Protein AF-A0A6C0F8U8-F1 (afdb_monomer_lite)

Structure (mmCIF, N/CA/C/O backbone):
data_AF-A0A6C0F8U8-F1
#
_entry.id   AF-A0A6C0F8U8-F1
#
loop_
_atom_site.group_PDB
_atom_site.id
_atom_site.type_symbol
_atom_site.label_atom_id
_atom_site.label_alt_id
_atom_site.label_comp_id
_atom_site.label_asym_id
_atom_site.label_entity_id
_atom_site.label_seq_id
_atom_site.pdbx_PDB_ins_code
_atom_site.Cartn_x
_atom_site.Cartn_y
_atom_site.Cartn_z
_atom_site.occupancy
_atom_site.B_iso_or_equiv
_atom_site.auth_seq_id
_atom_site.auth_comp_id
_atom_site.auth_asym_id
_atom_site.auth_atom_id
_atom_site.pdbx_PDB_model_num
ATOM 1 N N . MET A 1 1 ? -28.414 7.969 58.850 1.00 40.31 1 MET A N 1
ATOM 2 C CA . MET A 1 1 ? -28.836 7.823 57.437 1.00 40.31 1 MET A CA 1
ATOM 3 C C . MET A 1 1 ? -27.567 7.644 56.621 1.00 40.31 1 MET A C 1
ATOM 5 O O . MET A 1 1 ? -26.677 8.456 56.840 1.00 40.31 1 MET A O 1
ATOM 9 N N . PRO A 1 2 ? -27.405 6.619 55.766 1.00 48.78 2 PRO A N 1
ATOM 10 C CA . PRO A 1 2 ? -26.245 6.584 54.886 1.00 48.78 2 PRO A CA 1
ATOM 11 C C . PRO A 1 2 ? -26.373 7.759 53.917 1.00 48.78 2 PRO A C 1
ATOM 13 O O . PRO A 1 2 ? -27.335 7.843 53.157 1.00 48.78 2 PRO A O 1
ATOM 16 N N . THR A 1 3 ? -25.467 8.717 54.038 1.00 69.25 3 THR A N 1
ATOM 17 C CA . THR A 1 3 ? -25.483 9.959 53.274 1.00 69.25 3 THR A CA 1
ATOM 18 C C . THR A 1 3 ? -24.864 9.692 51.908 1.00 69.25 3 THR A C 1
ATOM 20 O O . THR A 1 3 ? -23.774 9.126 51.832 1.00 69.25 3 THR A O 1
ATOM 23 N N . ARG A 1 4 ? -25.540 10.090 50.824 1.00 80.50 4 ARG A N 1
ATOM 24 C CA . ARG A 1 4 ? -24.915 10.177 49.495 1.00 80.50 4 ARG A CA 1
ATOM 25 C C . ARG A 1 4 ? -23.654 11.026 49.620 1.00 80.50 4 ARG A C 1
ATOM 27 O O . ARG A 1 4 ? -23.737 12.145 50.121 1.00 80.50 4 ARG A O 1
ATOM 34 N N . VAL A 1 5 ? -22.516 10.498 49.181 1.00 84.75 5 VAL A N 1
ATOM 35 C CA . VAL A 1 5 ? -21.224 11.200 49.285 1.00 84.75 5 VAL A CA 1
ATOM 36 C C . VAL A 1 5 ? -20.814 11.876 47.983 1.00 84.75 5 VAL A C 1
ATOM 38 O O . VAL A 1 5 ? -19.927 12.720 47.984 1.00 84.75 5 VAL A O 1
ATOM 41 N N . PHE A 1 6 ? -21.475 11.539 46.872 1.00 83.25 6 PHE A N 1
ATOM 42 C CA . PHE A 1 6 ? -21.273 12.198 45.588 1.00 83.25 6 PHE A CA 1
ATOM 43 C C . PHE A 1 6 ? -22.529 12.096 44.698 1.00 83.25 6 PHE A C 1
ATOM 45 O O . PHE A 1 6 ? -23.129 11.017 44.627 1.00 83.25 6 PHE A O 1
ATOM 52 N N . PRO A 1 7 ? -22.914 13.165 43.973 1.00 76.19 7 PRO A N 1
ATOM 53 C CA . PRO A 1 7 ? -22.374 14.522 44.077 1.00 76.19 7 PRO A CA 1
ATOM 54 C C . PRO A 1 7 ? -22.803 15.179 45.399 1.00 76.19 7 PRO A C 1
ATOM 56 O O . PRO A 1 7 ? -23.824 14.816 45.983 1.00 76.19 7 PRO A O 1
ATOM 59 N N . GLU A 1 8 ? -22.042 16.160 45.872 1.00 75.06 8 GLU A N 1
ATOM 60 C CA . GLU A 1 8 ? -22.456 16.964 47.025 1.00 75.06 8 GLU A CA 1
ATOM 61 C C . GLU A 1 8 ? -23.738 17.751 46.705 1.00 75.06 8 GLU A C 1
ATOM 63 O O . GLU A 1 8 ? -23.942 18.204 45.576 1.00 75.06 8 GLU A O 1
ATOM 68 N N . ASN A 1 9 ? -24.609 17.925 47.704 1.00 76.06 9 ASN A N 1
ATOM 69 C CA . ASN A 1 9 ? -25.867 18.679 47.587 1.00 76.06 9 ASN A CA 1
ATOM 70 C C . ASN A 1 9 ? -26.833 18.156 46.501 1.00 76.06 9 ASN A C 1
ATOM 72 O O . ASN A 1 9 ? -27.635 18.913 45.950 1.00 76.06 9 ASN A O 1
ATOM 76 N N . ALA A 1 10 ? -26.760 16.861 46.181 1.00 79.19 10 ALA A N 1
ATOM 77 C CA . ALA A 1 10 ? -27.618 16.238 45.182 1.00 79.19 10 ALA A CA 1
ATOM 78 C C . ALA A 1 10 ? -29.104 16.312 45.564 1.00 79.19 10 ALA A C 1
ATOM 80 O O . ALA A 1 10 ? -29.479 16.016 46.700 1.00 79.19 10 ALA A O 1
ATOM 81 N N . GLN A 1 11 ? -29.962 16.618 44.590 1.00 82.75 11 GLN A N 1
ATOM 82 C CA . GLN A 1 11 ? -31.415 16.598 44.774 1.00 82.75 11 GLN A CA 1
ATOM 83 C C . GLN A 1 11 ? -32.021 15.386 44.067 1.00 82.75 11 GLN A C 1
ATOM 85 O O . GLN A 1 11 ? -31.738 15.141 42.893 1.00 82.75 11 GLN A O 1
ATOM 90 N N . LEU A 1 12 ? -32.862 14.628 44.771 1.00 85.88 12 LEU A N 1
ATOM 91 C CA . LEU A 1 12 ? -33.631 13.535 44.179 1.00 85.88 12 LEU A CA 1
ATOM 92 C C . LEU A 1 12 ? -34.925 14.098 43.581 1.00 85.88 12 LEU A C 1
ATOM 94 O O . LEU A 1 12 ? -35.689 14.761 44.277 1.00 85.88 12 LEU A O 1
ATOM 98 N N . VAL A 1 13 ? -35.183 13.806 42.309 1.00 87.50 13 VAL A N 1
ATOM 99 C CA . VAL A 1 13 ? -36.384 14.238 41.584 1.00 87.50 13 VAL A CA 1
ATOM 100 C C . VAL A 1 13 ? -37.064 13.038 40.942 1.00 87.50 13 VAL A C 1
ATOM 102 O O . VAL A 1 13 ? -36.404 12.128 40.435 1.00 87.50 13 VAL A O 1
ATOM 105 N N . GLN A 1 14 ? -38.395 13.033 40.951 1.00 86.31 14 GLN A N 1
ATOM 106 C CA . GLN A 1 14 ? -39.209 11.968 40.379 1.00 86.31 14 GLN A CA 1
ATOM 107 C C . GLN A 1 14 ? -40.021 12.494 39.193 1.00 86.31 14 GLN A C 1
ATOM 109 O O . GLN A 1 14 ? -40.780 13.446 39.325 1.00 86.31 14 GLN A O 1
ATOM 114 N N . GLU A 1 15 ? -39.877 11.854 38.035 1.00 82.50 15 GLU A N 1
ATOM 115 C CA . GLU A 1 15 ? -40.575 12.211 36.794 1.00 82.50 15 GLU A CA 1
ATOM 116 C C . GLU A 1 15 ? -41.025 10.946 36.070 1.00 82.50 15 GLU A C 1
ATOM 118 O O . GLU A 1 15 ? -40.235 10.015 35.911 1.00 82.50 15 GLU A O 1
ATOM 123 N N . ASN A 1 16 ? -42.279 10.896 35.610 1.00 76.75 16 ASN A N 1
ATOM 124 C CA . ASN A 1 16 ? -42.823 9.775 34.826 1.00 76.75 16 ASN A CA 1
ATOM 125 C C . ASN A 1 16 ? -42.518 8.390 35.443 1.00 76.75 16 ASN A C 1
ATOM 127 O O . ASN A 1 16 ? -42.064 7.464 34.762 1.00 76.75 16 ASN A O 1
ATOM 131 N N . SER A 1 17 ? -42.702 8.266 36.764 1.00 78.25 17 SER A N 1
ATOM 132 C CA . SER A 1 17 ? -42.409 7.048 37.541 1.00 78.25 17 SER A CA 1
ATOM 133 C C . SER A 1 17 ? -40.949 6.570 37.440 1.00 78.25 17 SER A C 1
ATOM 135 O O . SER A 1 17 ? -40.676 5.366 37.493 1.00 78.25 17 SER A O 1
ATOM 137 N N . LYS A 1 18 ? -40.005 7.493 37.239 1.00 83.69 18 LYS A N 1
ATOM 138 C CA . LYS A 1 18 ? -38.554 7.273 37.268 1.00 83.69 18 LYS A CA 1
ATOM 139 C C . LYS A 1 18 ? -37.925 8.243 38.265 1.00 83.69 18 LYS A C 1
ATOM 141 O O . LYS A 1 18 ? -38.371 9.381 38.393 1.00 83.69 18 LYS A O 1
ATOM 146 N N . GLN A 1 19 ? -36.895 7.780 38.962 1.00 88.88 19 GLN A N 1
ATOM 147 C CA . GLN A 1 19 ? -36.115 8.593 39.889 1.00 88.88 19 GLN A CA 1
ATOM 148 C C . GLN A 1 19 ? -34.836 9.084 39.219 1.00 88.88 19 GLN A C 1
ATOM 150 O O . GLN A 1 19 ? -34.210 8.375 38.425 1.00 88.88 19 GLN A O 1
ATOM 155 N N . TYR A 1 20 ? -34.449 10.302 39.559 1.00 88.25 20 TYR A N 1
ATOM 156 C CA . TYR A 1 20 ? -33.286 10.972 39.015 1.00 88.25 20 TYR A CA 1
ATOM 157 C C . TYR A 1 20 ? -32.565 11.752 40.101 1.00 88.25 20 TYR A C 1
ATOM 159 O O . TYR A 1 20 ? -33.196 12.300 40.998 1.00 88.25 20 TYR A O 1
ATOM 167 N N . ILE A 1 21 ? -31.250 11.853 39.971 1.00 87.38 21 ILE A N 1
ATOM 168 C CA . ILE A 1 21 ? -30.419 12.711 40.805 1.00 87.38 21 ILE A CA 1
ATOM 169 C C . ILE A 1 21 ? -29.987 13.916 39.975 1.00 87.38 21 ILE A C 1
ATOM 171 O O . ILE A 1 21 ? -29.411 13.756 38.894 1.00 87.38 21 ILE A O 1
ATOM 175 N N . ILE A 1 22 ? -30.280 15.114 40.479 1.00 83.75 22 ILE A N 1
ATOM 176 C CA . ILE A 1 22 ? -29.788 16.381 39.943 1.00 83.75 22 ILE A CA 1
ATOM 177 C C . ILE A 1 22 ? -28.409 16.658 40.534 1.00 83.75 22 ILE A C 1
ATOM 179 O O . ILE A 1 22 ? -28.213 16.632 41.748 1.00 83.75 22 ILE A O 1
ATOM 183 N N . PHE A 1 23 ? -27.471 16.952 39.643 1.00 81.50 23 PHE A N 1
ATOM 184 C CA . PHE A 1 23 ? -26.103 17.342 39.934 1.00 81.50 23 PHE A CA 1
ATOM 185 C C . PHE A 1 23 ? -26.060 18.881 39.898 1.00 81.50 23 PHE A C 1
ATOM 187 O O . PHE A 1 23 ? -26.119 19.449 38.799 1.00 81.50 23 PHE A O 1
ATOM 194 N N . PRO A 1 24 ? -26.031 19.572 41.056 1.00 67.81 24 PRO A N 1
ATOM 195 C CA . PRO A 1 24 ? -26.129 21.031 41.116 1.00 67.81 24 PRO A CA 1
ATOM 196 C C . PRO A 1 24 ? -24.990 21.743 40.362 1.00 67.81 24 PRO A C 1
ATOM 198 O O . PRO A 1 24 ? -23.911 21.187 40.132 1.00 67.81 24 PRO A O 1
ATOM 201 N N . LYS A 1 25 ? -25.244 22.997 39.948 1.00 53.50 25 LYS A N 1
ATOM 202 C CA . LYS A 1 25 ? -24.280 23.857 39.234 1.00 53.50 25 LYS A CA 1
ATOM 203 C C . LYS A 1 25 ? -22.995 24.001 40.066 1.00 53.50 25 LYS A C 1
ATOM 205 O O . LYS A 1 25 ? -23.001 24.674 41.086 1.00 53.50 25 LYS A O 1
ATOM 210 N N . GLY A 1 26 ? -21.910 23.368 39.612 1.00 52.78 26 GLY A N 1
ATOM 211 C CA . GLY A 1 26 ? -20.606 23.381 40.292 1.00 52.78 26 GLY A CA 1
ATOM 212 C C . GLY A 1 26 ? -19.710 22.157 40.047 1.00 52.78 26 GLY A C 1
ATOM 213 O O . GLY A 1 26 ? -18.503 22.262 40.219 1.00 52.78 26 GLY A O 1
ATOM 214 N N . GLY A 1 27 ? -20.252 21.026 39.572 1.00 54.25 27 GLY A N 1
ATOM 215 C CA . GLY A 1 27 ? -19.481 19.792 39.308 1.00 54.25 27 GLY A CA 1
ATOM 216 C C . GLY A 1 27 ? -20.111 18.907 38.226 1.00 54.25 27 GLY A C 1
ATOM 217 O O . GLY A 1 27 ? -20.348 17.718 38.414 1.00 54.25 27 GLY A O 1
ATOM 218 N N . THR A 1 28 ? -20.504 19.529 37.119 1.00 51.84 28 THR A N 1
ATOM 219 C CA . THR A 1 28 ? -21.652 19.142 36.287 1.00 51.84 28 THR A CA 1
ATOM 220 C C . THR A 1 28 ? -21.350 18.122 35.187 1.00 51.84 28 THR A C 1
ATOM 222 O O . THR A 1 28 ? -21.802 18.246 34.052 1.00 51.84 28 THR A O 1
ATOM 225 N N . GLY A 1 29 ? -20.633 17.052 35.488 1.00 60.22 29 GLY A N 1
ATOM 226 C CA . GLY A 1 29 ? -20.487 15.965 34.533 1.00 60.22 29 GLY A CA 1
ATOM 227 C C . GLY A 1 29 ? -19.591 14.873 35.055 1.00 60.22 29 GLY A C 1
ATOM 228 O O . GLY A 1 29 ? -18.611 15.114 35.741 1.00 60.22 29 GLY A O 1
ATOM 229 N N . VAL A 1 30 ? -19.902 13.636 34.713 1.00 60.75 30 VAL A N 1
ATOM 230 C CA . VAL A 1 30 ? -18.919 12.572 34.907 1.00 60.75 30 VAL A CA 1
ATOM 231 C C . VAL A 1 30 ? -17.690 12.894 34.065 1.00 60.75 30 VAL A C 1
ATOM 233 O O . VAL A 1 30 ? -17.840 13.449 32.973 1.00 60.75 30 VAL A O 1
ATOM 236 N N . MET A 1 31 ? -16.503 12.542 34.553 1.00 71.94 31 MET A N 1
ATOM 237 C CA . MET A 1 31 ? -15.222 12.771 33.885 1.00 71.94 31 MET A CA 1
ATOM 238 C C . MET A 1 31 ? -15.306 12.466 32.382 1.00 71.94 31 MET A C 1
ATOM 240 O O . MET A 1 31 ? -15.513 11.317 31.981 1.00 71.94 31 MET A O 1
ATOM 244 N N . LEU A 1 32 ? -15.164 13.482 31.530 1.00 71.31 32 LEU A N 1
ATOM 245 C CA . LEU A 1 32 ? -15.201 13.286 30.079 1.00 71.31 32 LEU A CA 1
ATOM 246 C C . LEU A 1 32 ? -13.781 13.213 29.541 1.00 71.31 32 LEU A C 1
ATOM 248 O O . LEU A 1 32 ? -12.960 14.076 29.833 1.00 71.31 32 LEU A O 1
ATOM 252 N N . ALA A 1 33 ? -13.514 12.205 28.720 1.00 79.75 33 ALA A N 1
ATOM 253 C CA . ALA A 1 33 ? -12.228 12.087 28.057 1.00 79.75 33 ALA A CA 1
ATOM 254 C C . ALA A 1 33 ? -12.166 12.947 26.793 1.00 79.75 33 ALA A C 1
ATOM 256 O O . ALA A 1 33 ? -13.118 12.958 25.996 1.00 79.75 33 ALA A O 1
ATOM 257 N N . ASP A 1 34 ? -11.023 13.593 26.586 1.00 83.62 34 ASP A N 1
ATOM 258 C CA . ASP A 1 34 ? -10.626 14.124 25.283 1.00 83.62 34 ASP A CA 1
ATOM 259 C C . ASP A 1 34 ? -10.067 13.018 24.381 1.00 83.62 34 ASP A C 1
ATOM 261 O O . ASP A 1 34 ? -9.901 11.887 24.818 1.00 83.62 34 ASP A O 1
ATOM 265 N N . LYS A 1 35 ? -9.854 13.284 23.089 1.00 84.69 35 LYS A N 1
ATOM 266 C CA . LYS A 1 35 ? -9.226 12.308 22.178 1.00 84.69 35 LYS A CA 1
ATOM 267 C C . LYS A 1 35 ? -7.707 12.429 22.260 1.00 84.69 35 LYS A C 1
ATOM 269 O O . LYS A 1 35 ? -7.217 13.544 22.356 1.00 84.69 35 LYS A O 1
ATOM 274 N N . LEU A 1 36 ? -6.974 11.316 22.173 1.00 83.56 36 LEU A N 1
ATOM 275 C CA . LEU A 1 36 ? -5.507 11.358 22.086 1.00 83.56 36 LEU A CA 1
ATOM 276 C C . LEU A 1 36 ? -5.033 12.050 20.800 1.00 83.56 36 LEU A C 1
ATOM 278 O O . LEU A 1 36 ? -4.030 12.753 20.825 1.00 83.56 36 LEU A O 1
ATOM 282 N N . TYR A 1 37 ? -5.776 11.885 19.705 1.00 79.19 37 TYR A N 1
ATOM 283 C CA . TYR A 1 37 ? -5.494 12.498 18.411 1.00 79.19 37 TYR A CA 1
ATOM 284 C C . TYR A 1 37 ? -6.586 13.495 18.034 1.00 79.19 37 TYR A C 1
ATOM 286 O O . TYR A 1 37 ? -7.779 13.261 18.264 1.00 79.19 37 TYR A O 1
ATOM 294 N N . HIS A 1 38 ? -6.187 14.608 17.427 1.00 71.75 38 HIS A N 1
ATOM 295 C CA . HIS A 1 38 ? -7.127 15.528 16.801 1.00 71.75 38 HIS A CA 1
ATOM 296 C C . HIS A 1 38 ? -7.821 14.828 15.628 1.00 71.75 38 HIS A C 1
ATOM 298 O O . HIS A 1 38 ? -7.176 14.171 14.816 1.00 71.75 38 HIS A O 1
ATOM 304 N N . THR A 1 39 ? -9.146 14.961 15.528 1.00 52.38 39 THR A N 1
ATOM 305 C CA . THR A 1 39 ? -9.925 14.225 14.516 1.00 52.38 39 THR A CA 1
ATOM 306 C C . THR A 1 39 ? -10.453 15.074 13.373 1.00 52.38 39 THR A C 1
ATOM 308 O O . THR A 1 39 ? -11.075 14.522 12.478 1.00 52.38 39 THR A O 1
ATOM 311 N N . THR A 1 40 ? -10.252 16.390 13.386 1.00 46.50 40 THR A N 1
ATOM 312 C CA . THR A 1 40 ? -10.764 17.333 12.375 1.00 46.50 40 THR A CA 1
ATOM 313 C C . THR A 1 40 ? -9.859 18.567 12.297 1.00 46.50 40 THR A C 1
ATOM 315 O O . THR A 1 40 ? -9.278 18.941 13.319 1.00 46.50 40 THR A O 1
ATOM 318 N N . GLY A 1 41 ? -9.806 19.222 11.132 1.00 52.19 41 GLY A N 1
ATOM 319 C CA . GLY A 1 41 ? -8.994 20.424 10.874 1.00 52.19 41 GLY A CA 1
ATOM 320 C C . GLY A 1 41 ? -7.515 20.128 10.595 1.00 52.19 41 GLY A C 1
ATOM 321 O O . GLY A 1 41 ? -7.116 18.967 10.575 1.00 52.19 41 GLY A O 1
ATOM 322 N N . ASP A 1 42 ? -6.698 21.174 10.450 1.00 50.53 42 ASP A N 1
ATOM 323 C CA . ASP A 1 42 ? -5.280 21.116 10.017 1.00 50.53 42 ASP A CA 1
ATOM 324 C C . ASP A 1 42 ? -4.355 20.289 10.923 1.00 50.53 42 ASP A C 1
ATOM 326 O O . ASP A 1 42 ? -3.229 19.957 10.567 1.00 50.53 42 ASP A O 1
ATOM 330 N N . LYS A 1 43 ? -4.822 19.968 12.132 1.00 50.91 43 LYS A N 1
ATOM 331 C CA . LYS A 1 43 ? -4.090 19.156 13.110 1.00 50.91 43 LYS A CA 1
ATOM 332 C C . LYS A 1 43 ? -4.556 17.704 13.142 1.00 50.91 43 LYS A C 1
ATOM 334 O O . LYS A 1 43 ? -4.119 16.974 14.025 1.00 50.91 43 LYS A O 1
ATOM 339 N N . ALA A 1 44 ? -5.459 17.282 12.253 1.00 52.53 44 ALA A N 1
ATOM 340 C CA . ALA A 1 44 ? -5.959 15.909 12.212 1.00 52.53 44 ALA A CA 1
ATOM 341 C C . ALA A 1 44 ? -4.800 14.894 12.173 1.00 52.53 44 ALA A C 1
ATOM 343 O O . ALA A 1 44 ? -3.809 15.100 11.482 1.00 52.53 44 ALA A O 1
ATOM 344 N N . GLY A 1 45 ? -4.894 13.833 12.977 1.00 51.44 45 GLY A N 1
ATOM 345 C CA . GLY A 1 45 ? -3.830 12.829 13.115 1.00 51.44 45 GLY A CA 1
ATOM 346 C C . GLY A 1 45 ? -2.671 13.235 14.037 1.00 51.44 45 GLY A C 1
ATOM 347 O O . GLY A 1 45 ? -1.918 12.371 14.478 1.00 51.44 45 GLY A O 1
ATOM 348 N N . GLN A 1 46 ? -2.551 14.508 14.429 1.00 66.12 46 GLN A N 1
ATOM 349 C CA . GLN A 1 46 ? -1.562 14.934 15.424 1.00 66.12 46 GLN A CA 1
ATOM 350 C C . GLN A 1 46 ? -2.046 14.612 16.846 1.00 66.12 46 GLN A C 1
ATOM 352 O O . GLN A 1 46 ? -3.237 14.738 17.162 1.00 66.12 46 GLN A O 1
ATOM 357 N N . ARG A 1 47 ? -1.117 14.217 17.729 1.00 78.19 47 ARG A N 1
ATOM 358 C CA . ARG A 1 47 ? -1.412 13.997 19.154 1.00 78.19 47 ARG A CA 1
ATOM 359 C C . ARG A 1 47 ? -1.796 15.305 19.841 1.00 78.19 47 ARG A C 1
ATOM 361 O O . ARG A 1 47 ? -1.243 16.366 19.550 1.00 78.19 47 ARG A O 1
ATOM 368 N N . VAL A 1 48 ? -2.705 15.217 20.807 1.00 84.44 48 VAL A N 1
ATOM 369 C CA . VAL A 1 48 ? -3.046 16.335 21.686 1.00 84.44 48 VAL A CA 1
ATOM 370 C C . VAL A 1 48 ? -1.816 16.719 22.496 1.00 84.44 48 VAL A C 1
ATOM 372 O O . VAL A 1 48 ? -1.355 15.970 23.354 1.00 84.44 48 VAL A O 1
ATOM 375 N N . LYS A 1 49 ? -1.300 17.919 22.225 1.00 88.44 49 LYS A N 1
ATOM 376 C CA . LYS A 1 49 ? -0.182 18.501 22.965 1.00 88.44 49 LYS A CA 1
ATOM 377 C C . LYS A 1 49 ? -0.707 19.272 24.173 1.00 88.44 49 LYS A C 1
ATOM 379 O O . LYS A 1 49 ? -1.506 20.203 24.038 1.00 88.44 49 LYS A O 1
ATOM 384 N N . LEU A 1 50 ? -0.252 18.892 25.362 1.00 86.94 50 LEU A N 1
ATOM 385 C CA . LEU A 1 50 ? -0.498 19.647 26.585 1.00 86.94 50 LEU A CA 1
ATOM 386 C C . LEU A 1 50 ? 0.407 20.878 26.632 1.00 86.94 50 LEU A C 1
ATOM 388 O O . LEU A 1 50 ? 1.533 20.865 26.133 1.00 86.94 50 LEU A O 1
ATOM 392 N N . THR A 1 51 ? -0.098 21.953 27.230 1.00 89.12 51 THR A N 1
ATOM 393 C CA . THR A 1 51 ? 0.682 23.175 27.446 1.00 89.12 51 THR A CA 1
ATOM 394 C C . THR A 1 51 ? 1.715 22.951 28.547 1.00 89.12 51 THR A C 1
ATOM 396 O O . THR A 1 51 ? 1.459 22.194 29.482 1.00 89.12 51 THR A O 1
ATOM 399 N N . GLU A 1 52 ? 2.848 23.654 28.497 1.00 87.69 52 GLU A N 1
ATOM 400 C CA . GLU A 1 52 ? 3.881 23.580 29.547 1.00 87.69 52 GLU A CA 1
ATOM 401 C C . GLU A 1 52 ? 3.316 23.879 30.940 1.00 87.69 52 GLU A C 1
ATOM 403 O O . GLU A 1 52 ? 3.647 23.200 31.905 1.00 87.69 52 GLU A O 1
ATOM 408 N N . LYS A 1 53 ? 2.364 24.818 31.036 1.00 87.75 53 LYS A N 1
ATOM 409 C CA . LYS A 1 53 ? 1.636 25.098 32.280 1.00 87.75 53 LYS A CA 1
ATOM 410 C C . LYS A 1 53 ? 0.965 23.847 32.861 1.00 87.75 53 LYS A C 1
ATOM 412 O O . LYS A 1 53 ? 1.051 23.631 34.063 1.00 87.75 53 LYS A O 1
ATOM 417 N N . LEU A 1 54 ? 0.297 23.041 32.031 1.00 83.69 54 LEU A N 1
ATOM 418 C CA . LEU A 1 54 ? -0.369 21.811 32.478 1.00 83.69 54 LEU A CA 1
ATOM 419 C C . LEU A 1 54 ? 0.645 20.718 32.827 1.00 83.69 54 LEU A C 1
ATOM 421 O O . LEU A 1 54 ? 0.485 20.050 33.844 1.00 83.69 54 LEU A O 1
ATOM 425 N N . LEU A 1 55 ? 1.696 20.567 32.017 1.00 85.75 55 LEU A N 1
ATOM 426 C CA . LEU A 1 55 ? 2.768 19.605 32.279 1.00 85.75 55 LEU A CA 1
ATOM 427 C C . LEU A 1 55 ? 3.438 19.868 33.633 1.00 85.75 55 LEU A C 1
ATOM 429 O O . LEU A 1 55 ? 3.574 18.946 34.435 1.00 85.75 55 LEU A O 1
ATOM 433 N N . ASN A 1 56 ? 3.756 21.135 33.918 1.00 84.94 56 ASN A N 1
ATOM 434 C CA . ASN A 1 56 ? 4.356 21.565 35.180 1.00 84.94 56 ASN A CA 1
ATOM 435 C C . ASN A 1 56 ? 3.376 21.451 36.354 1.00 84.94 56 ASN A C 1
ATOM 437 O O . ASN A 1 56 ? 3.765 21.003 37.426 1.00 84.94 56 ASN A O 1
ATOM 441 N N . GLN A 1 57 ? 2.102 21.815 36.161 1.00 84.12 57 GLN A N 1
ATOM 442 C CA . GLN A 1 57 ? 1.084 21.736 37.215 1.00 84.12 57 GLN A CA 1
ATOM 443 C C . GLN A 1 57 ? 0.899 20.308 37.748 1.00 84.12 57 GLN A C 1
ATOM 445 O O . GLN A 1 57 ? 0.655 20.129 38.937 1.00 84.12 57 GLN A O 1
ATOM 450 N N . PHE A 1 58 ? 0.991 19.303 36.875 1.00 80.69 58 PHE A N 1
ATOM 451 C CA . PHE A 1 58 ? 0.771 17.900 37.236 1.00 80.69 58 PHE A CA 1
ATOM 452 C C . PHE A 1 58 ? 2.058 17.067 37.269 1.00 80.69 58 PHE A C 1
ATOM 454 O O . PHE A 1 58 ? 1.986 15.843 37.415 1.00 80.69 58 PHE A O 1
ATOM 461 N N . SER A 1 59 ? 3.222 17.711 37.133 1.00 81.69 59 SER A N 1
ATOM 462 C CA . SER A 1 59 ? 4.540 17.068 37.081 1.00 81.69 59 SER A CA 1
ATOM 463 C C . SER A 1 59 ? 4.549 15.850 36.151 1.00 81.69 59 SER A C 1
ATOM 465 O O . SER A 1 59 ? 4.855 14.732 36.566 1.00 81.69 59 SER A O 1
ATOM 467 N N . CYS A 1 60 ? 4.121 16.052 34.904 1.00 80.88 60 CYS A N 1
ATOM 468 C CA . CYS A 1 60 ? 3.950 14.983 33.924 1.00 80.88 60 CYS A CA 1
ATOM 469 C C . CYS A 1 60 ? 4.517 15.357 32.551 1.00 80.88 60 CYS A C 1
ATOM 471 O O . CYS A 1 60 ? 4.768 16.520 32.244 1.00 80.88 60 CYS A O 1
ATOM 473 N N . THR A 1 61 ? 4.721 14.338 31.727 1.00 86.00 61 THR A N 1
ATOM 474 C CA . THR A 1 61 ? 5.154 14.424 30.330 1.00 86.00 61 THR A CA 1
ATOM 475 C C . THR A 1 61 ? 3.959 14.590 29.391 1.00 86.00 61 THR A C 1
ATOM 477 O O . THR A 1 61 ? 2.795 14.460 29.789 1.00 86.00 61 THR A O 1
ATOM 480 N N . GLN A 1 62 ? 4.245 14.864 28.114 1.00 89.69 62 GLN A N 1
ATOM 481 C CA . GLN A 1 62 ? 3.227 14.787 27.065 1.00 89.69 62 GLN A CA 1
ATOM 482 C C . GLN A 1 62 ? 2.532 13.409 27.078 1.00 89.69 62 GLN A C 1
ATOM 484 O O . GLN A 1 62 ? 3.160 12.426 27.478 1.00 89.69 62 GLN A O 1
ATOM 489 N N . PRO A 1 63 ? 1.259 13.316 26.649 1.00 86.81 63 PRO A N 1
ATOM 490 C CA . PRO A 1 63 ? 0.514 12.060 26.659 1.00 86.81 63 PRO A CA 1
ATOM 491 C C . PRO A 1 63 ? 1.265 10.905 25.983 1.00 86.81 63 PRO A C 1
ATOM 493 O O . PRO A 1 63 ? 1.621 11.001 24.806 1.00 86.81 63 PRO A O 1
ATOM 496 N N . GLY A 1 64 ? 1.488 9.819 26.731 1.00 84.31 64 GLY A N 1
ATOM 497 C CA . GLY A 1 64 ? 2.307 8.681 26.305 1.00 84.31 64 GLY A CA 1
ATOM 498 C C . GLY A 1 64 ? 3.121 8.117 27.469 1.00 84.31 64 GLY A C 1
ATOM 499 O O . GLY A 1 64 ? 2.554 7.727 28.489 1.00 84.31 64 GLY A O 1
ATOM 500 N N . GLN A 1 65 ? 4.447 8.084 27.331 1.00 85.50 65 GLN A N 1
ATOM 501 C CA . GLN A 1 65 ? 5.370 7.612 28.368 1.00 85.50 65 GLN A CA 1
ATOM 502 C C . GLN A 1 65 ? 5.097 8.260 29.737 1.00 85.50 65 GLN A C 1
ATOM 504 O O . GLN A 1 65 ? 5.029 9.481 29.848 1.00 85.50 65 GLN A O 1
ATOM 509 N N . GLY A 1 66 ? 4.971 7.446 30.788 1.00 87.69 66 GLY A N 1
ATOM 510 C CA . GLY A 1 66 ? 4.707 7.876 32.167 1.00 87.69 66 GLY A CA 1
ATOM 511 C C . GLY A 1 66 ? 3.224 8.017 32.534 1.00 87.69 66 GLY A C 1
ATOM 512 O O . GLY A 1 66 ? 2.908 8.262 33.699 1.00 87.69 66 GLY A O 1
ATOM 513 N N . TRP A 1 67 ? 2.312 7.841 31.574 1.00 92.81 67 TRP A N 1
ATOM 514 C CA . TRP A 1 67 ? 0.865 7.822 31.809 1.00 92.81 67 TRP A CA 1
ATOM 515 C C . TRP A 1 67 ? 0.366 6.407 32.120 1.00 92.81 67 TRP A C 1
ATOM 517 O O . TRP A 1 67 ? 1.056 5.423 31.863 1.00 92.81 67 TRP A O 1
ATOM 527 N N . TYR A 1 68 ? -0.849 6.291 32.656 1.00 93.25 68 TYR A N 1
ATOM 528 C CA . TYR A 1 68 ? -1.521 5.005 32.847 1.00 93.25 68 TYR A CA 1
ATOM 529 C C . TYR A 1 68 ? -2.493 4.726 31.704 1.00 93.25 68 TYR A C 1
ATOM 531 O O . TYR A 1 68 ? -3.327 5.570 31.387 1.00 93.25 68 TYR A O 1
ATOM 539 N N . ALA A 1 69 ? -2.410 3.537 31.116 1.00 94.62 69 ALA A N 1
ATOM 540 C CA . ALA A 1 69 ? -3.333 3.034 30.111 1.00 94.62 69 ALA A CA 1
ATOM 541 C C . ALA A 1 69 ? -4.264 1.977 30.716 1.00 94.62 69 ALA A C 1
ATOM 543 O O . ALA A 1 69 ? -3.816 1.105 31.457 1.00 94.62 69 ALA A O 1
ATOM 544 N N . SER A 1 70 ? -5.545 2.018 30.377 1.00 94.50 70 SER A N 1
ATOM 545 C CA . SER A 1 70 ? -6.519 0.981 30.724 1.00 94.50 70 SER A CA 1
ATOM 546 C C . SER A 1 70 ? -7.462 0.694 29.560 1.00 94.50 70 SER A C 1
ATOM 548 O O . SER A 1 70 ? -7.564 1.495 28.629 1.00 94.50 70 SER A O 1
ATOM 550 N N . GLU A 1 71 ? -8.124 -0.463 29.584 1.00 93.38 71 GLU A N 1
ATOM 551 C CA . GLU A 1 71 ? -9.115 -0.824 28.567 1.00 93.38 71 GLU A CA 1
ATOM 552 C C . GLU A 1 71 ? -10.239 0.216 28.523 1.00 93.38 71 GLU A C 1
ATOM 554 O O . GLU A 1 71 ? -10.767 0.649 29.552 1.00 93.38 71 GLU A O 1
ATOM 559 N N . LYS A 1 72 ? -10.614 0.622 27.309 1.00 91.44 72 LYS A N 1
ATOM 560 C CA . LYS A 1 72 ? -11.860 1.335 27.090 1.00 91.44 72 LYS A CA 1
ATOM 561 C C . LYS A 1 72 ? -12.975 0.305 26.909 1.00 91.44 72 LYS A C 1
ATOM 563 O O . LYS A 1 72 ? -13.090 -0.304 25.849 1.00 91.44 72 LYS A O 1
ATOM 568 N N . PHE A 1 73 ? -13.802 0.173 27.936 1.00 89.12 73 PHE A N 1
ATOM 569 C CA . PHE A 1 73 ? -14.988 -0.673 27.919 1.00 89.12 73 PHE A CA 1
ATOM 570 C C . PHE A 1 73 ? -16.118 -0.049 27.078 1.00 89.12 73 PHE A C 1
ATOM 572 O O . PHE A 1 73 ? -16.168 1.171 26.861 1.00 89.12 73 PHE A O 1
ATOM 579 N N . ASP A 1 74 ? -16.998 -0.929 26.599 1.00 84.56 74 ASP A N 1
ATOM 580 C CA . ASP A 1 74 ? -18.193 -0.671 25.789 1.00 84.56 74 ASP A CA 1
ATOM 581 C C . ASP A 1 74 ? -19.484 -0.798 26.627 1.00 84.56 74 ASP A C 1
ATOM 583 O O . ASP A 1 74 ? -20.545 -1.178 26.128 1.00 84.56 74 ASP A O 1
ATOM 587 N N . GLY A 1 75 ? -19.394 -0.527 27.934 1.00 87.44 75 GLY A N 1
ATOM 588 C CA . GLY A 1 75 ? -20.483 -0.701 28.892 1.00 87.44 75 GLY A CA 1
ATOM 589 C C . GLY A 1 75 ? -21.405 0.513 29.036 1.00 87.44 75 GLY A C 1
ATOM 590 O O . GLY A 1 75 ? -21.305 1.529 28.341 1.00 87.44 75 GLY A O 1
ATOM 591 N N . LEU A 1 76 ? -22.330 0.427 29.995 1.00 88.38 76 LEU A N 1
ATOM 592 C CA . LEU A 1 76 ? -23.144 1.568 30.412 1.00 88.38 76 LEU A CA 1
ATOM 593 C C . LEU A 1 76 ? -22.484 2.247 31.608 1.00 88.38 76 LEU A C 1
ATOM 595 O O . LEU A 1 76 ? -22.474 1.715 32.717 1.00 88.38 76 LEU A O 1
ATOM 599 N N . ARG A 1 77 ? -21.973 3.459 31.401 1.00 88.44 77 ARG A N 1
ATOM 600 C CA . ARG A 1 77 ? -21.348 4.239 32.471 1.00 88.44 77 ARG A CA 1
ATOM 601 C C . ARG A 1 77 ? -22.308 4.526 33.628 1.00 88.44 77 ARG A C 1
ATOM 603 O O . ARG A 1 77 ? -23.408 5.052 33.414 1.00 88.44 77 ARG A O 1
ATOM 610 N N . GLY A 1 78 ? -21.852 4.244 34.845 1.00 89.75 78 GLY A N 1
ATOM 611 C CA . GLY A 1 78 ? -22.623 4.381 36.073 1.00 89.75 78 GLY A CA 1
ATOM 612 C C . GLY A 1 78 ? -21.783 4.897 37.238 1.00 89.75 78 GLY A C 1
ATOM 613 O O . GLY A 1 78 ? -20.595 4.610 37.342 1.00 89.75 78 GLY A O 1
ATOM 614 N N . ILE A 1 79 ? -22.423 5.662 38.117 1.00 90.62 79 ILE A N 1
ATOM 615 C CA . ILE A 1 79 ? -21.848 6.139 39.373 1.00 90.62 79 ILE A CA 1
ATOM 616 C C . ILE A 1 79 ? -22.575 5.449 40.516 1.00 90.62 79 ILE A C 1
ATOM 618 O O . ILE A 1 79 ? -23.803 5.497 40.594 1.00 90.62 79 ILE A O 1
ATOM 622 N N . TRP A 1 80 ? -21.814 4.863 41.427 1.00 93.69 80 TRP A N 1
ATOM 623 C CA . TRP A 1 80 ? -22.308 4.508 42.746 1.00 93.69 80 TRP A CA 1
ATOM 624 C C . TRP A 1 80 ? -22.170 5.720 43.670 1.00 93.69 80 TRP A C 1
ATOM 626 O O . TRP A 1 80 ? -21.064 6.216 43.878 1.00 93.69 80 TRP A O 1
ATOM 636 N N . THR A 1 81 ? -23.276 6.213 44.226 1.00 90.25 81 THR A N 1
ATOM 637 C CA . THR A 1 81 ? -23.305 7.433 45.064 1.00 90.25 81 THR A CA 1
ATOM 638 C C . THR A 1 81 ? -22.866 7.197 46.515 1.00 90.25 81 THR A C 1
ATOM 640 O O . THR A 1 81 ? -22.913 8.113 47.340 1.00 90.25 81 THR A O 1
ATOM 643 N N . GLY A 1 82 ? -22.485 5.960 46.851 1.00 89.75 82 GLY A N 1
ATOM 644 C CA . GLY A 1 82 ? -22.424 5.455 48.224 1.00 89.75 82 GLY A CA 1
ATOM 645 C C . GLY A 1 82 ? -23.751 4.858 48.709 1.00 89.75 82 GLY A C 1
ATOM 646 O O . GLY A 1 82 ? -23.801 4.344 49.827 1.00 89.75 82 GLY A O 1
ATOM 647 N N . GLN A 1 83 ? -24.814 4.931 47.893 1.00 87.94 83 GLN A N 1
ATOM 648 C CA . GLN A 1 83 ? -26.153 4.440 48.233 1.00 87.94 83 GLN A CA 1
ATOM 649 C C . GLN A 1 83 ? -26.912 3.824 47.049 1.00 87.94 83 GLN A C 1
ATOM 651 O O . GLN A 1 83 ? -27.541 2.777 47.209 1.00 87.94 83 GLN A O 1
ATOM 656 N N . GLU A 1 84 ? -26.916 4.475 45.886 1.00 90.69 84 GLU A N 1
ATOM 657 C CA . GLU A 1 84 ? -27.586 3.961 44.693 1.00 90.69 84 GLU A CA 1
ATOM 658 C C . GLU A 1 84 ? -26.708 4.057 43.447 1.00 90.69 84 GLU A C 1
ATOM 660 O O . GLU A 1 84 ? -25.767 4.850 43.370 1.00 90.69 84 GLU A O 1
ATOM 665 N N . LEU A 1 85 ? -27.032 3.221 42.461 1.00 91.62 85 LEU A N 1
ATOM 666 C CA . LEU A 1 85 ? -26.389 3.238 41.158 1.00 91.62 85 LEU A CA 1
ATOM 667 C C . LEU A 1 85 ? -27.152 4.177 40.220 1.00 91.62 85 LEU A C 1
ATOM 669 O O . LEU A 1 85 ? -28.365 4.052 40.024 1.00 91.62 85 LEU A O 1
ATOM 673 N N . VAL A 1 86 ? -26.426 5.109 39.617 1.00 90.50 86 VAL A N 1
ATOM 674 C CA . VAL A 1 86 ? -26.979 6.184 38.795 1.00 90.50 86 VAL A CA 1
ATOM 675 C C . VAL A 1 86 ? -26.311 6.158 37.431 1.00 90.50 86 VAL A C 1
ATOM 677 O O . VAL A 1 86 ? -25.088 6.135 37.326 1.00 90.50 86 VAL A O 1
ATOM 680 N N . ALA A 1 87 ? -27.106 6.171 36.365 1.00 88.69 87 ALA A N 1
ATOM 681 C CA . ALA A 1 87 ? -26.595 6.290 35.007 1.00 88.69 87 ALA A CA 1
ATOM 682 C C . ALA A 1 87 ? -25.933 7.655 34.806 1.00 88.69 87 ALA A C 1
ATOM 684 O O . ALA A 1 87 ? -26.332 8.647 35.422 1.00 88.69 87 ALA A O 1
ATOM 685 N N . ARG A 1 88 ? -24.961 7.712 33.891 1.00 84.88 88 ARG A N 1
ATOM 686 C CA . ARG A 1 88 ? -24.265 8.948 33.523 1.00 84.88 88 ARG A CA 1
ATOM 687 C C . ARG A 1 88 ? -25.237 10.138 33.374 1.00 84.88 88 ARG A C 1
ATOM 689 O O . ARG A 1 88 ? -26.108 10.101 32.503 1.00 84.88 88 ARG A O 1
ATOM 696 N N . PRO A 1 89 ? -25.054 11.216 34.156 1.00 82.19 89 PRO A N 1
ATOM 697 C CA . PRO A 1 89 ? -25.815 12.443 34.005 1.00 82.19 89 PRO A CA 1
ATOM 698 C C . PRO A 1 89 ? -25.740 13.039 32.600 1.00 82.19 89 PRO A C 1
ATOM 700 O O . PRO A 1 89 ? -24.676 13.073 31.974 1.00 82.19 89 PRO A O 1
ATOM 703 N N . SER A 1 90 ? -26.877 13.548 32.135 1.00 78.00 90 SER A N 1
ATOM 704 C CA . SER A 1 90 ? -27.026 14.286 30.877 1.00 78.00 90 SER A CA 1
ATOM 705 C C . SER A 1 90 ? -27.767 15.597 31.130 1.00 78.00 90 SER A C 1
ATOM 707 O O . SER A 1 90 ? -28.466 15.712 32.137 1.00 78.00 90 SER A O 1
ATOM 709 N N . LYS A 1 91 ? -27.582 16.594 30.256 1.00 80.56 91 LYS A N 1
ATOM 710 C CA . LYS A 1 91 ? -28.306 17.865 30.377 1.00 80.56 91 LYS A CA 1
ATOM 711 C C . LYS A 1 91 ? -29.786 17.633 30.088 1.00 80.56 91 LYS A C 1
ATOM 713 O O . LYS A 1 91 ? -30.114 17.081 29.039 1.00 80.56 91 LYS A O 1
ATOM 718 N N . ASP A 1 92 ? -30.649 18.058 30.998 1.00 76.12 92 ASP A N 1
ATOM 719 C CA . ASP A 1 92 ? -32.083 18.143 30.748 1.00 76.12 92 ASP A CA 1
ATOM 720 C C . ASP A 1 92 ? -32.446 19.416 29.962 1.00 76.12 92 ASP A C 1
ATOM 722 O O . ASP A 1 92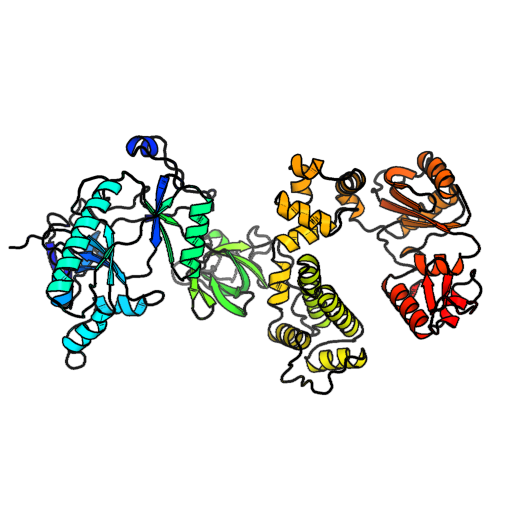 ? -31.576 20.195 29.556 1.00 76.12 92 ASP A O 1
ATOM 726 N N . LYS A 1 93 ? -33.748 19.599 29.704 1.00 75.56 93 LYS A N 1
ATOM 727 C CA . LYS A 1 93 ? -34.287 20.737 28.941 1.00 75.56 93 LYS A CA 1
ATOM 728 C C . LYS A 1 93 ? -33.977 22.088 29.593 1.00 75.56 93 LYS A C 1
ATOM 730 O O . LYS A 1 93 ? -33.842 23.074 28.878 1.00 75.56 93 LYS A O 1
ATOM 735 N N . ASP A 1 94 ? -33.801 22.103 30.911 1.00 73.75 94 ASP A N 1
ATOM 736 C CA . ASP A 1 94 ? -33.537 23.299 31.712 1.00 73.75 94 ASP A CA 1
ATOM 737 C C . ASP A 1 94 ? -32.027 23.524 31.931 1.00 73.75 94 ASP A C 1
ATOM 739 O O . ASP A 1 94 ? -31.600 24.456 32.615 1.00 73.75 94 ASP A O 1
ATOM 743 N N . GLY A 1 95 ? -31.189 22.677 31.319 1.00 72.12 95 GLY A N 1
ATOM 744 C CA . GLY A 1 95 ? -29.733 22.760 31.374 1.00 72.12 95 GLY A CA 1
ATOM 745 C C . GLY A 1 95 ? -29.114 22.198 32.656 1.00 72.12 95 GLY A C 1
ATOM 746 O O . GLY A 1 95 ? -27.901 22.347 32.844 1.00 72.12 95 GLY A O 1
ATOM 747 N N . ASN A 1 96 ? -29.897 21.538 33.513 1.00 75.69 96 ASN A N 1
ATOM 748 C CA . ASN A 1 96 ? -29.402 20.853 34.701 1.00 75.69 96 ASN A CA 1
ATOM 749 C C . ASN A 1 96 ? -28.833 19.484 34.327 1.00 75.69 96 ASN A C 1
ATOM 751 O O . ASN A 1 96 ? -29.300 18.815 33.407 1.00 75.69 96 ASN A O 1
ATOM 755 N N . MET A 1 97 ? -27.803 19.045 35.048 1.00 80.00 97 MET A N 1
ATOM 756 C CA . MET A 1 97 ? -27.229 17.721 34.832 1.00 80.00 97 MET A CA 1
ATOM 757 C C . MET A 1 97 ? -27.968 16.697 35.667 1.00 80.00 97 MET A C 1
ATOM 759 O O . MET A 1 97 ? -28.008 16.788 36.890 1.00 80.00 97 MET A O 1
ATOM 763 N N . LYS A 1 98 ? -28.543 15.711 34.992 1.00 84.06 98 LYS A N 1
ATOM 764 C CA . LYS A 1 98 ? -29.488 14.787 35.594 1.00 84.06 98 LYS A CA 1
ATOM 765 C C . LYS A 1 98 ? -29.131 13.350 35.253 1.00 84.06 98 LYS A C 1
ATOM 767 O O . LYS A 1 98 ? -29.076 12.978 34.079 1.00 84.06 98 LYS A O 1
ATOM 772 N N . GLY A 1 99 ? -28.854 12.553 36.282 1.00 86.31 99 GLY A N 1
ATOM 773 C CA . GLY A 1 99 ? -28.564 11.122 36.177 1.00 86.31 99 GLY A CA 1
ATOM 774 C C . GLY A 1 99 ? -29.777 10.297 36.579 1.00 86.31 99 GLY A C 1
ATOM 775 O O . GLY A 1 99 ? -30.401 10.569 37.601 1.00 86.31 99 GLY A O 1
ATOM 776 N N . LYS A 1 100 ? -30.140 9.296 35.779 1.00 88.50 100 LYS A N 1
ATOM 777 C CA . LYS A 1 100 ? -31.256 8.401 36.107 1.00 88.50 100 LYS A CA 1
ATOM 778 C C . LYS A 1 100 ? -30.802 7.367 37.136 1.00 88.50 100 LYS A C 1
ATOM 780 O O . LYS A 1 100 ? -29.807 6.688 36.903 1.00 88.50 100 LYS A O 1
ATOM 785 N N . VAL A 1 101 ? -31.550 7.200 38.221 1.00 90.12 101 VAL A N 1
ATOM 786 C CA . VAL A 1 101 ? -31.334 6.094 39.164 1.00 90.12 101 VAL A CA 1
ATOM 787 C C . VAL A 1 101 ? -31.762 4.787 38.490 1.00 90.12 101 VAL A C 1
ATOM 789 O O . VAL A 1 101 ? -32.831 4.719 37.867 1.00 90.12 101 VAL A O 1
ATOM 792 N N . PHE A 1 102 ? -30.921 3.754 38.567 1.00 89.81 102 PHE A N 1
ATOM 793 C CA . PHE A 1 102 ? -31.273 2.431 38.051 1.00 89.81 102 PHE A CA 1
ATOM 794 C C . PHE A 1 102 ? -32.507 1.922 38.792 1.00 89.81 102 PHE A C 1
ATOM 796 O O . PHE A 1 102 ? -32.553 1.953 40.017 1.00 89.81 102 PHE A O 1
ATOM 803 N N . THR A 1 103 ? -33.531 1.516 38.038 1.00 84.50 103 THR A N 1
ATOM 804 C CA . THR A 1 103 ? -34.855 1.292 38.628 1.00 84.50 103 THR A CA 1
ATOM 805 C C . THR A 1 103 ? -34.889 0.051 39.512 1.00 84.50 103 THR A C 1
ATOM 807 O O . THR A 1 103 ? -35.375 0.140 40.630 1.00 84.50 103 THR A O 1
ATOM 810 N N . GLU A 1 104 ? -34.314 -1.060 39.051 1.00 87.44 104 GLU A N 1
ATOM 811 C CA . GLU A 1 104 ? -34.263 -2.316 39.801 1.00 87.44 104 GLU A CA 1
ATOM 812 C C . GLU A 1 104 ? -32.832 -2.866 39.814 1.00 87.44 104 GLU A C 1
ATOM 814 O O . GLU A 1 104 ? -32.375 -3.484 38.849 1.00 87.44 104 GLU A O 1
ATOM 819 N N . VAL A 1 105 ? -32.119 -2.609 40.915 1.00 90.62 105 VAL A N 1
ATOM 820 C CA . VAL A 1 105 ? -30.804 -3.198 41.215 1.00 90.62 105 VAL A CA 1
ATOM 821 C C . VAL A 1 105 ? -30.985 -4.193 42.364 1.00 90.62 105 VAL A C 1
ATOM 823 O O . VAL A 1 105 ? -31.448 -3.769 43.434 1.00 90.62 105 VAL A O 1
ATOM 826 N N . PRO A 1 106 ? -30.624 -5.479 42.189 1.00 91.94 106 PRO A N 1
ATOM 827 C CA . PRO A 1 106 ? -30.755 -6.480 43.241 1.00 91.94 106 PRO A CA 1
ATOM 828 C C . PRO A 1 106 ? -30.055 -6.056 44.534 1.00 91.94 106 PRO A C 1
ATOM 830 O O . PRO A 1 106 ? -28.999 -5.422 44.500 1.00 91.94 106 PRO A O 1
ATOM 833 N N . SER A 1 107 ? -30.638 -6.406 45.684 1.00 90.25 107 SER A N 1
ATOM 834 C CA . SER A 1 107 ? -30.061 -6.096 47.001 1.00 90.25 107 SER A CA 1
ATOM 835 C C . SER A 1 107 ? -28.642 -6.634 47.133 1.00 90.25 107 SER A C 1
ATOM 837 O O . SER A 1 107 ? -27.746 -5.857 47.439 1.00 90.25 107 SER A O 1
ATOM 839 N N . TRP A 1 108 ? -28.425 -7.901 46.762 1.00 91.12 108 TRP A N 1
ATOM 840 C CA . TRP A 1 108 ? -27.111 -8.545 46.807 1.00 91.12 108 TRP A CA 1
ATOM 841 C C . TRP A 1 108 ? -26.044 -7.762 46.026 1.00 91.12 108 TRP A C 1
ATOM 843 O O . TRP A 1 108 ? -24.920 -7.618 46.489 1.00 91.12 108 TRP A O 1
ATOM 853 N N . PHE A 1 109 ? -26.396 -7.180 44.876 1.00 93.50 109 PHE A N 1
ATOM 854 C CA . PHE A 1 109 ? -25.456 -6.388 44.083 1.00 93.50 109 PHE A CA 1
ATOM 855 C C . PHE A 1 109 ? -25.107 -5.066 44.779 1.00 93.50 109 PHE A C 1
ATOM 857 O O . PHE A 1 109 ? -23.958 -4.635 44.766 1.00 93.50 109 PHE A O 1
ATOM 864 N N . LYS A 1 110 ? -26.091 -4.417 45.417 1.00 92.25 110 LYS A N 1
ATOM 865 C CA . LYS A 1 110 ? -25.861 -3.199 46.213 1.00 92.25 110 LYS A CA 1
ATOM 866 C C . LYS A 1 110 ? -25.035 -3.483 47.464 1.00 92.25 110 LYS A C 1
ATOM 868 O O . LYS A 1 110 ? -24.230 -2.643 47.846 1.00 92.25 110 LYS A O 1
ATOM 873 N N . ASP A 1 111 ? -25.217 -4.648 48.076 1.00 90.75 111 ASP A N 1
ATOM 874 C CA . ASP A 1 111 ? -24.471 -5.064 49.265 1.00 90.75 111 ASP A CA 1
ATOM 875 C C . ASP A 1 111 ? -23.002 -5.398 48.945 1.00 90.75 111 ASP A C 1
ATOM 877 O O . ASP A 1 111 ? -22.151 -5.313 49.827 1.00 90.75 111 ASP A O 1
ATOM 881 N N . ALA A 1 112 ? -22.677 -5.687 47.678 1.00 92.81 112 ALA A N 1
ATOM 882 C CA . ALA A 1 112 ? -21.297 -5.808 47.200 1.00 92.81 112 ALA A CA 1
ATOM 883 C C . ALA A 1 112 ? -20.558 -4.456 47.091 1.00 92.81 112 ALA A C 1
ATOM 885 O O . ALA A 1 112 ? -19.337 -4.436 46.924 1.00 92.81 112 ALA A O 1
ATOM 886 N N . LEU A 1 113 ? -21.278 -3.326 47.146 1.00 94.06 113 LEU A N 1
ATOM 887 C CA . LEU A 1 113 ? -20.732 -1.980 46.960 1.00 94.06 113 LEU A CA 1
ATOM 888 C C . LEU A 1 113 ? -20.557 -1.249 48.306 1.00 94.06 113 LEU A C 1
ATOM 890 O O . LEU A 1 113 ? -21.384 -1.385 49.211 1.00 94.06 113 LEU A O 1
ATOM 894 N N . PRO A 1 114 ? -19.508 -0.419 48.460 1.00 92.06 114 PRO A N 1
ATOM 895 C CA . PRO A 1 114 ? -19.208 0.239 49.726 1.00 92.06 114 PRO A CA 1
ATOM 896 C C . PRO A 1 114 ? -20.217 1.346 50.039 1.00 92.06 114 PRO A C 1
ATOM 898 O O . PRO A 1 114 ? -20.464 2.236 49.225 1.00 92.06 114 PRO A O 1
ATOM 901 N N . ARG A 1 115 ? -20.760 1.365 51.257 1.00 89.75 115 ARG A N 1
ATOM 902 C CA . ARG A 1 115 ? -21.580 2.494 51.718 1.00 89.75 115 ARG A CA 1
ATOM 903 C C . ARG A 1 115 ? -20.693 3.681 52.086 1.00 89.75 115 ARG A C 1
ATOM 905 O O . ARG A 1 115 ? -19.647 3.503 52.697 1.00 89.75 115 ARG A O 1
ATOM 912 N N . GLY A 1 116 ? -21.123 4.892 51.733 1.00 86.19 116 GLY A N 1
ATOM 913 C CA . GLY A 1 116 ? -20.388 6.122 52.064 1.00 86.19 116 GLY A CA 1
ATOM 914 C C . GLY A 1 116 ? -19.099 6.349 51.261 1.00 86.19 116 GLY A C 1
ATOM 915 O O . GLY A 1 116 ? -18.356 7.275 51.563 1.00 86.19 116 GLY A O 1
ATOM 916 N N . VAL A 1 117 ? -18.842 5.544 50.228 1.00 90.75 117 VAL A N 1
ATOM 917 C CA . VAL A 1 117 ? -17.775 5.776 49.246 1.00 90.75 117 VAL A CA 1
ATOM 918 C C . VAL A 1 117 ? -18.411 5.793 47.866 1.00 90.75 117 VAL A C 1
ATOM 920 O O . VAL A 1 117 ? -19.205 4.911 47.539 1.00 90.75 117 VAL A O 1
ATOM 923 N N . SER A 1 118 ? -18.087 6.798 47.058 1.00 91.38 118 SER A N 1
ATOM 924 C CA . SER A 1 118 ? -18.565 6.864 45.679 1.00 91.38 118 SER A CA 1
ATOM 925 C C . SER A 1 118 ? -17.588 6.208 44.720 1.00 91.38 118 SER A C 1
ATOM 927 O O . SER A 1 118 ? -16.376 6.291 44.901 1.00 91.38 118 SER A O 1
ATOM 929 N N . LEU A 1 119 ? -18.121 5.579 43.679 1.00 93.94 119 LEU A N 1
ATOM 930 C CA . LEU A 1 119 ? -17.334 4.875 42.672 1.00 93.94 119 LEU A CA 1
ATOM 931 C C . LEU A 1 119 ? -17.806 5.291 41.283 1.00 93.94 119 LEU A C 1
ATOM 933 O O . LEU A 1 119 ? -19.010 5.344 41.027 1.00 93.94 119 LEU A O 1
ATOM 937 N N . ASP A 1 120 ? -16.861 5.568 40.392 1.00 91.88 120 ASP A N 1
ATOM 938 C CA . ASP A 1 120 ? -17.123 5.857 38.983 1.00 91.88 120 ASP A CA 1
ATOM 939 C C . ASP A 1 120 ? -16.655 4.661 38.152 1.00 91.88 120 ASP A C 1
ATOM 941 O O . ASP A 1 120 ? -15.506 4.212 38.256 1.00 91.88 120 ASP A O 1
ATOM 945 N N . GLY A 1 121 ? -17.578 4.105 37.374 1.00 93.19 121 GLY A N 1
ATOM 946 C CA . GLY A 1 121 ? -17.382 2.827 36.711 1.00 93.19 121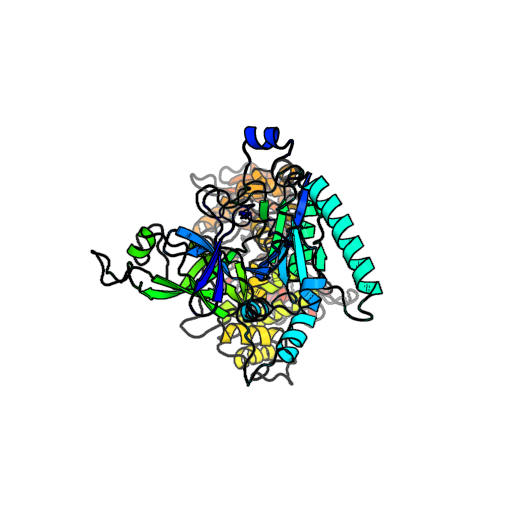 GLY A CA 1
ATOM 947 C C . GLY A 1 121 ? -18.290 2.628 35.506 1.00 93.19 121 GLY A C 1
ATOM 948 O O . GLY A 1 121 ? -19.052 3.508 35.092 1.00 93.19 121 GLY A O 1
ATOM 949 N N . GLU A 1 122 ? -18.217 1.436 34.933 1.00 93.06 122 GLU A N 1
ATOM 950 C CA . GLU A 1 122 ? -19.128 0.991 33.885 1.00 93.06 122 GLU A CA 1
ATOM 951 C C . GLU A 1 122 ? -19.799 -0.321 34.276 1.00 93.06 122 GLU A C 1
ATOM 953 O O . GLU A 1 122 ? -19.170 -1.241 34.791 1.00 93.06 122 GLU A O 1
ATOM 958 N N . ILE A 1 123 ? -21.102 -0.394 34.030 1.00 93.88 123 ILE A N 1
ATOM 959 C CA . ILE A 1 123 ? -21.870 -1.630 34.100 1.00 93.88 123 ILE A CA 1
ATOM 960 C C . ILE A 1 123 ? -21.585 -2.400 32.817 1.00 93.88 123 ILE A C 1
ATOM 962 O O . ILE A 1 123 ? -21.750 -1.856 31.723 1.00 93.88 123 ILE A O 1
ATOM 966 N N . TRP A 1 124 ? -21.133 -3.642 32.945 1.00 94.06 124 TRP A N 1
ATOM 967 C CA . TRP A 1 124 ? -20.562 -4.400 31.839 1.00 94.06 124 TRP A CA 1
ATOM 968 C C . TRP A 1 124 ? -20.953 -5.880 31.904 1.00 94.06 124 TRP A C 1
ATOM 970 O O . TRP A 1 124 ? -21.066 -6.446 32.987 1.00 94.06 124 TRP A O 1
ATOM 980 N N . MET A 1 125 ? -21.186 -6.503 30.745 1.00 90.88 125 MET A N 1
ATOM 981 C CA . MET A 1 125 ? -21.627 -7.907 30.614 1.00 90.88 125 MET A CA 1
ATOM 982 C C . MET A 1 125 ? -20.783 -8.695 29.600 1.00 90.88 125 MET A C 1
ATOM 984 O O . MET A 1 125 ? -21.224 -9.715 29.070 1.00 90.88 125 MET A O 1
ATOM 988 N N . GLY A 1 126 ? -19.590 -8.201 29.274 1.00 86.88 126 GLY A N 1
ATOM 989 C CA . GLY A 1 126 ? -18.786 -8.713 28.170 1.00 86.88 126 GLY A CA 1
ATOM 990 C C . GLY A 1 126 ? -18.791 -7.795 26.948 1.00 86.88 126 GLY A C 1
ATOM 991 O O . GLY A 1 126 ? -19.655 -6.930 26.788 1.00 86.88 126 GLY A O 1
ATOM 992 N N . ARG A 1 127 ? -17.812 -8.023 26.073 1.00 82.56 127 ARG A N 1
ATOM 993 C CA . ARG A 1 127 ? -17.610 -7.275 24.825 1.00 82.56 127 ARG A CA 1
ATOM 994 C C . ARG A 1 127 ? -18.768 -7.505 23.853 1.00 82.56 127 ARG A C 1
ATOM 996 O O . ARG A 1 127 ? -19.283 -8.620 23.748 1.00 82.56 127 ARG A O 1
ATOM 1003 N N . GLY A 1 128 ? -19.193 -6.453 23.157 1.00 74.25 128 GLY A N 1
ATOM 1004 C CA . GLY A 1 128 ? -20.283 -6.497 22.178 1.00 74.25 128 GLY A CA 1
ATOM 1005 C C . GLY A 1 128 ? -21.681 -6.614 22.800 1.00 74.25 128 GLY A C 1
ATOM 1006 O O . GLY A 1 128 ? -22.663 -6.826 22.090 1.00 74.25 128 GLY A O 1
ATOM 1007 N N . LYS A 1 129 ? -21.815 -6.479 24.129 1.00 82.81 129 LYS A N 1
ATOM 1008 C CA . LYS A 1 129 ? -23.094 -6.639 24.852 1.00 82.81 129 LYS A CA 1
ATOM 1009 C C . LYS A 1 129 ? -23.752 -5.315 25.246 1.00 82.81 129 LYS A C 1
ATOM 1011 O O . LYS A 1 129 ? -24.725 -5.328 26.001 1.00 82.81 129 LYS A O 1
ATOM 1016 N N . PHE A 1 130 ? -23.304 -4.182 24.696 1.00 81.06 130 PHE A N 1
ATOM 1017 C CA . PHE A 1 130 ? -23.827 -2.848 25.026 1.00 81.06 130 PHE A CA 1
ATOM 1018 C C . PHE A 1 130 ? -25.362 -2.751 24.989 1.00 81.06 130 PHE A C 1
ATOM 1020 O O . PHE A 1 130 ? -25.964 -2.220 25.921 1.00 81.06 130 PHE A O 1
ATOM 1027 N N . GLN A 1 131 ? -26.019 -3.291 23.952 1.00 74.94 131 GLN A N 1
ATOM 1028 C CA . GLN A 1 131 ? -27.486 -3.235 23.843 1.00 74.94 131 GLN A CA 1
ATOM 1029 C C . GLN A 1 131 ? -28.191 -3.939 25.013 1.00 74.94 131 GLN A C 1
ATOM 1031 O O . GLN A 1 131 ? -29.193 -3.434 25.521 1.00 74.94 131 GLN A O 1
ATOM 1036 N N . GLN A 1 132 ? -27.648 -5.073 25.474 1.00 81.75 132 GLN A N 1
ATOM 1037 C CA . GLN A 1 132 ? -28.195 -5.821 26.609 1.00 81.75 132 GLN A CA 1
ATOM 1038 C C . GLN A 1 132 ? -28.046 -5.014 27.903 1.00 81.75 132 GLN A C 1
ATOM 1040 O O . GLN A 1 132 ? -29.009 -4.852 28.654 1.00 81.75 132 GLN A O 1
ATOM 1045 N N . VAL A 1 133 ? -26.867 -4.420 28.111 1.00 84.31 133 VAL A N 1
ATOM 1046 C CA . VAL A 1 133 ? -26.575 -3.576 29.276 1.00 84.31 133 VAL A CA 1
ATOM 1047 C C . VAL A 1 133 ? -27.444 -2.312 29.293 1.00 84.31 133 VAL A C 1
ATOM 1049 O O . VAL A 1 133 ? -27.993 -1.948 30.333 1.00 84.31 133 VAL A O 1
ATOM 1052 N N . ALA A 1 134 ? -27.616 -1.638 28.152 1.00 81.31 134 ALA A N 1
ATOM 1053 C CA . ALA A 1 134 ? -28.416 -0.417 28.051 1.00 81.31 134 ALA A CA 1
ATOM 1054 C C . ALA A 1 134 ? -29.877 -0.643 28.491 1.00 81.31 134 ALA A C 1
ATOM 1056 O O . ALA A 1 134 ? -30.477 0.219 29.149 1.00 81.31 134 ALA A O 1
ATOM 1057 N N . GLY A 1 135 ? -30.423 -1.827 28.188 1.00 82.19 135 GLY A N 1
ATOM 1058 C CA . GLY A 1 135 ? -31.755 -2.259 28.608 1.00 82.19 135 GLY A CA 1
ATOM 1059 C C . GLY A 1 135 ? -31.923 -2.370 30.128 1.00 82.19 135 GLY A C 1
ATOM 1060 O O . GLY A 1 135 ? -32.978 -1.983 30.639 1.00 82.19 135 GLY A O 1
ATOM 1061 N N . LEU A 1 136 ? -30.884 -2.797 30.862 1.00 83.69 136 LEU A N 1
ATOM 1062 C CA . LEU A 1 136 ? -30.935 -3.022 32.319 1.00 83.69 136 LEU A CA 1
ATOM 1063 C C . LEU A 1 136 ? -31.383 -1.784 33.096 1.00 83.69 136 LEU A C 1
ATOM 1065 O O . LEU A 1 136 ? -32.178 -1.881 34.028 1.00 83.69 136 LEU A O 1
ATOM 1069 N N . SER A 1 137 ? -30.929 -0.601 32.677 1.00 78.50 137 SER A N 1
ATOM 1070 C CA . SER A 1 137 ? -31.264 0.662 33.347 1.00 78.50 137 SER A CA 1
ATOM 1071 C C . SER A 1 137 ? -32.765 0.983 33.348 1.00 78.50 137 SER A C 1
ATOM 1073 O O . SER A 1 137 ? -33.213 1.827 34.130 1.00 78.50 137 SER A O 1
ATOM 1075 N N . ASN A 1 138 ? -33.550 0.356 32.462 1.00 78.44 138 ASN A N 1
ATOM 1076 C CA . ASN A 1 138 ? -34.982 0.594 32.280 1.00 78.44 138 ASN A CA 1
ATOM 1077 C C . ASN A 1 138 ? -35.877 -0.556 32.752 1.00 78.44 138 ASN A C 1
ATOM 1079 O O . ASN A 1 138 ? -37.096 -0.377 32.727 1.00 78.44 138 ASN A O 1
ATOM 1083 N N . LEU A 1 139 ? -35.310 -1.685 33.186 1.00 82.06 139 LEU A N 1
ATOM 1084 C CA . LEU A 1 139 ? -36.091 -2.821 33.667 1.00 82.06 139 LEU A CA 1
ATOM 1085 C C . LEU A 1 139 ? -36.885 -2.453 34.924 1.00 82.06 139 LEU A C 1
ATOM 1087 O O . LEU A 1 139 ? -36.402 -1.729 35.795 1.00 82.06 139 LEU A O 1
ATOM 1091 N N . LYS A 1 140 ? -38.123 -2.946 34.987 1.00 80.50 140 LYS A N 1
ATOM 1092 C CA . LYS A 1 140 ? -39.052 -2.769 36.106 1.00 80.50 140 LYS A CA 1
ATOM 1093 C C . LYS A 1 140 ? -39.750 -4.090 36.386 1.00 80.50 140 LYS A C 1
ATOM 1095 O O . LYS A 1 140 ? -40.057 -4.826 35.447 1.00 80.50 140 LYS A O 1
ATOM 1100 N N . VAL A 1 141 ? -40.060 -4.349 37.651 1.00 81.62 141 VAL A N 1
ATOM 1101 C CA . VAL A 1 141 ? -40.875 -5.506 38.027 1.00 81.62 141 VAL A CA 1
ATOM 1102 C C . VAL A 1 141 ? -42.274 -5.368 37.415 1.00 81.62 141 VAL A C 1
ATOM 1104 O O . VAL A 1 141 ? -42.920 -4.324 37.519 1.00 81.62 141 VAL A O 1
ATOM 1107 N N . SER A 1 142 ? -42.742 -6.416 36.742 1.00 82.69 142 SER A N 1
ATOM 1108 C CA . SER A 1 142 ? -44.058 -6.484 36.104 1.00 82.69 142 SER A CA 1
ATOM 1109 C C . SER A 1 142 ? -44.600 -7.916 36.112 1.00 82.69 142 SER A C 1
ATOM 1111 O O . SER A 1 142 ? -43.876 -8.862 36.407 1.00 82.69 142 SER A O 1
ATOM 1113 N N . LYS A 1 143 ? -45.863 -8.110 35.703 1.00 74.88 143 LYS A N 1
ATOM 1114 C CA . LYS A 1 143 ? -46.459 -9.456 35.571 1.00 74.88 143 LYS A CA 1
ATOM 1115 C C . LYS A 1 143 ? -45.693 -10.386 34.614 1.00 74.88 143 LYS A C 1
ATOM 1117 O O . LYS A 1 143 ? -45.819 -11.595 34.743 1.00 74.88 143 LYS A O 1
ATOM 1122 N N . LYS A 1 144 ? -44.941 -9.838 33.649 1.00 77.75 144 LYS A N 1
ATOM 1123 C CA . LYS A 1 144 ? -44.142 -10.606 32.673 1.00 77.75 144 LYS A CA 1
ATOM 1124 C C . LYS A 1 144 ? -42.667 -10.745 33.064 1.00 77.75 144 LYS A C 1
ATOM 1126 O O . LYS A 1 144 ? -41.948 -11.484 32.404 1.00 77.75 144 LYS A O 1
ATOM 1131 N N . GLN A 1 145 ? -42.209 -10.001 34.068 1.00 79.75 145 GLN A N 1
ATOM 1132 C CA . GLN A 1 145 ? -40.803 -9.946 34.454 1.00 79.75 145 GLN A CA 1
ATOM 1133 C C . GLN A 1 145 ? -40.698 -9.685 35.954 1.00 79.75 145 GLN A C 1
ATOM 1135 O O . GLN A 1 145 ? -40.912 -8.562 36.414 1.00 79.75 145 GLN A O 1
ATOM 1140 N N . THR A 1 146 ? -40.426 -10.742 36.713 1.00 87.56 146 THR A N 1
ATOM 1141 C CA . THR A 1 146 ? -40.379 -10.703 38.178 1.00 87.56 146 THR A CA 1
ATOM 1142 C C . THR A 1 146 ? -39.050 -10.136 38.692 1.00 87.56 146 THR A C 1
ATOM 1144 O O . THR A 1 146 ? -38.086 -9.988 37.936 1.00 87.56 146 THR A O 1
ATOM 1147 N N . ALA A 1 147 ? -38.975 -9.825 39.991 1.00 84.31 147 ALA A N 1
ATOM 1148 C CA . ALA A 1 147 ? -37.722 -9.410 40.630 1.00 84.31 147 ALA A CA 1
ATOM 1149 C C . ALA A 1 147 ? -36.627 -10.489 40.511 1.00 84.31 147 ALA A C 1
ATOM 1151 O O . ALA A 1 147 ? -35.462 -10.159 40.290 1.00 84.31 147 ALA A O 1
ATOM 1152 N N . ASP A 1 148 ? -37.006 -11.769 40.563 1.00 85.62 148 ASP A N 1
ATOM 1153 C CA . ASP A 1 148 ? -36.081 -12.893 40.394 1.00 85.62 148 ASP A CA 1
ATOM 1154 C C . ASP A 1 148 ? -35.553 -12.996 38.961 1.00 85.62 148 ASP A C 1
ATOM 1156 O O . ASP A 1 148 ? -34.372 -13.280 38.757 1.00 85.62 148 ASP A O 1
ATOM 1160 N N . ASP A 1 149 ? -36.390 -12.716 37.959 1.00 86.50 149 ASP A N 1
ATOM 1161 C CA . ASP A 1 149 ? -35.959 -12.693 36.557 1.00 86.50 149 ASP A CA 1
ATOM 1162 C C . ASP A 1 149 ? -34.947 -11.574 36.306 1.00 86.50 149 ASP A C 1
ATOM 1164 O O . ASP A 1 149 ? -33.933 -11.788 35.641 1.00 86.50 149 ASP A O 1
ATOM 1168 N N . ILE A 1 150 ? -35.182 -10.392 36.888 1.00 86.38 150 ILE A N 1
ATOM 1169 C CA . ILE A 1 150 ? -34.220 -9.285 36.847 1.00 86.38 150 ILE A CA 1
ATOM 1170 C C . ILE A 1 150 ? -32.933 -9.701 37.569 1.00 86.38 150 ILE A C 1
ATOM 1172 O O . ILE A 1 150 ? -31.853 -9.581 36.998 1.00 86.38 150 ILE A O 1
ATOM 1176 N N . SER A 1 151 ? -33.027 -10.264 38.777 1.00 88.31 151 SER A N 1
ATOM 1177 C CA . SER A 1 151 ? -31.870 -10.724 39.558 1.00 88.31 151 SER A CA 1
ATOM 1178 C C . SER A 1 151 ? -30.993 -11.730 38.797 1.00 88.31 151 SER A C 1
ATOM 1180 O O . SER A 1 151 ? -29.767 -11.633 38.840 1.00 88.31 151 SER A O 1
ATOM 1182 N N . LYS A 1 152 ? -31.591 -12.645 38.018 1.00 88.25 152 LYS A N 1
ATOM 1183 C CA . LYS A 1 152 ? -30.855 -13.587 37.153 1.00 88.25 152 LYS A CA 1
ATOM 1184 C C . LYS A 1 152 ? -30.046 -12.886 36.060 1.00 88.25 152 LYS A C 1
ATOM 1186 O O . LYS A 1 152 ? -28.925 -13.310 35.799 1.00 88.25 152 LYS A O 1
ATOM 1191 N N . LEU A 1 153 ? -30.571 -11.820 35.447 1.00 88.62 153 LEU A N 1
ATOM 1192 C CA . LEU A 1 153 ? -29.834 -11.040 34.440 1.00 88.62 153 LEU A CA 1
ATOM 1193 C C . LEU A 1 153 ? -28.600 -10.360 35.047 1.00 88.62 153 LEU A C 1
ATOM 1195 O O . LEU A 1 153 ? -27.541 -10.330 34.424 1.00 88.62 153 LEU A O 1
ATOM 1199 N N . TRP A 1 154 ? -28.728 -9.872 36.284 1.00 91.06 154 TRP A N 1
ATOM 1200 C CA . TRP A 1 154 ? -27.645 -9.214 37.016 1.00 91.06 154 TRP A CA 1
ATOM 1201 C C . TRP A 1 154 ? -26.509 -10.155 37.435 1.00 91.06 154 TRP A C 1
ATOM 1203 O O . TRP A 1 154 ? -25.420 -9.669 37.717 1.00 91.06 154 TRP A O 1
ATOM 1213 N N . LYS A 1 155 ? -26.697 -11.483 37.416 1.00 89.62 155 LYS A N 1
ATOM 1214 C CA . LYS A 1 155 ? -25.609 -12.441 37.702 1.00 89.62 155 LYS A CA 1
ATOM 1215 C C . LYS A 1 155 ? -24.439 -12.342 36.719 1.00 89.62 155 LYS A C 1
ATOM 1217 O O . LYS A 1 155 ? -23.318 -12.649 37.091 1.00 89.62 155 LYS A O 1
ATOM 1222 N N . ASN A 1 156 ? -24.699 -11.900 35.489 1.00 88.94 156 ASN A N 1
ATOM 1223 C CA . ASN A 1 156 ? -23.675 -11.723 34.454 1.00 88.94 156 ASN A CA 1
ATOM 1224 C C . ASN A 1 156 ? -23.167 -10.275 34.366 1.00 88.94 156 ASN A C 1
ATOM 1226 O O . ASN A 1 156 ? -22.448 -9.927 33.431 1.00 88.94 156 ASN A O 1
ATOM 1230 N N . VAL A 1 157 ? -23.599 -9.408 35.285 1.00 93.12 157 VAL A N 1
ATOM 1231 C CA . VAL A 1 157 ? -23.235 -7.994 35.305 1.00 93.12 157 VAL A CA 1
ATOM 1232 C C . VAL A 1 157 ? -22.049 -7.797 36.233 1.00 93.12 157 VAL A C 1
ATOM 1234 O O . VAL A 1 157 ? -22.079 -8.208 37.390 1.00 93.12 157 VAL A O 1
ATOM 1237 N N . LYS A 1 158 ? -21.038 -7.087 35.740 1.00 94.88 158 LYS A N 1
ATOM 1238 C CA . LYS A 1 158 ? -19.927 -6.568 36.533 1.00 94.88 158 LYS A CA 1
ATOM 1239 C C . LYS A 1 158 ? -19.976 -5.050 36.582 1.00 94.88 158 LYS A C 1
ATOM 1241 O O . LYS A 1 158 ? -20.353 -4.400 35.604 1.00 94.88 158 LYS A O 1
ATOM 1246 N N . PHE A 1 159 ? -19.578 -4.479 37.713 1.00 96.31 159 PHE A N 1
ATOM 1247 C CA . PHE A 1 159 ? -19.279 -3.059 37.825 1.00 96.31 159 PHE A CA 1
ATOM 1248 C C . PHE A 1 159 ? -17.766 -2.848 37.752 1.00 96.31 159 PHE A C 1
ATOM 1250 O O . PHE A 1 159 ? -17.039 -3.123 38.707 1.00 96.31 159 PHE A O 1
ATOM 1257 N N . MET A 1 160 ? -17.315 -2.375 36.590 1.00 96.00 160 MET A N 1
ATOM 1258 C CA . MET A 1 160 ? -15.914 -2.126 36.263 1.00 96.00 160 MET A CA 1
ATOM 1259 C C . MET A 1 160 ? -15.524 -0.733 36.764 1.00 96.00 160 MET A C 1
ATOM 1261 O O . MET A 1 160 ? -15.846 0.275 36.133 1.00 96.00 160 MET A O 1
ATOM 1265 N N . ILE A 1 161 ? -14.868 -0.661 37.919 1.00 95.06 161 ILE A N 1
ATOM 1266 C CA . ILE A 1 161 ? -14.505 0.596 38.575 1.00 95.06 161 ILE A CA 1
ATOM 1267 C C . ILE A 1 161 ? -13.219 1.143 37.970 1.00 95.06 161 ILE A C 1
ATOM 1269 O O . ILE A 1 161 ? -12.205 0.446 37.881 1.00 95.06 161 ILE A O 1
ATOM 1273 N N . PHE A 1 162 ? -13.243 2.428 37.625 1.00 91.56 162 PHE A N 1
ATOM 1274 C CA . PHE A 1 162 ? -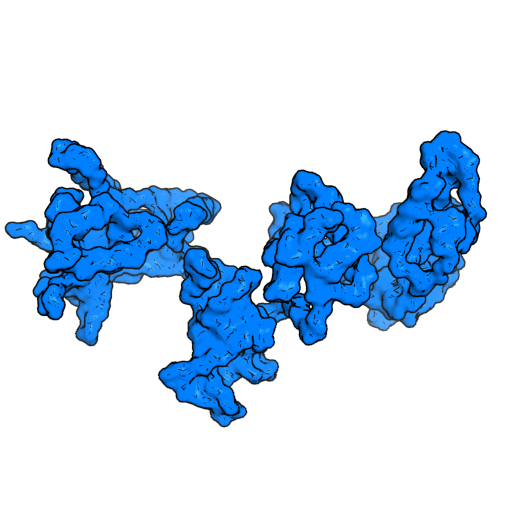12.083 3.128 37.089 1.00 91.56 162 PHE A CA 1
ATOM 1275 C C . PHE A 1 162 ? -11.626 4.325 37.929 1.00 91.56 162 PHE A C 1
ATOM 1277 O O . PHE A 1 162 ? -10.526 4.820 37.688 1.00 91.56 162 PHE A O 1
ATOM 1284 N N . ASP A 1 163 ? -12.453 4.837 38.850 1.00 92.19 163 ASP A N 1
ATOM 1285 C CA . ASP A 1 163 ? -12.078 5.939 39.744 1.00 92.19 163 ASP A CA 1
ATOM 1286 C C . ASP A 1 163 ? -12.996 6.047 40.987 1.00 92.19 163 ASP A C 1
ATOM 1288 O O . ASP A 1 163 ? -14.029 5.381 41.077 1.00 92.19 163 ASP A O 1
ATOM 1292 N N . CYS A 1 164 ? -12.634 6.917 41.936 1.00 92.06 164 CYS A N 1
ATOM 1293 C CA . CYS A 1 164 ? -13.350 7.180 43.191 1.00 92.06 164 CYS A CA 1
ATOM 1294 C C . CYS A 1 164 ? -13.629 8.692 43.350 1.00 92.06 164 CYS A C 1
ATOM 1296 O O . CYS A 1 164 ? -12.752 9.421 43.814 1.00 92.06 164 CYS A O 1
ATOM 1298 N N . PRO A 1 165 ? -14.823 9.198 42.973 1.00 88.50 165 PRO A N 1
ATOM 1299 C CA . PRO A 1 165 ? -15.130 10.635 43.005 1.00 88.50 165 PRO A CA 1
ATOM 1300 C C . PRO A 1 165 ? -15.045 11.298 44.385 1.00 88.50 165 PRO A C 1
ATOM 1302 O O . PRO A 1 165 ? -14.827 12.502 44.473 1.00 88.50 165 PRO A O 1
ATOM 1305 N N . SER A 1 166 ? -15.234 10.527 45.457 1.00 87.44 166 SER A N 1
ATOM 1306 C CA . SER A 1 166 ? -15.203 11.009 46.845 1.00 87.44 166 SER A CA 1
ATOM 1307 C C . SER A 1 166 ? -13.790 11.101 47.427 1.00 87.44 166 SER A C 1
ATOM 1309 O O . SER A 1 166 ? -13.633 11.589 48.540 1.00 87.44 166 SER A O 1
ATOM 1311 N N . ASP A 1 167 ? -12.766 10.624 46.714 1.00 89.00 167 ASP A N 1
ATOM 1312 C CA . ASP A 1 167 ? -11.366 10.726 47.135 1.00 89.00 167 ASP A CA 1
ATOM 1313 C C . ASP A 1 167 ? -10.684 11.895 46.407 1.00 89.00 167 ASP A C 1
ATOM 1315 O O . ASP A 1 167 ? -10.608 11.949 45.177 1.00 89.00 167 ASP A O 1
ATOM 1319 N N . THR A 1 168 ? -10.190 12.852 47.191 1.00 86.69 168 THR A N 1
ATOM 1320 C CA . THR A 1 168 ? -9.608 14.112 46.714 1.00 86.69 168 THR A CA 1
ATOM 1321 C C . THR A 1 168 ? -8.103 14.040 46.453 1.00 86.69 168 THR A C 1
ATOM 1323 O O . THR A 1 168 ? -7.524 15.030 46.011 1.00 86.69 168 THR A O 1
ATOM 1326 N N . GLY A 1 169 ? -7.448 12.904 46.712 1.00 88.81 169 GLY A N 1
ATOM 1327 C CA . GLY A 1 169 ? -6.013 12.737 46.480 1.00 88.81 169 GLY A CA 1
ATOM 1328 C C . GLY A 1 169 ? -5.654 12.493 45.006 1.00 88.81 169 GLY A C 1
ATOM 1329 O O . GLY A 1 169 ? -6.544 12.341 44.170 1.00 88.81 169 GLY A O 1
ATOM 1330 N N . PRO A 1 170 ? -4.356 12.434 44.650 1.00 89.56 170 PRO A N 1
ATOM 1331 C CA . PRO A 1 170 ? -3.892 12.180 43.280 1.00 89.56 170 PRO A CA 1
ATOM 1332 C C . PRO A 1 170 ? -4.289 10.794 42.755 1.00 89.56 170 PRO A C 1
ATOM 1334 O O . PRO A 1 170 ? -4.385 9.842 43.527 1.00 89.56 170 PRO A O 1
ATOM 1337 N N . PHE A 1 171 ? -4.458 10.660 41.433 1.00 89.94 171 PHE A N 1
ATOM 1338 C CA . PHE A 1 171 ? -4.931 9.423 40.790 1.00 89.94 171 PHE A CA 1
ATOM 1339 C C . PHE A 1 171 ? -4.174 8.166 41.234 1.00 89.94 171 PHE A C 1
ATOM 1341 O O . PHE A 1 171 ? -4.803 7.185 41.618 1.00 89.94 171 PHE A O 1
ATOM 1348 N N . ARG A 1 172 ? -2.836 8.192 41.245 1.00 88.38 172 ARG A N 1
ATOM 1349 C CA . ARG A 1 172 ? -2.025 7.032 41.646 1.00 88.38 172 ARG A CA 1
ATOM 1350 C C . ARG A 1 172 ? -2.351 6.526 43.055 1.00 88.38 172 ARG A C 1
ATOM 1352 O O . ARG A 1 172 ? -2.568 5.333 43.243 1.00 88.38 172 ARG A O 1
ATOM 1359 N N . GLU A 1 173 ? -2.375 7.423 44.032 1.00 90.75 173 GLU A N 1
ATOM 1360 C CA . GLU A 1 173 ? -2.645 7.077 45.433 1.00 90.75 173 GLU A CA 1
ATOM 1361 C C . GLU A 1 173 ? -4.112 6.699 45.642 1.00 90.75 173 GLU A C 1
ATOM 1363 O O . GLU A 1 173 ? -4.428 5.764 46.376 1.00 90.75 173 GLU A O 1
ATOM 1368 N N . ARG A 1 174 ? -5.012 7.398 44.947 1.00 93.06 174 ARG A N 1
ATOM 1369 C CA . ARG A 1 174 ? -6.447 7.124 44.943 1.00 93.06 174 ARG A CA 1
ATOM 1370 C C . ARG A 1 174 ? -6.747 5.721 44.425 1.00 93.06 174 ARG A C 1
ATOM 1372 O O . ARG A 1 174 ? -7.521 5.000 45.044 1.00 93.06 174 ARG A O 1
ATOM 1379 N N . MET A 1 175 ? -6.073 5.290 43.357 1.00 92.62 175 MET A N 1
ATOM 1380 C CA . MET A 1 175 ? -6.187 3.921 42.850 1.00 92.62 175 MET A CA 1
ATOM 1381 C C . MET A 1 175 ? -5.643 2.884 43.835 1.00 92.62 175 MET A C 1
ATOM 1383 O O . MET A 1 175 ? -6.260 1.839 43.986 1.00 92.62 175 MET A O 1
ATOM 1387 N N . GLN A 1 176 ? -4.550 3.167 44.552 1.00 91.69 176 GLN A N 1
ATOM 1388 C CA . GLN A 1 176 ? -4.048 2.261 45.595 1.00 91.69 176 GLN A CA 1
ATOM 1389 C C . GLN A 1 176 ? -5.059 2.089 46.735 1.00 91.69 176 GLN A C 1
ATOM 1391 O O . GLN A 1 176 ? -5.356 0.962 47.125 1.00 91.69 176 GLN A O 1
ATOM 1396 N N . ARG A 1 177 ? -5.631 3.192 47.238 1.00 93.81 177 ARG A N 1
ATOM 1397 C CA . ARG A 1 177 ? -6.675 3.153 48.277 1.00 93.81 177 ARG A CA 1
ATOM 1398 C C . ARG A 1 177 ? -7.924 2.417 47.799 1.00 93.81 177 ARG A C 1
ATOM 1400 O O . ARG A 1 177 ? -8.493 1.626 48.548 1.00 93.81 177 ARG A O 1
ATOM 1407 N N . LEU A 1 178 ? -8.319 2.650 46.549 1.00 93.38 178 LEU A N 1
ATOM 1408 C CA . LEU A 1 178 ? -9.448 1.974 45.925 1.00 93.38 178 LEU A CA 1
ATOM 1409 C C . LEU A 1 178 ? -9.211 0.461 45.804 1.00 93.38 178 LEU A C 1
ATOM 1411 O O . LEU A 1 178 ? -10.112 -0.305 46.135 1.00 93.38 178 LEU A O 1
ATOM 1415 N N . THR A 1 179 ? -8.008 0.029 45.409 1.00 94.00 179 THR A N 1
ATOM 1416 C CA . THR A 1 179 ? -7.624 -1.392 45.381 1.00 94.00 179 THR A CA 1
ATOM 1417 C C . THR A 1 179 ? -7.768 -2.038 46.749 1.00 94.00 179 THR A C 1
ATOM 1419 O O . THR A 1 179 ? -8.504 -3.012 46.879 1.00 94.00 179 THR A O 1
ATOM 1422 N N . THR A 1 180 ? -7.189 -1.436 47.790 1.00 94.62 180 THR A N 1
ATOM 1423 C CA . THR A 1 180 ? -7.316 -1.946 49.162 1.00 94.62 180 THR A CA 1
ATOM 1424 C C . THR A 1 180 ? -8.777 -2.057 49.611 1.00 94.62 180 THR A C 1
ATOM 1426 O O . THR A 1 180 ? -9.159 -3.043 50.240 1.00 94.62 180 THR A O 1
ATOM 1429 N N . LEU A 1 181 ? -9.614 -1.067 49.275 1.00 94.38 181 LEU A N 1
ATOM 1430 C CA . LEU A 1 181 ? -11.041 -1.087 49.603 1.00 94.38 181 LEU A CA 1
ATOM 1431 C C . LEU A 1 181 ? -11.763 -2.260 48.923 1.00 94.38 181 LEU A C 1
ATOM 1433 O O . LEU A 1 181 ? -12.489 -2.998 49.587 1.00 94.38 181 LEU A O 1
ATOM 1437 N N . VAL A 1 182 ? -11.574 -2.439 47.614 1.00 93.94 182 VAL A N 1
ATOM 1438 C CA . VAL A 1 182 ? -12.270 -3.481 46.841 1.00 93.94 182 VAL A CA 1
ATOM 1439 C C . VAL A 1 182 ? -11.778 -4.882 47.200 1.00 93.94 182 VAL A C 1
ATOM 1441 O O . VAL A 1 182 ? -12.594 -5.799 47.264 1.00 93.94 182 VAL A O 1
ATOM 1444 N N . ASP A 1 183 ? -10.493 -5.055 47.509 1.00 93.19 183 ASP A N 1
ATOM 1445 C CA . ASP A 1 183 ? -9.953 -6.334 47.988 1.00 93.19 183 ASP A CA 1
ATOM 1446 C C . ASP A 1 183 ? -10.542 -6.720 49.356 1.00 93.19 183 ASP A C 1
ATOM 1448 O O . ASP A 1 183 ? -10.895 -7.882 49.594 1.00 93.19 183 ASP A O 1
ATOM 1452 N N . GLY A 1 184 ? -10.737 -5.732 50.237 1.00 93.31 184 GLY A N 1
ATOM 1453 C CA . GLY A 1 184 ? -11.451 -5.912 51.501 1.00 93.31 184 GLY A CA 1
ATOM 1454 C C . GLY A 1 184 ? -12.908 -6.336 51.297 1.00 93.31 184 GLY A C 1
ATOM 1455 O O . GLY A 1 184 ? -13.360 -7.304 51.912 1.00 93.31 184 GLY A O 1
ATOM 1456 N N . LEU A 1 185 ? -13.629 -5.670 50.387 1.00 92.56 185 LEU A N 1
ATOM 1457 C CA . LEU A 1 185 ? -15.009 -6.029 50.033 1.00 92.56 185 LEU A CA 1
ATOM 1458 C C . LEU A 1 185 ? -15.097 -7.436 49.435 1.00 92.56 185 LEU A C 1
ATOM 1460 O O . LEU A 1 185 ? -15.977 -8.205 49.813 1.00 92.56 185 LEU A O 1
ATOM 1464 N N . ARG A 1 186 ? -14.165 -7.802 48.549 1.00 93.19 186 ARG A N 1
ATOM 1465 C CA . ARG A 1 186 ? -14.093 -9.134 47.934 1.00 93.19 186 ARG A CA 1
ATOM 1466 C C . ARG A 1 186 ? -13.909 -10.229 48.983 1.00 93.19 186 ARG A C 1
ATOM 1468 O O . ARG A 1 186 ? -14.607 -11.239 48.939 1.00 93.19 186 ARG A O 1
ATOM 1475 N N . SER A 1 187 ? -13.023 -10.004 49.951 1.00 90.88 187 SER A N 1
ATOM 1476 C CA . SER A 1 187 ? -12.765 -10.945 51.050 1.00 90.88 187 SER A CA 1
ATOM 1477 C C . SER A 1 187 ? -14.003 -11.134 51.942 1.00 90.88 187 SER A C 1
ATOM 1479 O O . SER A 1 187 ? -14.365 -12.259 52.296 1.00 90.88 187 SER A O 1
ATOM 1481 N N . GLN A 1 188 ? -14.709 -10.039 52.256 1.00 89.69 188 GLN A N 1
ATOM 1482 C CA . GLN A 1 188 ? -15.973 -10.082 53.005 1.00 89.69 188 GLN A CA 1
ATOM 1483 C C . GLN A 1 188 ? -17.083 -10.778 52.208 1.00 89.69 188 GLN A C 1
ATOM 1485 O O . GLN A 1 188 ? -17.853 -11.561 52.763 1.00 89.69 188 GLN A O 1
ATOM 1490 N N . TRP A 1 189 ? -17.151 -10.529 50.900 1.00 91.12 189 TRP A N 1
ATOM 1491 C CA . TRP A 1 189 ? -18.138 -11.127 50.011 1.00 91.12 189 TRP A CA 1
ATOM 1492 C C . TRP A 1 189 ? -18.016 -12.647 49.955 1.00 91.12 189 TRP A C 1
ATOM 1494 O O . TRP A 1 189 ? -19.015 -13.340 50.148 1.00 91.12 189 TRP A O 1
ATOM 1504 N N . GLN A 1 190 ? -16.797 -13.149 49.745 1.00 86.88 190 GLN A N 1
ATOM 1505 C CA . GLN A 1 190 ? -16.499 -14.582 49.673 1.00 86.88 190 GLN A CA 1
ATOM 1506 C C . GLN A 1 190 ? -16.865 -15.312 50.971 1.00 86.88 190 GLN A C 1
ATOM 1508 O O . GLN A 1 190 ? -17.350 -16.437 50.927 1.00 86.88 190 GLN A O 1
ATOM 1513 N N . SER A 1 191 ? -16.706 -14.651 52.120 1.00 83.62 191 SER A N 1
ATOM 1514 C CA . SER A 1 191 ? -17.080 -15.218 53.423 1.00 83.62 191 SER A CA 1
ATOM 1515 C C . SER A 1 191 ? -18.599 -15.344 53.616 1.00 83.62 191 SER A C 1
ATOM 1517 O O . SER A 1 191 ? -19.053 -16.234 54.328 1.00 83.62 191 SER A O 1
ATOM 1519 N N . ASN A 1 192 ? -19.387 -14.467 52.982 1.00 84.44 192 ASN A N 1
ATOM 1520 C CA . ASN A 1 192 ? -20.817 -14.310 53.269 1.00 84.44 192 ASN A CA 1
ATOM 1521 C C . ASN A 1 192 ? -21.753 -14.850 52.173 1.00 84.44 192 ASN A C 1
ATOM 1523 O O . ASN A 1 192 ? -22.938 -15.036 52.441 1.00 84.44 192 ASN A O 1
ATOM 1527 N N . ASN A 1 193 ? -21.263 -15.073 50.946 1.00 82.50 193 ASN A N 1
ATOM 1528 C CA . ASN A 1 193 ? -22.118 -15.321 49.772 1.00 82.50 193 ASN A CA 1
ATOM 1529 C C . ASN A 1 193 ? -21.782 -16.606 48.987 1.00 82.50 193 ASN A C 1
ATOM 1531 O O . ASN A 1 193 ? -22.307 -16.801 47.889 1.00 82.50 193 ASN A O 1
ATOM 1535 N N . GLY A 1 194 ? -20.953 -17.497 49.546 1.00 75.25 194 GLY A N 1
ATOM 1536 C CA . GLY A 1 194 ? -20.653 -18.813 48.965 1.00 75.25 194 GLY A CA 1
ATOM 1537 C C . GLY A 1 194 ? -20.092 -18.732 47.539 1.00 75.25 194 GLY A C 1
ATOM 1538 O O . GLY A 1 194 ? -19.141 -17.996 47.291 1.00 75.25 194 GLY A O 1
ATOM 1539 N N . ASP A 1 195 ? -20.708 -19.469 46.606 1.00 76.56 195 ASP A N 1
ATOM 1540 C CA . ASP A 1 195 ? -20.263 -19.608 45.206 1.00 76.56 195 ASP A CA 1
ATOM 1541 C C . ASP A 1 195 ? -20.623 -18.417 44.292 1.00 76.56 195 ASP A C 1
ATOM 1543 O O . ASP A 1 195 ? -20.337 -18.441 43.092 1.00 76.56 195 ASP A O 1
ATOM 1547 N N . LEU A 1 196 ? -21.293 -17.377 44.805 1.00 82.50 196 LEU A N 1
ATOM 1548 C CA . LEU A 1 196 ? -21.688 -16.235 43.979 1.00 82.50 196 LEU A CA 1
ATOM 1549 C C . LEU A 1 196 ? -20.468 -15.355 43.651 1.00 82.50 196 LEU A C 1
ATOM 1551 O O . LEU A 1 196 ? -19.851 -14.779 44.549 1.00 82.50 196 LEU A O 1
ATOM 1555 N N . GLU A 1 197 ? -20.148 -15.208 42.360 1.00 88.75 197 GLU A N 1
ATOM 1556 C CA . GLU A 1 197 ? -19.023 -14.380 41.900 1.00 88.75 197 GLU A CA 1
ATOM 1557 C C . GLU A 1 197 ? -19.166 -12.929 42.392 1.00 88.75 197 GLU A C 1
ATOM 1559 O O . GLU A 1 197 ? -20.244 -12.333 42.336 1.00 88.75 197 GLU A O 1
ATOM 1564 N N . PHE A 1 198 ? -18.067 -12.353 42.888 1.00 92.88 198 PHE A N 1
ATOM 1565 C CA . PHE A 1 198 ? -18.044 -10.968 43.350 1.00 92.88 198 PHE A CA 1
ATOM 1566 C C . PHE A 1 198 ? -18.237 -10.009 42.158 1.00 92.88 198 PHE A C 1
ATOM 1568 O O . PHE A 1 198 ? -17.399 -9.999 41.253 1.00 92.88 198 PHE A O 1
ATOM 1575 N N . PRO A 1 199 ? -19.298 -9.178 42.137 1.00 94.25 199 PRO A N 1
ATOM 1576 C CA . PRO A 1 199 ? -19.712 -8.455 40.932 1.00 94.25 199 PRO A CA 1
ATOM 1577 C C . PRO A 1 199 ? -18.944 -7.146 40.686 1.00 94.25 199 PRO A C 1
ATOM 1579 O O . PRO A 1 199 ? -19.315 -6.358 39.815 1.00 94.25 199 PRO A O 1
ATOM 1582 N N . VAL A 1 200 ? -17.902 -6.869 41.469 1.00 95.25 200 VAL A N 1
ATOM 1583 C CA . VAL A 1 200 ? -17.172 -5.599 41.446 1.00 95.25 200 VAL A CA 1
ATOM 1584 C C . VAL A 1 200 ? -15.710 -5.847 41.095 1.00 95.25 200 VAL A C 1
ATOM 1586 O O . VAL A 1 200 ? -15.027 -6.673 41.707 1.00 95.25 200 VAL A O 1
ATOM 1589 N N . GLU A 1 201 ? -15.207 -5.106 40.112 1.00 94.31 201 GLU A N 1
ATOM 1590 C CA . GLU A 1 201 ? -13.863 -5.308 39.583 1.00 94.31 201 GLU A CA 1
ATOM 1591 C C . GLU A 1 201 ? -13.182 -3.967 39.317 1.00 94.31 201 GLU A C 1
ATOM 1593 O O . GLU A 1 201 ? -13.761 -3.080 38.695 1.00 94.31 201 GLU A O 1
ATOM 1598 N N . ILE A 1 202 ? -11.945 -3.803 39.791 1.00 94.31 202 ILE A N 1
ATOM 1599 C CA . ILE A 1 202 ? -11.121 -2.649 39.426 1.00 94.31 202 ILE A CA 1
ATOM 1600 C C . ILE A 1 202 ? -10.443 -2.948 38.100 1.00 94.31 202 ILE A C 1
ATOM 1602 O O . ILE A 1 202 ? -9.836 -4.005 37.926 1.00 94.31 202 ILE A O 1
ATOM 1606 N N . ILE A 1 203 ? -10.509 -1.995 37.176 1.00 93.88 203 ILE A N 1
ATOM 1607 C CA . ILE A 1 203 ? -9.879 -2.157 35.870 1.00 93.88 203 ILE A CA 1
ATOM 1608 C C . ILE A 1 203 ? -8.351 -2.200 35.982 1.00 93.88 203 ILE A C 1
ATOM 1610 O O . ILE A 1 203 ? -7.729 -1.500 36.789 1.00 93.88 203 ILE A O 1
ATOM 1614 N N . SER A 1 204 ? -7.726 -2.984 35.107 1.00 91.94 204 SER A N 1
ATOM 1615 C CA . SER A 1 204 ? -6.267 -3.034 35.007 1.00 91.94 204 SER A CA 1
ATOM 1616 C C . SER A 1 204 ? -5.708 -1.706 34.491 1.00 91.94 204 SER A C 1
ATOM 1618 O O . SER A 1 204 ? -6.148 -1.197 33.460 1.00 91.94 204 SER A O 1
ATOM 1620 N N . ASN A 1 205 ? -4.713 -1.163 35.197 1.00 91.94 205 ASN A N 1
ATOM 1621 C CA . ASN A 1 205 ? -3.992 0.048 34.809 1.00 91.94 205 ASN A CA 1
ATOM 1622 C C . ASN A 1 205 ? -2.523 -0.294 34.528 1.00 91.94 205 ASN A C 1
ATOM 1624 O O . ASN A 1 205 ? -1.809 -0.784 35.400 1.00 91.94 205 ASN A O 1
ATOM 1628 N N . TYR A 1 206 ? -2.066 -0.005 33.316 1.00 93.31 206 TYR A N 1
ATOM 1629 C CA . TYR A 1 206 ? -0.716 -0.281 32.839 1.00 93.31 206 TYR A CA 1
ATOM 1630 C C . TYR A 1 206 ? 0.090 1.011 32.772 1.00 93.31 206 TYR A C 1
ATOM 1632 O O . TYR A 1 206 ? -0.327 1.965 32.120 1.00 93.31 206 TYR A O 1
ATOM 1640 N N . LEU A 1 207 ? 1.259 1.052 33.411 1.00 93.12 207 LEU A N 1
ATOM 1641 C CA . LEU A 1 207 ? 2.172 2.181 33.253 1.00 93.12 207 LEU A CA 1
ATOM 1642 C C . LEU A 1 207 ? 2.795 2.143 31.851 1.00 93.12 207 LEU A C 1
ATOM 1644 O O . LEU A 1 207 ? 3.484 1.183 31.501 1.00 93.12 207 LEU A O 1
ATOM 1648 N N . VAL A 1 208 ? 2.562 3.189 31.063 1.00 91.38 208 VAL A N 1
ATOM 1649 C CA . VAL A 1 208 ? 3.085 3.321 29.704 1.00 91.38 208 VAL A CA 1
ATOM 1650 C C . VAL A 1 208 ? 4.576 3.628 29.767 1.00 91.38 208 VAL A C 1
ATOM 1652 O O . VAL A 1 208 ? 4.985 4.670 30.280 1.00 91.38 208 VAL A O 1
ATOM 1655 N N . LYS A 1 209 ? 5.394 2.709 29.254 1.00 86.75 209 LYS A N 1
ATOM 1656 C CA . LYS A 1 209 ? 6.859 2.838 29.259 1.00 86.75 209 LYS A CA 1
ATOM 1657 C C . LYS A 1 209 ? 7.375 3.658 28.085 1.00 86.75 209 LYS A C 1
ATOM 1659 O O . LYS A 1 209 ? 8.285 4.460 28.259 1.00 86.75 209 LYS A O 1
ATOM 1664 N N . ASP A 1 210 ? 6.764 3.457 26.929 1.00 76.62 210 ASP A N 1
ATOM 1665 C CA . ASP A 1 210 ? 7.089 4.073 25.651 1.00 76.62 210 ASP A CA 1
ATOM 1666 C C . ASP A 1 210 ? 5.891 3.912 24.697 1.00 76.62 210 ASP A C 1
ATOM 1668 O O . ASP A 1 210 ? 4.863 3.313 25.039 1.00 76.62 210 ASP A O 1
ATOM 1672 N N . ASP A 1 211 ? 6.019 4.489 23.506 1.00 71.38 211 ASP A N 1
ATOM 1673 C CA . ASP A 1 211 ? 4.981 4.457 22.479 1.00 71.38 211 ASP A CA 1
ATOM 1674 C C . ASP A 1 211 ? 4.761 3.053 21.890 1.00 71.38 211 ASP A C 1
ATOM 1676 O O . ASP A 1 211 ? 3.632 2.714 21.540 1.00 71.38 211 ASP A O 1
ATOM 1680 N N . ASP A 1 212 ? 5.799 2.217 21.818 1.00 67.69 212 ASP A N 1
ATOM 1681 C CA . ASP A 1 212 ? 5.697 0.845 21.304 1.00 67.69 212 ASP A CA 1
ATOM 1682 C C . ASP A 1 212 ? 4.880 -0.041 22.256 1.00 67.69 212 ASP A C 1
ATOM 1684 O O . ASP A 1 212 ? 3.952 -0.730 21.834 1.00 67.69 212 ASP A O 1
ATOM 1688 N N . PHE A 1 213 ? 5.134 0.050 23.563 1.00 81.00 213 PHE A N 1
ATOM 1689 C CA . PHE A 1 213 ? 4.321 -0.579 24.598 1.00 81.00 213 PHE A CA 1
ATOM 1690 C C . PHE A 1 213 ? 2.863 -0.126 24.511 1.00 81.00 213 PHE A C 1
ATOM 1692 O O . PHE A 1 213 ? 1.955 -0.954 24.607 1.00 81.00 213 PHE A O 1
ATOM 1699 N N . LEU A 1 214 ? 2.633 1.177 24.321 1.00 79.19 214 LEU A N 1
ATOM 1700 C CA . LEU A 1 214 ? 1.289 1.730 24.198 1.00 79.19 214 LEU A CA 1
ATOM 1701 C C . LEU A 1 214 ? 0.550 1.161 22.978 1.00 79.19 214 LEU A C 1
ATOM 1703 O O . LEU A 1 214 ? -0.597 0.731 23.109 1.00 79.19 214 LEU A O 1
ATOM 1707 N N . MET A 1 215 ? 1.208 1.108 21.818 1.00 71.06 215 MET A N 1
ATOM 1708 C CA . MET A 1 215 ? 0.635 0.542 20.593 1.00 71.06 215 MET A CA 1
ATOM 1709 C C . MET A 1 215 ? 0.407 -0.968 20.708 1.00 71.06 215 MET A C 1
ATOM 1711 O O . MET A 1 215 ? -0.665 -1.453 20.354 1.00 71.06 215 MET A O 1
ATOM 1715 N N . LYS A 1 216 ? 1.355 -1.723 21.274 1.00 74.44 216 LYS A N 1
ATOM 1716 C CA . LYS A 1 216 ? 1.198 -3.165 21.528 1.00 74.44 216 LYS A CA 1
ATOM 1717 C C . LYS A 1 216 ? 0.039 -3.457 22.472 1.00 74.44 216 LYS A C 1
ATOM 1719 O O . LYS A 1 216 ? -0.723 -4.390 22.233 1.00 74.44 216 LYS A O 1
ATOM 1724 N N . LEU A 1 217 ? -0.117 -2.666 23.535 1.00 84.06 217 LEU A N 1
ATOM 1725 C CA . LEU A 1 217 ? -1.244 -2.789 24.456 1.00 84.06 217 LEU A CA 1
ATOM 1726 C C . LEU A 1 217 ? -2.571 -2.453 23.766 1.00 84.06 217 LEU A C 1
ATOM 1728 O O . LEU A 1 217 ? -3.558 -3.147 24.006 1.00 84.06 217 LEU A O 1
ATOM 1732 N N . TYR A 1 218 ? -2.583 -1.427 22.906 1.00 82.38 218 TYR A N 1
ATOM 1733 C CA . TYR A 1 218 ? -3.750 -1.070 22.101 1.00 82.38 218 TYR A CA 1
ATOM 1734 C C . TYR A 1 218 ? -4.170 -2.252 21.225 1.00 82.38 218 TYR A C 1
ATOM 1736 O O . TYR A 1 218 ? -5.276 -2.746 21.411 1.00 82.38 218 TYR A O 1
ATOM 1744 N N . HIS A 1 219 ? -3.270 -2.764 20.376 1.00 67.31 219 HIS A N 1
ATOM 1745 C CA . HIS A 1 219 ? -3.546 -3.905 19.495 1.00 67.31 219 HIS A CA 1
ATOM 1746 C C . HIS A 1 219 ? -3.966 -5.151 20.271 1.00 67.31 219 HIS A C 1
ATOM 1748 O O . HIS A 1 219 ? -4.983 -5.750 19.953 1.00 67.31 219 HIS A O 1
ATOM 1754 N N . LYS A 1 220 ? -3.258 -5.494 21.352 1.00 82.56 220 LYS A N 1
ATOM 1755 C CA . LYS A 1 220 ? -3.606 -6.649 22.189 1.00 82.56 220 LYS A CA 1
ATOM 1756 C C . LYS A 1 220 ? -5.041 -6.575 22.717 1.00 82.56 220 LYS A C 1
ATOM 1758 O O . LYS A 1 220 ? -5.733 -7.590 22.759 1.00 82.56 220 LYS A O 1
ATOM 1763 N N . LEU A 1 221 ? -5.472 -5.406 23.195 1.00 81.62 221 LEU A N 1
ATOM 1764 C CA . LEU A 1 221 ? -6.809 -5.248 23.764 1.00 81.62 221 LEU A CA 1
ATOM 1765 C C . LEU A 1 221 ? -7.878 -5.134 22.671 1.00 81.62 221 LEU A C 1
ATOM 1767 O O . LEU A 1 221 ? -8.932 -5.753 22.813 1.00 81.62 221 LEU A O 1
ATOM 1771 N N . THR A 1 222 ? -7.616 -4.422 21.572 1.00 72.06 222 THR A N 1
ATOM 1772 C CA . THR A 1 222 ? -8.571 -4.301 20.458 1.00 72.06 222 THR A CA 1
ATOM 1773 C C . THR A 1 222 ? -8.736 -5.599 19.668 1.00 72.06 222 THR A C 1
ATOM 1775 O O . THR A 1 222 ? -9.865 -5.935 19.330 1.00 72.06 222 THR A O 1
ATOM 1778 N N . GLU A 1 223 ? -7.679 -6.394 19.460 1.00 68.06 223 GLU A N 1
ATOM 1779 C CA . GLU A 1 223 ? -7.763 -7.754 18.888 1.00 68.06 223 GLU A CA 1
ATOM 1780 C C . GLU A 1 223 ? -8.617 -8.685 19.752 1.00 68.06 223 GLU A C 1
ATOM 1782 O O . GLU A 1 223 ? -9.312 -9.564 19.249 1.00 68.06 223 GLU A O 1
ATOM 1787 N N . ALA A 1 224 ? -8.607 -8.466 21.065 1.00 73.88 224 ALA A N 1
ATOM 1788 C CA . ALA A 1 224 ? -9.468 -9.188 21.983 1.00 73.88 224 ALA A CA 1
ATOM 1789 C C . ALA A 1 224 ? -10.916 -8.625 22.000 1.00 73.88 224 ALA A C 1
ATOM 1791 O O . ALA A 1 224 ? -11.795 -9.226 22.621 1.00 73.88 224 ALA A O 1
ATOM 1792 N N . GLY A 1 225 ? -11.185 -7.509 21.312 1.00 70.06 225 GLY A N 1
ATOM 1793 C CA . GLY A 1 225 ? -12.501 -6.882 21.145 1.00 70.06 225 GLY A CA 1
ATOM 1794 C C . GLY A 1 225 ? -12.769 -5.668 22.044 1.00 70.06 225 GLY A C 1
ATOM 1795 O O . GLY A 1 225 ? -13.928 -5.314 22.249 1.00 70.06 225 GLY A O 1
ATOM 1796 N N . ALA A 1 226 ? -11.741 -5.064 22.645 1.00 79.06 226 ALA A N 1
ATOM 1797 C CA . ALA A 1 226 ? -11.887 -3.807 23.379 1.00 79.06 226 ALA A CA 1
ATOM 1798 C C . ALA A 1 226 ? -12.193 -2.627 22.440 1.00 79.06 226 ALA A C 1
ATOM 1800 O O . ALA A 1 226 ? -11.691 -2.568 21.320 1.00 79.06 226 ALA A O 1
ATOM 1801 N N . GLU A 1 227 ? -12.909 -1.611 22.930 1.00 76.19 227 GLU A N 1
ATOM 1802 C CA . GLU A 1 227 ? -13.251 -0.407 22.147 1.00 76.19 227 GLU A CA 1
ATOM 1803 C C . GLU A 1 227 ? -12.048 0.544 21.932 1.00 76.19 227 GLU A C 1
ATOM 1805 O O . GLU A 1 227 ? -12.133 1.543 21.209 1.00 76.19 227 GLU A O 1
ATOM 1810 N N . GLY A 1 228 ? -10.936 0.298 22.627 1.00 86.81 228 GLY A N 1
ATOM 1811 C CA . GLY A 1 228 ? -9.709 1.095 22.592 1.00 86.81 228 GLY A CA 1
ATOM 1812 C C . GLY A 1 228 ? -9.052 1.200 23.966 1.00 86.81 228 GLY A C 1
ATOM 1813 O O . GLY A 1 228 ? -9.252 0.343 24.827 1.00 86.81 228 GLY A O 1
ATOM 1814 N N . LEU A 1 229 ? -8.294 2.277 24.193 1.00 91.81 229 LEU A N 1
ATOM 1815 C CA . LEU A 1 229 ? -7.654 2.556 25.483 1.00 91.81 229 LEU A CA 1
ATOM 1816 C C . LEU A 1 229 ? -8.098 3.891 26.083 1.00 91.81 229 LEU A C 1
ATOM 1818 O O . LEU A 1 229 ? -8.442 4.846 25.382 1.00 91.81 229 LEU A O 1
ATOM 1822 N N . MET A 1 230 ? -8.012 3.969 27.403 1.00 93.38 230 MET A N 1
ATOM 1823 C CA . MET A 1 230 ? -8.101 5.190 28.191 1.00 93.38 230 MET A CA 1
ATOM 1824 C C . MET A 1 230 ? -6.717 5.512 28.758 1.00 93.38 230 MET A C 1
ATOM 1826 O O . MET A 1 230 ? -6.121 4.679 29.431 1.00 93.38 230 MET A O 1
ATOM 1830 N N . LEU A 1 231 ? -6.212 6.717 28.504 1.00 93.56 231 LEU A N 1
ATOM 1831 C CA . LEU A 1 231 ? -4.953 7.238 29.030 1.00 93.56 231 LEU A CA 1
ATOM 1832 C C . LEU A 1 231 ? -5.218 8.253 30.133 1.00 93.56 231 LEU A C 1
ATOM 1834 O O . LEU A 1 231 ? -6.002 9.184 29.948 1.00 93.56 231 LEU A O 1
ATOM 1838 N N . ARG A 1 232 ? -4.550 8.082 31.270 1.00 92.12 232 ARG A N 1
ATOM 1839 C CA . ARG A 1 232 ? -4.698 8.908 32.469 1.00 92.12 232 ARG A CA 1
ATOM 1840 C C . ARG A 1 232 ? -3.354 9.444 32.925 1.00 92.12 232 ARG A C 1
ATOM 1842 O O . ARG A 1 232 ? -2.379 8.696 33.012 1.00 92.12 232 ARG A O 1
ATOM 1849 N N . GLY A 1 233 ? -3.316 10.733 33.240 1.00 90.75 233 GLY A N 1
ATOM 1850 C CA . GLY A 1 233 ? -2.155 11.335 33.884 1.00 90.75 233 GLY A CA 1
ATOM 1851 C C . GLY A 1 233 ? -1.908 10.717 35.270 1.00 90.75 233 GLY A C 1
ATOM 1852 O O . GLY A 1 233 ? -2.853 10.323 35.945 1.00 90.75 233 GLY A O 1
ATOM 1853 N N . PRO A 1 234 ? -0.655 10.619 35.735 1.00 85.00 234 PRO A N 1
ATOM 1854 C CA . PRO A 1 234 ? -0.351 9.935 36.995 1.00 85.00 234 PRO A CA 1
ATOM 1855 C C . PRO A 1 234 ? -0.815 10.696 38.252 1.00 85.00 234 PRO A C 1
ATOM 1857 O O . PRO A 1 234 ? -1.161 10.069 39.254 1.00 85.00 234 PRO A O 1
ATOM 1860 N N . ASN A 1 235 ? -0.845 12.032 38.201 1.00 86.62 235 ASN A N 1
ATOM 1861 C CA . ASN A 1 235 ? -1.013 12.893 39.380 1.00 86.62 235 ASN A CA 1
ATOM 1862 C C . ASN A 1 235 ? -2.262 13.787 39.319 1.00 86.62 235 ASN A C 1
ATOM 1864 O O . ASN A 1 235 ? -2.345 14.785 40.032 1.00 86.62 235 ASN A O 1
ATOM 1868 N N . ASN A 1 236 ? -3.232 13.487 38.451 1.00 85.38 236 ASN A N 1
ATOM 1869 C CA . ASN A 1 236 ? -4.414 14.336 38.332 1.00 85.38 236 ASN A CA 1
ATOM 1870 C C . ASN A 1 236 ? -5.419 14.089 39.469 1.00 85.38 236 ASN A C 1
ATOM 1872 O O . ASN A 1 236 ? -5.642 12.960 39.924 1.00 85.38 236 ASN A O 1
ATOM 1876 N N . LEU A 1 237 ? -6.075 15.168 39.886 1.00 86.69 237 LEU A N 1
ATOM 1877 C CA . LEU A 1 237 ? -7.249 15.095 40.749 1.00 8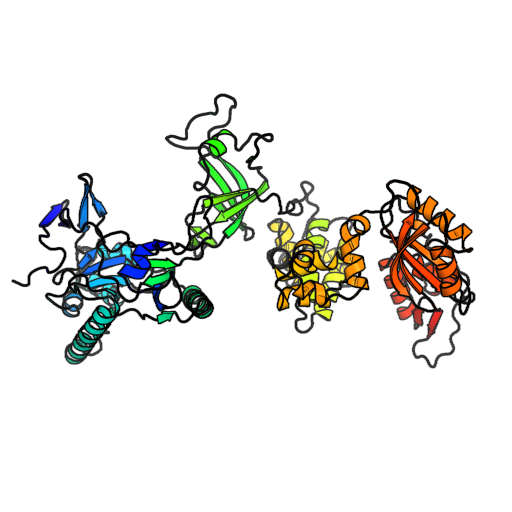6.69 237 LEU A CA 1
ATOM 1878 C C . LEU A 1 237 ? -8.452 14.576 39.950 1.00 86.69 237 LEU A C 1
ATOM 1880 O O . LEU A 1 237 ? -8.451 14.602 38.712 1.00 86.69 237 LEU A O 1
ATOM 1884 N N . TYR A 1 238 ? -9.472 14.083 40.651 1.00 86.19 238 TYR A N 1
ATOM 1885 C CA . TYR A 1 238 ? -10.728 13.712 40.009 1.00 86.19 238 TYR A CA 1
ATOM 1886 C C . TYR A 1 238 ? -11.414 14.972 39.455 1.00 86.19 238 TYR A C 1
ATOM 1888 O O . TYR A 1 238 ? -11.623 15.948 40.172 1.00 86.19 238 TYR A O 1
ATOM 1896 N N . GLU A 1 239 ? -11.757 14.962 38.165 1.00 82.94 239 GLU A N 1
ATOM 1897 C CA . GLU A 1 239 ? -12.406 16.090 37.496 1.00 82.94 239 GLU A CA 1
ATOM 1898 C C . GLU A 1 239 ? -13.804 15.712 37.006 1.00 82.94 239 GLU A C 1
ATOM 1900 O O . GLU A 1 239 ? -13.998 14.718 36.308 1.00 82.94 239 GLU A O 1
ATOM 1905 N N . THR A 1 240 ? -14.773 16.580 37.285 1.00 78.81 240 THR A N 1
ATOM 1906 C CA . THR A 1 240 ? -16.182 16.439 36.882 1.00 78.81 240 THR A CA 1
ATOM 1907 C C . THR A 1 240 ? -16.500 17.147 35.560 1.00 78.81 240 THR A C 1
ATOM 1909 O O . THR A 1 240 ? -17.591 17.666 35.317 1.00 78.81 240 THR A O 1
ATOM 1912 N N . LYS A 1 241 ? -15.506 17.233 34.679 1.00 78.88 241 LYS A N 1
ATOM 1913 C CA . LYS A 1 241 ? -15.630 17.874 33.369 1.00 78.88 241 LYS A CA 1
ATOM 1914 C C . LYS A 1 241 ? -14.770 17.156 32.343 1.00 78.88 241 LYS A C 1
ATOM 1916 O O . LYS A 1 241 ? -14.140 16.139 32.627 1.00 78.88 241 LYS A O 1
ATOM 1921 N N . ARG A 1 242 ? -14.776 17.674 31.115 1.00 80.81 242 ARG A N 1
ATOM 1922 C CA . ARG A 1 242 ? -13.831 17.240 30.089 1.00 80.81 242 ARG A CA 1
ATOM 1923 C C . ARG A 1 242 ? -12.414 17.564 30.530 1.00 80.81 242 ARG A C 1
ATOM 1925 O O . ARG A 1 242 ? -12.105 18.730 30.767 1.00 80.81 242 ARG A O 1
ATOM 1932 N N . SER A 1 243 ? -11.605 16.522 30.649 1.00 85.56 243 SER A N 1
ATOM 1933 C CA . SER A 1 243 ? -10.250 16.604 31.162 1.00 85.56 243 SER A CA 1
ATOM 1934 C C . SER A 1 243 ? -9.251 16.351 30.049 1.00 85.56 243 SER A C 1
ATOM 1936 O O . SER A 1 243 ? -9.349 15.357 29.336 1.00 85.56 243 SER A O 1
ATOM 1938 N N . LYS A 1 244 ? -8.233 17.207 29.964 1.00 86.81 244 LYS A N 1
ATOM 1939 C CA . LYS A 1 244 ? -7.052 16.946 29.131 1.00 86.81 244 LYS A CA 1
ATOM 1940 C C . LYS A 1 244 ? -6.124 15.889 29.747 1.00 86.81 244 LYS A C 1
ATOM 1942 O O . LYS A 1 244 ? -5.220 15.414 29.070 1.00 86.81 244 LYS A O 1
ATOM 1947 N N . MET A 1 245 ? -6.362 15.526 31.011 1.00 89.31 245 MET A N 1
ATOM 1948 C CA . MET A 1 245 ? -5.621 14.505 31.756 1.00 89.31 245 MET A CA 1
ATOM 1949 C C . MET A 1 245 ? -6.270 13.114 31.664 1.00 89.31 245 MET A C 1
ATOM 1951 O O . MET A 1 245 ? -5.698 12.150 32.166 1.00 89.31 245 MET A O 1
ATOM 1955 N N . LEU A 1 246 ? -7.438 13.001 31.014 1.00 90.94 246 LEU A N 1
ATOM 1956 C CA . LEU A 1 246 ? -8.070 11.741 30.623 1.00 90.94 246 LEU A CA 1
ATOM 1957 C C . LEU A 1 246 ? -8.285 11.751 29.104 1.00 90.94 246 LEU A C 1
ATOM 1959 O O . LEU A 1 246 ? -9.124 12.494 28.599 1.00 90.94 246 LEU A O 1
ATOM 1963 N N . LEU A 1 247 ? -7.581 10.893 28.373 1.00 92.12 247 LEU A N 1
ATOM 1964 C CA . LEU A 1 247 ? -7.670 10.809 26.918 1.00 92.12 247 LEU A CA 1
ATOM 1965 C C . LEU A 1 247 ? -8.176 9.436 26.485 1.00 92.12 247 LEU A C 1
ATOM 1967 O O . LEU A 1 247 ? -7.735 8.415 26.992 1.00 92.12 247 LEU A O 1
ATOM 1971 N N . LYS A 1 248 ? -9.084 9.388 25.516 1.00 90.62 248 LYS A N 1
ATOM 1972 C CA . LYS A 1 248 ? -9.436 8.160 24.807 1.00 90.62 248 LYS A CA 1
ATOM 1973 C C . LYS A 1 248 ? -8.514 8.009 23.608 1.00 90.62 248 LYS A C 1
ATOM 1975 O O . LYS A 1 248 ? -8.463 8.881 22.732 1.00 90.62 248 LYS A O 1
ATOM 1980 N N . MET A 1 249 ? -7.804 6.897 23.570 1.00 83.75 249 MET A N 1
ATOM 1981 C CA . MET A 1 249 ? -7.067 6.449 22.406 1.00 83.75 249 MET A CA 1
ATOM 1982 C C . MET A 1 249 ? -7.956 5.473 21.650 1.00 83.75 249 MET A C 1
ATOM 1984 O O . MET A 1 249 ? -8.186 4.338 22.062 1.00 83.75 249 MET A O 1
ATOM 1988 N N . LYS A 1 250 ? -8.481 5.980 20.545 1.00 70.19 250 LYS A N 1
ATOM 1989 C CA . LYS A 1 250 ? -9.092 5.194 19.489 1.00 70.19 250 LYS A CA 1
ATOM 1990 C C . LYS A 1 250 ? -8.324 5.541 18.235 1.00 70.19 250 LYS A C 1
ATOM 1992 O O . LYS A 1 250 ? -8.308 6.718 17.866 1.00 70.19 250 LYS A O 1
ATOM 1997 N N . VAL A 1 251 ? -7.663 4.564 17.641 1.00 52.62 251 VAL A N 1
ATOM 1998 C CA . VAL A 1 251 ? -7.197 4.717 16.271 1.00 52.62 251 VAL A CA 1
ATOM 1999 C C . VAL A 1 251 ? -8.477 4.722 15.435 1.00 52.62 251 VAL A C 1
ATOM 2001 O O . VAL A 1 251 ? -9.297 3.817 15.560 1.00 52.62 251 VAL A O 1
ATOM 2004 N N . GLN A 1 252 ? -8.749 5.837 14.750 1.00 47.44 252 GLN A N 1
ATOM 2005 C CA . GLN A 1 252 ? -9.787 5.826 13.726 1.00 47.44 252 GLN A CA 1
ATOM 2006 C C . GLN A 1 252 ? -9.174 5.066 12.568 1.00 47.44 252 GLN A C 1
ATOM 2008 O O . GLN A 1 252 ? -8.138 5.489 12.059 1.00 47.44 252 GLN A O 1
ATOM 2013 N N . ASP A 1 253 ? -9.783 3.944 12.218 1.00 41.06 253 ASP A N 1
ATOM 2014 C CA . ASP A 1 253 ? -9.436 3.296 10.975 1.00 41.06 253 ASP A CA 1
ATOM 2015 C C . ASP A 1 253 ? -10.057 4.118 9.849 1.00 41.06 253 ASP A C 1
ATOM 2017 O O . ASP A 1 253 ? -11.230 4.519 9.884 1.00 41.06 253 ASP A O 1
ATOM 2021 N N . ASP A 1 254 ? -9.220 4.414 8.872 1.00 46.81 254 ASP A N 1
ATOM 2022 C CA . ASP A 1 254 ? -9.621 5.057 7.641 1.00 46.81 254 ASP A CA 1
ATOM 2023 C C . ASP A 1 254 ? -9.779 3.960 6.591 1.00 46.81 254 ASP A C 1
ATOM 2025 O O . ASP A 1 254 ? -8.958 3.046 6.483 1.00 46.81 254 ASP A O 1
ATOM 2029 N N . ALA A 1 255 ? -10.863 4.028 5.833 1.00 49.69 255 ALA A N 1
ATOM 2030 C CA . ALA A 1 255 ? -11.123 3.116 4.736 1.00 49.69 255 ALA A CA 1
ATOM 2031 C C . ALA A 1 255 ? -11.538 3.881 3.486 1.00 49.69 255 ALA A C 1
ATOM 2033 O O . ALA A 1 255 ? -11.836 5.076 3.486 1.00 49.69 255 ALA A O 1
ATOM 2034 N N . GLU A 1 256 ? -11.545 3.139 2.392 1.00 70.56 256 GLU A N 1
ATOM 2035 C CA . GLU A 1 256 ? -11.941 3.611 1.082 1.00 70.56 256 GLU A CA 1
ATOM 2036 C C . GLU A 1 256 ? -13.293 2.995 0.726 1.00 70.56 256 GLU A C 1
ATOM 2038 O O . GLU A 1 256 ? -13.546 1.810 0.974 1.00 70.56 256 GLU A O 1
ATOM 2043 N N . ALA A 1 257 ? -14.175 3.807 0.155 1.00 73.19 257 ALA A N 1
ATOM 2044 C CA . ALA A 1 257 ? -15.422 3.332 -0.417 1.00 73.19 257 ALA A CA 1
ATOM 2045 C C . ALA A 1 257 ? -15.695 4.033 -1.744 1.00 73.19 257 ALA A C 1
ATOM 2047 O O . ALA A 1 257 ? -15.365 5.205 -1.922 1.00 73.19 257 ALA A O 1
ATOM 2048 N N . VAL A 1 258 ? -16.306 3.302 -2.669 1.00 76.44 258 VAL A N 1
ATOM 2049 C CA . VAL A 1 258 ? -16.731 3.827 -3.966 1.00 76.44 258 VAL A CA 1
ATOM 2050 C C . VAL A 1 258 ? -18.080 4.513 -3.795 1.00 76.44 258 VAL A C 1
ATOM 2052 O O . VAL A 1 258 ? -18.979 3.948 -3.168 1.00 76.44 258 VAL A O 1
ATOM 2055 N N . VAL A 1 259 ? -18.225 5.721 -4.335 1.00 81.94 259 VAL A N 1
ATOM 2056 C CA . VAL A 1 259 ? -19.490 6.467 -4.335 1.00 81.94 259 VAL A CA 1
ATOM 2057 C C . VAL A 1 259 ? -20.436 5.836 -5.351 1.00 81.94 259 VAL A C 1
ATOM 2059 O O . VAL A 1 259 ? -20.116 5.764 -6.532 1.00 81.94 259 VAL A O 1
ATOM 2062 N N . LEU A 1 260 ? -21.600 5.374 -4.901 1.00 74.50 260 LEU A N 1
ATOM 2063 C CA . LEU A 1 260 ? -22.629 4.787 -5.761 1.00 74.50 260 LEU A CA 1
ATOM 2064 C C . LEU A 1 260 ? -23.690 5.811 -6.168 1.00 74.50 260 LEU A C 1
ATOM 2066 O O . LEU A 1 260 ? -24.135 5.819 -7.309 1.00 74.50 260 LEU A O 1
ATOM 2070 N N . GLU A 1 261 ? -24.125 6.645 -5.223 1.00 85.81 261 GLU A N 1
ATOM 2071 C CA . GLU A 1 261 ? -25.262 7.546 -5.416 1.00 85.81 261 GLU A CA 1
ATOM 2072 C C . GLU A 1 261 ? -25.184 8.750 -4.464 1.00 85.81 261 GLU A C 1
ATOM 2074 O O . GLU A 1 261 ? -24.669 8.654 -3.342 1.00 85.81 261 GLU A O 1
ATOM 2079 N N . TYR A 1 262 ? -25.745 9.882 -4.891 1.00 89.06 262 TYR A N 1
ATOM 2080 C CA . TYR A 1 262 ? -25.962 11.056 -4.049 1.00 89.06 262 TYR A CA 1
ATOM 2081 C C . TYR A 1 262 ? -27.350 11.012 -3.411 1.00 89.06 262 TYR A C 1
ATOM 2083 O O . TYR A 1 262 ? -28.362 10.981 -4.107 1.00 89.06 262 TYR A O 1
ATOM 2091 N N . LEU A 1 263 ? -27.415 11.080 -2.083 1.00 88.62 263 LEU A N 1
ATOM 2092 C CA . LEU A 1 263 ? -28.685 11.123 -1.365 1.00 88.62 263 LEU A CA 1
ATOM 2093 C C . LEU A 1 263 ? -29.043 12.574 -1.003 1.00 88.62 263 LEU A C 1
ATOM 2095 O O . LEU A 1 263 ? -28.211 13.273 -0.404 1.00 88.62 263 LEU A O 1
ATOM 2099 N N . PRO A 1 264 ? -30.267 13.042 -1.312 1.00 85.50 264 PRO A N 1
ATOM 2100 C CA . PRO A 1 264 ? -30.677 14.420 -1.063 1.00 85.50 264 PRO A CA 1
ATOM 2101 C C . PRO A 1 264 ? -30.742 14.743 0.436 1.00 85.50 264 PRO A C 1
ATOM 2103 O O . PRO A 1 264 ? -31.047 13.897 1.280 1.00 85.50 264 PRO A O 1
ATOM 2106 N N . GLY A 1 265 ? -30.439 15.993 0.782 1.00 81.31 265 GLY A N 1
ATOM 2107 C CA . GLY A 1 265 ? -30.485 16.493 2.150 1.00 81.31 265 GLY A CA 1
ATOM 2108 C C . GLY A 1 265 ? -31.903 16.661 2.697 1.00 81.31 265 GLY A C 1
ATOM 2109 O O . GLY A 1 265 ? -32.816 17.101 2.009 1.00 81.31 265 GLY A O 1
ATOM 2110 N N . THR A 1 266 ? -32.083 16.372 3.986 1.00 75.75 266 THR A N 1
ATOM 2111 C CA . THR A 1 266 ? -33.338 16.616 4.717 1.00 75.75 266 THR A CA 1
ATOM 2112 C C . THR A 1 266 ? -33.216 17.820 5.661 1.00 75.75 266 THR A C 1
ATOM 2114 O O . THR A 1 266 ? -32.116 18.190 6.083 1.00 75.75 266 THR A O 1
ATOM 2117 N N . GLY A 1 267 ? -34.340 18.422 6.066 1.00 78.94 267 GLY A N 1
ATOM 2118 C CA . GLY A 1 267 ? -34.357 19.523 7.040 1.00 78.94 267 GLY A CA 1
ATOM 2119 C C . GLY A 1 267 ? -33.636 20.774 6.526 1.00 78.94 267 GLY A C 1
ATOM 2120 O O . GLY A 1 267 ? -33.981 21.285 5.466 1.00 78.94 267 GLY A O 1
ATOM 2121 N N . LYS A 1 268 ? -32.607 21.256 7.241 1.00 71.69 268 LYS A N 1
ATOM 2122 C CA . LYS A 1 268 ? -31.823 22.445 6.832 1.00 71.69 268 LYS A CA 1
ATOM 2123 C C . LYS A 1 268 ? -31.084 22.284 5.490 1.00 71.69 268 LYS A C 1
ATOM 2125 O O . LYS A 1 268 ? -30.645 23.279 4.923 1.00 71.69 268 LYS A O 1
ATOM 2130 N N . TYR A 1 269 ? -30.938 21.046 5.012 1.00 73.62 269 TYR A N 1
ATOM 2131 C CA . TYR A 1 269 ? -30.326 20.703 3.726 1.00 73.62 269 TYR A CA 1
ATOM 2132 C C . TYR A 1 269 ? -31.360 20.397 2.629 1.00 73.62 269 TYR A C 1
ATOM 2134 O O . TYR A 1 269 ? -30.981 20.040 1.523 1.00 73.62 269 TYR A O 1
ATOM 2142 N N . ASN A 1 270 ? -32.658 20.556 2.906 1.00 71.81 270 ASN A N 1
ATOM 2143 C CA . ASN A 1 270 ? -33.725 20.381 1.921 1.00 71.81 270 ASN A CA 1
ATOM 2144 C C . ASN A 1 270 ? -33.934 21.666 1.101 1.00 71.81 270 ASN A C 1
ATOM 2146 O O . ASN A 1 270 ? -34.963 22.332 1.206 1.00 71.81 270 ASN A O 1
ATOM 2150 N N . ARG A 1 271 ? -32.908 22.073 0.355 1.00 70.56 271 ARG A N 1
ATOM 2151 C CA . ARG A 1 271 ? -32.959 23.220 -0.559 1.00 70.56 271 ARG A CA 1
ATOM 2152 C C . ARG A 1 271 ? -32.085 22.952 -1.778 1.00 70.56 271 ARG A C 1
ATOM 2154 O O . ARG A 1 271 ? -31.103 22.214 -1.680 1.00 70.56 271 ARG A O 1
ATOM 2161 N N . THR A 1 272 ? -32.459 23.529 -2.911 1.00 60.78 272 THR A N 1
ATOM 2162 C CA . THR A 1 272 ? -31.702 23.437 -4.161 1.00 60.78 272 THR A CA 1
ATOM 2163 C C . THR A 1 272 ? -30.557 24.443 -4.164 1.00 60.78 272 THR A C 1
ATOM 2165 O O . THR A 1 272 ? -30.616 25.475 -3.488 1.00 60.78 272 THR A O 1
ATOM 2168 N N . SER A 1 273 ? -29.499 24.141 -4.914 1.00 56.53 273 SER A N 1
ATOM 2169 C CA . SER A 1 273 ? -28.504 25.156 -5.262 1.00 56.53 273 SER A CA 1
ATOM 2170 C C . SER A 1 273 ? -29.170 26.243 -6.114 1.00 56.53 273 SER A C 1
ATOM 2172 O O . SER A 1 273 ? -30.010 25.946 -6.961 1.00 56.53 273 SER A O 1
ATOM 2174 N N . SER A 1 274 ? -28.807 27.512 -5.914 1.00 54.25 274 SER A N 1
ATOM 2175 C CA . SER A 1 274 ? -29.317 28.638 -6.716 1.00 54.25 274 SER A CA 1
ATOM 2176 C C . SER A 1 274 ? -28.945 28.547 -8.202 1.00 54.25 274 SER A C 1
ATOM 2178 O O . SER A 1 274 ? -29.529 29.259 -9.012 1.00 54.25 274 SER A O 1
ATOM 2180 N N . SER A 1 275 ? -28.010 27.659 -8.551 1.00 53.50 275 SER A N 1
ATOM 2181 C CA . SER A 1 275 ? -27.452 27.508 -9.897 1.00 53.50 275 SER A CA 1
ATOM 2182 C C . SER A 1 275 ? -27.734 26.135 -10.527 1.00 53.50 275 SER A C 1
ATOM 2184 O O . SER A 1 275 ? -27.191 25.844 -11.587 1.00 53.50 275 SER A O 1
ATOM 2186 N N . SER A 1 276 ? -28.528 25.259 -9.889 1.00 54.59 276 SER A N 1
ATOM 2187 C CA . SER A 1 276 ? -28.691 23.865 -10.334 1.00 54.59 276 SER A CA 1
ATOM 2188 C C . SER A 1 276 ? -29.982 23.198 -9.839 1.00 54.59 276 SER A C 1
ATOM 2190 O O . SER A 1 276 ? -30.488 23.508 -8.762 1.00 54.59 276 SER A O 1
ATOM 2192 N N . SER A 1 277 ? -30.504 22.239 -10.614 1.00 56.25 277 SER A N 1
ATOM 2193 C CA . SER A 1 277 ? -31.660 21.403 -10.249 1.00 56.25 277 SER A CA 1
ATOM 2194 C C . SER A 1 277 ? -31.360 20.370 -9.151 1.00 56.25 277 SER A C 1
ATOM 2196 O O . SER A 1 277 ? -32.266 19.653 -8.728 1.00 56.25 277 SER A O 1
ATOM 2198 N N . TYR A 1 278 ? -30.110 20.273 -8.684 1.00 56.00 278 TYR A N 1
ATOM 2199 C CA . TYR A 1 278 ? -29.703 19.346 -7.630 1.00 56.00 278 TYR A CA 1
ATOM 2200 C C . TYR A 1 278 ? -29.981 19.900 -6.220 1.00 56.00 278 TYR A C 1
ATOM 2202 O O . TYR A 1 278 ? -29.710 21.063 -5.895 1.00 56.00 278 TYR A O 1
ATOM 2210 N N . PHE A 1 279 ? -30.502 19.032 -5.347 1.00 71.81 279 PHE A N 1
ATOM 2211 C CA . PHE A 1 279 ? -30.619 19.298 -3.911 1.00 71.81 279 PHE A CA 1
ATOM 2212 C C . PHE A 1 279 ? -29.236 19.312 -3.254 1.00 71.81 279 PHE A C 1
ATOM 2214 O O . PHE A 1 279 ? -28.327 18.599 -3.693 1.00 71.81 279 PHE A O 1
ATOM 2221 N N . MET A 1 280 ? -29.081 20.077 -2.167 1.00 84.06 280 MET A N 1
ATOM 2222 C CA . MET A 1 280 ? -27.878 19.976 -1.339 1.00 84.06 280 MET A CA 1
ATOM 2223 C C . MET A 1 280 ? -27.658 18.522 -0.895 1.00 84.06 280 MET A C 1
ATOM 2225 O O . MET A 1 280 ? -28.594 17.843 -0.463 1.00 84.06 280 MET A O 1
ATOM 2229 N N . LEU A 1 281 ? -26.410 18.054 -0.964 1.00 86.12 281 LEU A N 1
ATOM 2230 C CA . LEU A 1 281 ? -26.045 16.681 -0.617 1.00 86.12 281 LEU A CA 1
ATOM 2231 C C . LEU A 1 281 ? -26.330 16.401 0.862 1.00 86.12 281 LEU A C 1
ATOM 2233 O O . LEU A 1 281 ? -25.760 17.041 1.751 1.00 86.12 281 LEU A O 1
ATOM 2237 N N . GLY A 1 282 ? -27.170 15.406 1.137 1.00 85.12 282 GLY A N 1
ATOM 2238 C CA . GLY A 1 282 ? -27.416 14.892 2.482 1.00 85.12 282 GLY A CA 1
ATOM 2239 C C . GLY A 1 282 ? -26.344 13.894 2.894 1.00 85.12 282 GLY A C 1
ATOM 2240 O O . GLY A 1 282 ? -25.654 14.082 3.902 1.00 85.12 282 GLY A O 1
ATOM 2241 N N . ALA A 1 283 ? -26.171 12.859 2.077 1.00 90.62 283 ALA A N 1
ATOM 2242 C CA . ALA A 1 283 ? -25.188 11.807 2.286 1.00 90.62 283 ALA A CA 1
ATOM 2243 C C . ALA A 1 283 ? -24.714 11.218 0.954 1.00 90.62 283 ALA A C 1
ATOM 2245 O O . ALA A 1 283 ? -25.426 11.277 -0.044 1.00 90.62 283 ALA A O 1
ATOM 2246 N N . LEU A 1 284 ? -23.531 10.610 0.962 1.00 90.81 284 LEU A N 1
ATOM 2247 C CA . LEU A 1 284 ? -23.075 9.738 -0.120 1.00 90.81 284 LEU A CA 1
ATOM 2248 C C . LEU A 1 284 ? -23.494 8.306 0.207 1.00 90.81 284 LEU A C 1
ATOM 2250 O O . LEU A 1 284 ? -23.190 7.829 1.304 1.00 90.81 284 LEU A O 1
ATOM 2254 N N . LYS A 1 285 ? -24.170 7.620 -0.714 1.00 92.44 285 LYS A N 1
ATOM 2255 C CA . LYS A 1 285 ? -24.317 6.167 -0.642 1.00 92.44 285 LYS A CA 1
ATOM 2256 C C . LYS A 1 285 ? -23.041 5.555 -1.204 1.00 92.44 285 LYS A C 1
ATOM 2258 O O . LYS A 1 285 ? -22.704 5.802 -2.360 1.00 92.44 285 LYS A O 1
ATOM 2263 N N . CYS A 1 286 ? -22.328 4.783 -0.396 1.00 87.50 286 CYS A N 1
ATOM 2264 C CA . CYS A 1 286 ? -21.025 4.241 -0.756 1.00 87.50 286 CYS A CA 1
ATOM 2265 C C . CYS A 1 286 ? -20.967 2.728 -0.560 1.00 87.50 286 CYS A C 1
ATOM 2267 O O . CYS A 1 286 ? -21.721 2.160 0.230 1.00 87.50 286 CYS A O 1
ATOM 2269 N N . LYS A 1 287 ? -20.025 2.087 -1.252 1.00 82.25 287 LYS A N 1
ATOM 2270 C CA . LYS A 1 287 ? -19.746 0.654 -1.147 1.00 82.25 287 LYS A CA 1
ATOM 2271 C C . LYS A 1 287 ? -18.280 0.413 -0.828 1.00 82.25 287 LYS A C 1
ATOM 2273 O O . LYS A 1 287 ? -17.395 0.890 -1.536 1.00 82.25 287 LYS A O 1
ATOM 2278 N N . MET A 1 288 ? -18.021 -0.315 0.251 1.00 70.56 288 MET A N 1
ATOM 2279 C CA . MET A 1 288 ? -16.670 -0.752 0.603 1.00 70.56 288 MET A CA 1
ATOM 2280 C C . MET A 1 288 ? -16.196 -1.876 -0.330 1.00 70.56 288 MET A C 1
ATOM 2282 O O . MET A 1 288 ? -16.999 -2.582 -0.940 1.00 70.56 288 MET A O 1
ATOM 2286 N N . ALA A 1 289 ? -14.883 -2.116 -0.376 1.00 51.22 289 ALA A N 1
ATOM 2287 C CA . ALA A 1 289 ? -14.287 -3.202 -1.164 1.00 51.22 289 ALA A CA 1
ATOM 2288 C C . ALA A 1 289 ? -14.786 -4.614 -0.784 1.00 51.22 289 ALA A C 1
ATOM 2290 O O . ALA A 1 289 ? -14.680 -5.535 -1.587 1.00 51.22 289 ALA A O 1
ATOM 2291 N N . ASN A 1 290 ? -15.329 -4.793 0.426 1.00 48.31 290 ASN A N 1
ATOM 2292 C CA . ASN A 1 290 ? -15.951 -6.040 0.889 1.00 48.31 290 ASN A CA 1
ATOM 2293 C C . ASN A 1 290 ? -17.419 -6.201 0.429 1.00 48.31 290 ASN A C 1
ATOM 2295 O O . ASN A 1 290 ? -18.074 -7.166 0.810 1.00 48.31 290 ASN A O 1
ATOM 2299 N N . GLY A 1 291 ? -17.942 -5.257 -0.361 1.00 57.19 291 GLY A N 1
ATOM 2300 C CA . GLY A 1 291 ? -19.295 -5.280 -0.907 1.00 57.19 291 GLY A CA 1
ATOM 2301 C C . GLY A 1 291 ? -20.368 -4.628 -0.031 1.00 57.19 291 GLY A C 1
ATOM 2302 O O . GLY A 1 291 ? -21.499 -4.497 -0.493 1.00 57.19 291 GLY A O 1
ATOM 2303 N N . VAL A 1 292 ? -20.033 -4.192 1.187 1.00 68.81 292 VAL A N 1
ATOM 2304 C CA . VAL A 1 292 ? -20.991 -3.596 2.127 1.00 68.81 292 VAL A CA 1
ATOM 2305 C C . VAL A 1 292 ? -21.369 -2.178 1.695 1.00 68.81 292 VAL A C 1
ATOM 2307 O O . VAL A 1 292 ? -20.498 -1.324 1.509 1.00 68.81 292 VAL A O 1
ATOM 2310 N N . GLU A 1 293 ? -22.673 -1.928 1.562 1.00 87.56 293 GLU A N 1
ATOM 2311 C CA . GLU A 1 293 ? -23.239 -0.609 1.265 1.00 87.56 293 GLU A CA 1
ATOM 2312 C C . GLU A 1 293 ? -23.603 0.146 2.546 1.00 87.56 293 GLU A C 1
ATOM 2314 O O . GLU A 1 293 ? -24.156 -0.419 3.490 1.00 87.56 293 GLU A O 1
ATOM 2319 N N . PHE A 1 294 ? -23.302 1.442 2.584 1.00 88.69 294 PHE A N 1
ATOM 2320 C CA . PHE A 1 294 ? -23.542 2.296 3.744 1.00 88.69 294 PHE A CA 1
ATOM 2321 C C . PHE A 1 294 ? -23.580 3.776 3.340 1.00 88.69 294 PHE A C 1
ATOM 2323 O O . PHE A 1 294 ? -23.150 4.148 2.249 1.00 88.69 294 PHE A O 1
ATOM 2330 N N . ASN A 1 295 ? -24.078 4.640 4.230 1.00 92.62 295 ASN A N 1
ATOM 2331 C CA . ASN A 1 295 ? -24.230 6.069 3.948 1.00 92.62 295 ASN A CA 1
ATOM 2332 C C . ASN A 1 295 ? -23.214 6.917 4.722 1.00 92.62 295 ASN A C 1
ATOM 2334 O O . ASN A 1 295 ? -23.113 6.814 5.946 1.00 92.62 295 ASN A O 1
ATOM 2338 N N . ILE A 1 296 ? -22.536 7.832 4.029 1.00 87.31 296 ILE A N 1
ATOM 2339 C CA . ILE A 1 296 ? -21.633 8.830 4.610 1.00 87.31 296 ILE A CA 1
ATOM 2340 C C . ILE A 1 296 ? -22.350 10.180 4.659 1.00 87.31 296 ILE A C 1
ATOM 2342 O O . ILE A 1 296 ? -22.379 10.930 3.687 1.00 87.31 296 ILE A O 1
ATOM 2346 N N . GLY A 1 297 ? -22.954 10.489 5.809 1.00 81.31 297 GLY A N 1
ATOM 2347 C CA . GLY A 1 297 ? -23.698 11.740 6.022 1.00 81.31 297 GLY A CA 1
ATOM 2348 C C . GLY A 1 297 ? -22.927 12.834 6.765 1.00 81.31 297 GLY A C 1
ATOM 2349 O O . GLY A 1 297 ? -23.410 13.960 6.871 1.00 81.31 297 GLY A O 1
ATOM 2350 N N . THR A 1 298 ? -21.741 12.537 7.302 1.00 70.81 298 THR A N 1
ATOM 2351 C CA . THR A 1 298 ? -20.958 13.458 8.148 1.00 70.81 298 THR A CA 1
ATOM 2352 C C . THR A 1 298 ? -19.568 13.712 7.558 1.00 70.81 298 THR A C 1
ATOM 2354 O O . THR A 1 298 ? -19.121 12.946 6.715 1.00 70.81 298 THR A O 1
ATOM 2357 N N . GLY A 1 299 ? -18.892 14.799 7.951 1.00 71.06 299 GLY A N 1
ATOM 2358 C CA . GLY A 1 299 ? -17.578 15.185 7.396 1.00 71.06 299 GLY A CA 1
ATOM 2359 C C . GLY A 1 299 ? -17.624 16.035 6.115 1.00 71.06 299 GLY A C 1
ATOM 2360 O O . GLY A 1 299 ? -16.590 16.516 5.674 1.00 71.06 299 GLY A O 1
ATOM 2361 N N . LEU A 1 300 ? -18.812 16.278 5.552 1.00 79.31 300 LEU A N 1
ATOM 2362 C CA . LEU A 1 300 ? -19.025 17.152 4.390 1.00 79.31 300 LEU A CA 1
ATOM 2363 C C . LEU A 1 300 ? -19.381 18.579 4.856 1.00 79.31 300 LEU A C 1
ATOM 2365 O O . LEU A 1 300 ? -20.299 18.747 5.673 1.00 79.31 300 LEU A O 1
ATOM 2369 N N . THR A 1 301 ? -18.675 19.590 4.341 1.00 80.25 301 THR A N 1
ATOM 2370 C CA . THR A 1 301 ? -18.940 21.018 4.607 1.00 80.25 301 THR A CA 1
ATOM 2371 C C . THR A 1 301 ? -20.171 21.504 3.841 1.00 80.25 301 THR A C 1
ATOM 2373 O O . THR A 1 301 ? -20.580 20.888 2.860 1.00 80.25 301 THR A O 1
ATOM 2376 N N . ASP A 1 302 ? -20.774 22.618 4.267 1.00 80.12 302 ASP A N 1
ATOM 2377 C CA . ASP A 1 302 ? -21.941 23.182 3.568 1.00 80.12 302 ASP A CA 1
ATOM 2378 C C . ASP A 1 302 ? -21.603 23.595 2.120 1.00 80.12 302 ASP A C 1
ATOM 2380 O O . ASP A 1 302 ? -22.459 23.489 1.246 1.00 80.12 302 ASP A O 1
ATOM 2384 N N . GLU A 1 303 ? -20.351 23.979 1.858 1.00 81.00 303 GLU A N 1
ATOM 2385 C CA . GLU A 1 303 ? -19.832 24.288 0.521 1.00 81.00 303 GLU A CA 1
ATOM 2386 C C . GLU A 1 303 ? -19.752 23.040 -0.372 1.00 81.00 303 GLU A C 1
ATOM 2388 O O . GLU A 1 303 ? -20.321 23.027 -1.462 1.00 81.00 303 GLU A O 1
ATOM 2393 N N . ILE A 1 304 ? -19.169 21.940 0.129 1.00 82.56 304 ILE A N 1
ATOM 2394 C CA . ILE A 1 304 ? -19.154 20.653 -0.585 1.00 82.56 304 ILE A CA 1
ATOM 2395 C C . ILE A 1 304 ? -20.588 20.197 -0.870 1.00 82.56 304 ILE A C 1
ATOM 2397 O O . ILE A 1 304 ? -20.895 19.732 -1.960 1.00 82.56 304 ILE A O 1
ATOM 2401 N N . ARG A 1 305 ? -21.510 20.375 0.082 1.00 87.81 305 ARG A N 1
ATOM 2402 C CA . ARG A 1 305 ? -22.914 19.981 -0.102 1.00 87.81 305 ARG A CA 1
ATOM 2403 C C . ARG A 1 305 ? -23.648 20.770 -1.180 1.00 87.81 305 ARG A C 1
ATOM 2405 O O . ARG A 1 305 ? -24.651 20.265 -1.673 1.00 87.81 305 ARG A O 1
ATOM 2412 N N . LEU A 1 306 ? -23.189 21.972 -1.522 1.00 83.38 306 LEU A N 1
ATOM 2413 C CA . LEU A 1 306 ? -23.754 22.789 -2.599 1.00 83.38 306 LEU A CA 1
ATOM 2414 C C . LEU A 1 306 ? -23.170 22.425 -3.968 1.00 83.38 306 LEU A C 1
ATOM 2416 O O . LEU A 1 306 ? -23.918 22.410 -4.946 1.00 83.38 306 LEU A O 1
ATOM 2420 N N . ASN A 1 307 ? -21.873 22.102 -4.013 1.00 80.38 307 ASN A N 1
ATOM 2421 C CA . ASN A 1 307 ? -21.092 22.036 -5.253 1.00 80.38 307 ASN A CA 1
ATOM 2422 C C . ASN A 1 307 ? -20.556 20.633 -5.599 1.00 80.38 307 ASN A C 1
ATOM 2424 O O . ASN A 1 307 ? -19.834 20.484 -6.573 1.00 80.38 307 ASN A O 1
ATOM 2428 N N . TYR A 1 308 ? -20.896 19.589 -4.833 1.00 81.00 308 TYR A N 1
ATOM 2429 C CA . TYR A 1 308 ? -20.402 18.211 -5.026 1.00 81.00 308 TYR A CA 1
ATOM 2430 C C . TYR A 1 308 ? -20.545 17.651 -6.452 1.00 81.00 308 TYR A C 1
ATOM 2432 O O . TYR A 1 308 ? -19.777 16.769 -6.820 1.00 81.00 308 TYR A O 1
ATOM 2440 N N . TRP A 1 309 ? -21.540 18.125 -7.209 1.00 77.31 309 TRP A N 1
ATOM 2441 C CA . TRP A 1 309 ? -21.886 17.678 -8.561 1.00 77.31 309 TRP A CA 1
ATOM 2442 C C . TRP A 1 309 ? -21.142 18.441 -9.664 1.00 77.31 309 TRP A C 1
ATOM 2444 O O . TRP A 1 309 ? -21.108 17.964 -10.791 1.00 77.31 309 TRP A O 1
ATOM 2454 N N . ASP A 1 310 ? -20.572 19.607 -9.360 1.00 75.50 310 ASP A N 1
ATOM 2455 C CA . ASP A 1 310 ? -19.913 20.476 -10.336 1.00 75.50 310 ASP A CA 1
ATOM 2456 C C . ASP A 1 310 ? -18.508 19.940 -10.634 1.00 75.50 310 ASP A C 1
ATOM 2458 O O . ASP A 1 310 ? -17.695 19.835 -9.718 1.00 75.50 310 ASP A O 1
ATOM 2462 N N . GLU A 1 311 ? -18.241 19.546 -11.880 1.00 70.06 311 GLU A N 1
ATOM 2463 C CA . GLU A 1 311 ? -16.962 18.956 -12.307 1.00 70.06 311 GLU A CA 1
ATOM 2464 C C . GLU A 1 311 ? -15.799 19.960 -12.269 1.00 70.06 311 GLU A C 1
ATOM 2466 O O . GLU A 1 311 ? -14.642 19.556 -12.141 1.00 70.06 311 GLU A O 1
ATOM 2471 N N . GLU A 1 312 ? -16.085 21.265 -12.325 1.00 63.94 312 GLU A N 1
ATOM 2472 C CA . GLU A 1 312 ? -15.072 22.323 -12.236 1.00 63.94 312 GLU A CA 1
ATOM 2473 C C . GLU A 1 312 ? -14.728 22.682 -10.777 1.00 63.94 312 GLU A C 1
ATOM 2475 O O . GLU A 1 312 ? -13.749 23.388 -10.510 1.00 63.94 312 GLU A O 1
ATOM 2480 N N . TYR A 1 313 ? -15.496 22.175 -9.803 1.00 73.50 313 TYR A N 1
ATOM 2481 C CA . TYR A 1 313 ? -15.246 22.408 -8.385 1.00 73.50 313 TYR A CA 1
ATOM 2482 C C . TYR A 1 313 ? -14.077 21.555 -7.872 1.00 73.50 313 TYR A C 1
ATOM 2484 O O . TYR A 1 313 ? -14.046 20.334 -8.013 1.00 73.50 313 TYR A O 1
ATOM 2492 N N . SER A 1 314 ? -13.131 22.182 -7.169 1.00 63.53 314 SER A N 1
ATOM 2493 C CA . SER A 1 314 ? -11.905 21.531 -6.671 1.00 63.53 314 SER A CA 1
ATOM 2494 C C . SER A 1 314 ? -12.138 20.360 -5.706 1.00 63.53 314 SER A C 1
ATOM 2496 O O . SER A 1 314 ? -11.232 19.554 -5.486 1.00 63.53 314 SER A O 1
ATOM 2498 N N . HIS A 1 315 ? -13.334 20.256 -5.121 1.00 71.94 315 HIS A N 1
ATOM 2499 C CA . HIS A 1 315 ? -13.751 19.143 -4.267 1.00 71.94 315 HIS A CA 1
ATOM 2500 C C . HIS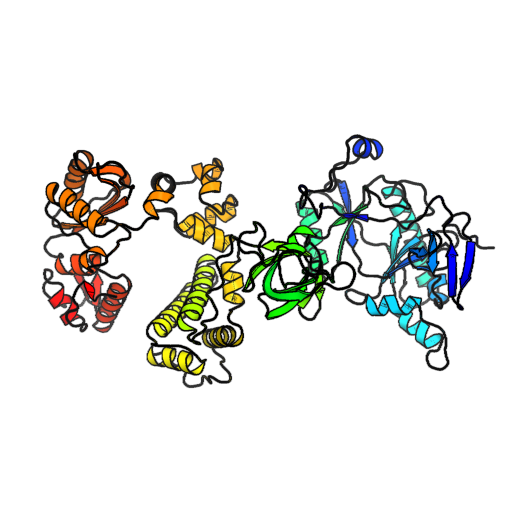 A 1 315 ? -14.948 18.374 -4.846 1.00 71.94 315 HIS A C 1
ATOM 2502 O O . HIS A 1 315 ? -15.734 17.813 -4.077 1.00 71.94 315 HIS A O 1
ATOM 2508 N N . HIS A 1 316 ? -15.093 18.360 -6.175 1.00 79.62 316 HIS A N 1
ATOM 2509 C CA . HIS A 1 316 ? -16.039 17.510 -6.894 1.00 79.62 316 HIS A CA 1
ATOM 2510 C C . HIS A 1 316 ? -15.946 16.058 -6.411 1.00 79.62 316 HIS A C 1
ATOM 2512 O O . HIS A 1 316 ? -14.846 15.524 -6.258 1.00 79.62 316 HIS A O 1
ATOM 2518 N N . ILE A 1 317 ? -17.091 15.413 -6.169 1.00 82.62 317 ILE A N 1
ATOM 2519 C CA . ILE A 1 317 ? -17.154 14.031 -5.678 1.00 82.62 317 ILE A CA 1
ATOM 2520 C C . ILE A 1 317 ? -17.825 13.176 -6.748 1.00 82.62 317 ILE A C 1
ATOM 2522 O O . ILE A 1 317 ? -19.040 13.070 -6.697 1.00 82.62 317 ILE A O 1
ATOM 2526 N N . PRO A 1 318 ? -17.091 12.539 -7.674 1.00 75.94 318 PRO A N 1
ATOM 2527 C CA . PRO A 1 318 ? -17.715 11.812 -8.774 1.00 75.94 318 PRO A CA 1
ATOM 2528 C C . PRO A 1 318 ? -18.382 10.510 -8.306 1.00 75.94 318 PRO A C 1
ATOM 2530 O O . PRO A 1 318 ? -17.824 9.772 -7.485 1.00 75.94 318 PRO A O 1
ATOM 2533 N N . ILE A 1 319 ? -19.544 10.174 -8.880 1.00 74.19 319 ILE A N 1
ATOM 2534 C CA . ILE A 1 319 ? -20.104 8.811 -8.813 1.00 74.19 319 ILE A CA 1
ATOM 2535 C C . ILE A 1 319 ? -19.112 7.850 -9.479 1.00 74.19 319 ILE A C 1
ATOM 2537 O O . ILE A 1 319 ? -18.531 8.157 -10.515 1.00 74.19 319 ILE A O 1
ATOM 2541 N N . GLY A 1 320 ? -18.873 6.698 -8.856 1.00 61.31 320 GLY A N 1
ATOM 2542 C CA . GLY A 1 320 ? -17.809 5.765 -9.232 1.00 61.31 320 GLY A CA 1
ATOM 2543 C C . GLY A 1 320 ? -16.424 6.152 -8.698 1.00 61.31 320 GLY A C 1
ATOM 2544 O O . GLY A 1 320 ? -15.510 5.329 -8.724 1.00 61.31 320 GLY A O 1
ATOM 2545 N N . GLY A 1 321 ? -16.264 7.362 -8.153 1.00 62.81 321 GLY A N 1
ATOM 2546 C CA . GLY A 1 321 ? -15.042 7.807 -7.493 1.00 62.81 321 GLY A CA 1
ATOM 2547 C C . GLY A 1 321 ? -14.826 7.148 -6.133 1.00 62.81 321 GLY A C 1
ATOM 2548 O O . GLY A 1 321 ? -15.773 6.802 -5.422 1.00 62.81 321 GLY A O 1
ATOM 2549 N N . THR A 1 322 ? -13.560 7.010 -5.739 1.00 73.56 322 THR A N 1
ATOM 2550 C CA . THR A 1 322 ? -13.187 6.507 -4.413 1.00 73.56 322 THR A CA 1
ATOM 2551 C C . THR A 1 322 ? -13.066 7.663 -3.431 1.00 73.56 322 THR A C 1
ATOM 2553 O O . THR A 1 322 ? -12.285 8.596 -3.629 1.00 73.56 322 THR A O 1
ATOM 2556 N N . VAL A 1 323 ? -13.802 7.580 -2.327 1.00 75.75 323 VAL A N 1
ATOM 2557 C CA . VAL A 1 323 ? -13.700 8.522 -1.212 1.00 75.75 323 VAL A CA 1
ATOM 2558 C C . VAL A 1 323 ? -13.028 7.857 -0.022 1.00 75.75 323 VAL A C 1
ATOM 2560 O O . VAL A 1 323 ? -13.281 6.693 0.293 1.00 75.75 323 VAL A O 1
ATOM 2563 N N . ASN A 1 324 ? -12.170 8.613 0.655 1.00 71.31 324 ASN A N 1
ATOM 2564 C CA . ASN A 1 324 ? -11.650 8.235 1.958 1.00 71.31 324 ASN A CA 1
ATOM 2565 C C . ASN A 1 324 ? -12.667 8.643 3.032 1.00 71.31 324 ASN A C 1
ATOM 2567 O O . ASN A 1 324 ? -13.210 9.757 3.015 1.00 71.31 324 ASN A O 1
ATOM 2571 N N . PHE A 1 325 ? -12.923 7.743 3.973 1.00 71.25 325 PHE A N 1
ATOM 2572 C CA . PHE A 1 325 ? -13.751 8.002 5.133 1.00 71.25 325 PHE A CA 1
ATOM 2573 C C . PHE A 1 325 ? -13.161 7.346 6.382 1.00 71.25 325 PHE A C 1
ATOM 2575 O O . PHE A 1 325 ? -12.667 6.224 6.351 1.00 71.25 325 PHE A O 1
ATOM 2582 N N . SER A 1 326 ? -13.272 8.039 7.512 1.00 57.59 326 SER A N 1
ATOM 2583 C CA . SER A 1 326 ? -12.897 7.479 8.814 1.00 57.59 326 SER A CA 1
ATOM 2584 C C . SER A 1 326 ? -14.109 6.837 9.476 1.00 57.59 326 SER A C 1
ATOM 2586 O O . SER A 1 326 ? -15.199 7.423 9.425 1.00 57.59 326 SER A O 1
ATOM 2588 N N . TYR A 1 327 ? -13.927 5.713 10.163 1.00 54.31 327 TYR A N 1
ATOM 2589 C CA . TYR A 1 327 ? -14.979 5.045 10.933 1.00 54.31 327 TYR A CA 1
ATOM 2590 C C . TYR A 1 327 ? -14.492 4.644 12.333 1.00 54.31 327 TYR A C 1
ATOM 2592 O O . TYR A 1 327 ? -13.315 4.767 12.664 1.00 54.31 327 TYR A O 1
ATOM 2600 N N . MET A 1 328 ? -15.426 4.292 13.223 1.00 46.12 328 MET A N 1
ATOM 2601 C CA . MET A 1 328 ? -15.090 3.936 14.612 1.00 46.12 328 MET A CA 1
ATOM 2602 C C . MET A 1 328 ? -14.785 2.450 14.770 1.00 46.12 328 MET A C 1
ATOM 2604 O O . MET A 1 328 ? -13.801 2.086 15.397 1.00 46.12 328 MET A O 1
ATOM 2608 N N . GLU A 1 329 ? -15.679 1.619 14.252 1.00 45.75 329 GLU A N 1
ATOM 2609 C CA . GLU A 1 329 ? -15.639 0.160 14.287 1.00 45.75 329 GLU A CA 1
ATOM 2610 C C . GLU A 1 329 ? -16.602 -0.352 13.205 1.00 45.75 329 GLU A C 1
ATOM 2612 O O . GLU A 1 329 ? -17.468 0.403 12.738 1.00 45.75 329 GLU A O 1
ATOM 2617 N N . LEU A 1 330 ? -16.461 -1.611 12.798 1.00 49.06 330 LEU A N 1
ATOM 2618 C CA . LEU A 1 330 ? -17.424 -2.283 11.923 1.00 49.06 330 LEU A CA 1
ATOM 2619 C C . LEU A 1 330 ? -18.498 -2.973 12.782 1.00 49.06 330 LEU A C 1
ATOM 2621 O O . LEU A 1 330 ? -18.211 -3.423 13.890 1.00 49.06 330 LEU A O 1
ATOM 2625 N N . THR A 1 331 ? -19.739 -3.056 12.301 1.00 49.91 331 THR A N 1
ATOM 2626 C CA . THR A 1 331 ? -20.742 -3.967 12.882 1.00 49.91 331 THR A CA 1
ATOM 2627 C C . THR A 1 331 ? -20.370 -5.429 12.609 1.00 49.91 331 THR A C 1
ATOM 2629 O O . THR A 1 331 ? -19.514 -5.701 11.769 1.00 49.91 331 THR A O 1
ATOM 2632 N N . ASP A 1 332 ? -21.066 -6.378 13.244 1.00 44.09 332 ASP A N 1
ATOM 2633 C CA . ASP A 1 332 ? -20.932 -7.819 12.947 1.00 44.09 332 ASP A CA 1
ATOM 2634 C C . ASP A 1 332 ? -21.223 -8.149 11.465 1.00 44.09 332 ASP A C 1
ATOM 2636 O O . ASP A 1 332 ? -20.734 -9.136 10.924 1.00 44.09 332 ASP A O 1
ATOM 2640 N N . GLU A 1 333 ? -21.983 -7.283 10.790 1.00 45.50 333 GLU A N 1
ATOM 2641 C CA . GLU A 1 333 ? -22.316 -7.342 9.359 1.00 45.50 333 GLU A CA 1
ATOM 2642 C C . GLU A 1 333 ? -21.299 -6.588 8.476 1.00 45.50 333 GLU A C 1
ATOM 2644 O O . GLU A 1 333 ? -21.482 -6.469 7.267 1.00 45.50 333 GLU A O 1
ATOM 2649 N N . GLY A 1 334 ? -20.227 -6.046 9.063 1.00 51.19 334 GLY A N 1
ATOM 2650 C CA . GLY A 1 334 ? -19.171 -5.329 8.349 1.00 51.19 334 GLY A CA 1
ATOM 2651 C C . GLY A 1 334 ? -19.505 -3.879 7.979 1.00 51.19 334 GLY A C 1
ATOM 2652 O O . GLY A 1 334 ? -18.780 -3.292 7.176 1.00 51.19 334 GLY A O 1
ATOM 2653 N N . ILE A 1 335 ? -20.571 -3.289 8.538 1.00 64.69 335 ILE A N 1
ATOM 2654 C CA . ILE A 1 335 ? -21.005 -1.913 8.239 1.00 64.69 335 ILE A CA 1
ATOM 2655 C C . ILE A 1 335 ? -20.230 -0.916 9.115 1.00 64.69 335 ILE A C 1
ATOM 2657 O O . ILE A 1 335 ? -20.265 -1.033 10.344 1.00 64.69 335 ILE A O 1
ATOM 2661 N N . PRO A 1 336 ? -19.578 0.110 8.542 1.00 58.22 336 PRO A N 1
ATOM 2662 C CA . PRO A 1 336 ? -18.888 1.133 9.322 1.00 58.22 336 PRO A CA 1
ATOM 2663 C C . PRO A 1 336 ? -19.828 1.939 10.221 1.00 58.22 336 PRO A C 1
ATOM 2665 O O . PRO A 1 336 ? -20.786 2.562 9.756 1.00 58.22 336 PRO A O 1
ATOM 2668 N N . ARG A 1 337 ? -19.526 2.003 11.523 1.00 58.59 337 ARG A N 1
ATOM 2669 C CA . ARG A 1 337 ? -20.246 2.871 12.463 1.00 58.59 337 ARG A CA 1
ATOM 2670 C C . ARG A 1 337 ? -19.707 4.298 12.425 1.00 58.59 337 ARG A C 1
ATOM 2672 O O . ARG A 1 337 ? -18.515 4.538 12.617 1.00 58.59 337 ARG A O 1
ATOM 2679 N N . HIS A 1 338 ? -20.631 5.248 12.270 1.00 62.88 338 HIS A N 1
ATOM 2680 C CA . HIS A 1 338 ? -20.369 6.693 12.205 1.00 62.88 338 HIS A CA 1
ATOM 2681 C C . HIS A 1 338 ? -19.313 7.099 11.161 1.00 62.88 338 HIS A C 1
ATOM 2683 O O . HIS A 1 338 ? -18.333 7.763 11.510 1.00 62.88 338 HIS A O 1
ATOM 2689 N N . PRO A 1 339 ? -19.510 6.728 9.887 1.00 71.56 339 PRO A N 1
ATOM 2690 C CA . PRO A 1 339 ? -18.587 7.080 8.822 1.00 71.56 339 PRO A CA 1
ATOM 2691 C C . PRO A 1 339 ? -18.578 8.599 8.594 1.00 71.56 339 PRO A C 1
ATOM 2693 O O . PRO A 1 339 ? -19.630 9.248 8.499 1.00 71.56 339 PRO A O 1
ATOM 2696 N N . ALA A 1 340 ? -17.378 9.164 8.500 1.00 69.75 340 ALA A N 1
ATOM 2697 C CA . ALA A 1 340 ? -17.164 10.582 8.238 1.00 69.75 340 ALA A CA 1
ATOM 2698 C C . ALA A 1 340 ? -16.259 10.773 7.021 1.00 69.75 340 ALA A C 1
ATOM 2700 O O . ALA A 1 340 ? -15.146 10.249 6.990 1.00 69.75 340 ALA A O 1
ATOM 2701 N N . TYR A 1 341 ? -16.743 11.542 6.046 1.00 83.56 341 TYR A N 1
ATOM 2702 C CA . TYR A 1 341 ? -16.036 11.886 4.818 1.00 83.56 341 TYR A CA 1
ATOM 2703 C C . TYR A 1 341 ? -14.720 12.618 5.113 1.00 83.56 341 TYR A C 1
ATOM 2705 O O . TYR A 1 341 ? -14.685 13.511 5.965 1.00 83.56 341 TYR A O 1
ATOM 2713 N N . ARG A 1 342 ? -13.646 12.234 4.411 1.00 69.94 342 ARG A N 1
ATOM 2714 C CA . ARG A 1 342 ? -12.306 12.834 4.531 1.00 69.94 342 ARG A CA 1
ATOM 2715 C C . ARG A 1 342 ? -11.816 13.499 3.254 1.00 69.94 342 ARG A C 1
ATOM 2717 O O . ARG A 1 342 ? -11.042 14.444 3.347 1.00 69.94 342 ARG A O 1
ATOM 2724 N N . GLY A 1 343 ? -12.275 13.042 2.096 1.00 70.81 343 GLY A N 1
ATOM 2725 C CA . GLY A 1 343 ? -11.880 13.595 0.805 1.00 70.81 343 GLY A CA 1
ATOM 2726 C C . GLY A 1 343 ? -12.020 12.575 -0.317 1.00 70.81 343 GLY A C 1
ATOM 2727 O O . GLY A 1 343 ? -12.118 11.372 -0.063 1.00 70.81 343 GLY A O 1
ATOM 2728 N N . VAL A 1 344 ? -11.999 13.056 -1.556 1.00 69.31 344 VAL A N 1
ATOM 2729 C CA . VAL A 1 344 ? -11.834 12.209 -2.742 1.00 69.31 344 VAL A CA 1
ATOM 2730 C C . VAL A 1 344 ? -10.376 11.773 -2.828 1.00 69.31 344 VAL A C 1
ATOM 2732 O O . VAL A 1 344 ? -9.470 12.571 -2.586 1.00 69.31 344 VAL A O 1
ATOM 2735 N N . ARG A 1 345 ? -10.137 10.502 -3.153 1.00 56.16 345 ARG A N 1
ATOM 2736 C CA . ARG A 1 345 ? -8.794 9.990 -3.434 1.00 56.16 345 ARG A CA 1
ATOM 2737 C C . ARG A 1 345 ? -8.495 10.181 -4.916 1.00 56.16 345 ARG A C 1
ATOM 2739 O O . ARG A 1 345 ? -9.050 9.477 -5.750 1.00 56.16 345 ARG A O 1
ATOM 2746 N N . THR A 1 346 ? -7.630 11.139 -5.233 1.00 43.84 346 THR A N 1
ATOM 2747 C CA . THR A 1 346 ? -7.152 11.416 -6.602 1.00 43.84 346 THR A CA 1
ATOM 2748 C C . THR A 1 346 ? -5.924 10.580 -6.984 1.00 43.84 346 THR A C 1
ATOM 2750 O O . THR A 1 346 ? -5.557 10.510 -8.151 1.00 43.84 346 THR A O 1
ATOM 2753 N N . ASP A 1 347 ? -5.300 9.928 -6.002 1.00 41.16 347 ASP A N 1
ATOM 2754 C CA . ASP A 1 347 ? -4.117 9.063 -6.101 1.00 41.16 347 ASP A CA 1
ATOM 2755 C C . ASP A 1 347 ? -4.463 7.572 -6.268 1.00 41.16 347 ASP A C 1
ATOM 2757 O O . ASP A 1 347 ? -3.605 6.760 -6.621 1.00 41.16 347 ASP A O 1
ATOM 2761 N N . VAL A 1 348 ? -5.721 7.194 -6.021 1.00 37.44 348 VAL A N 1
ATOM 2762 C CA . VAL A 1 348 ? -6.234 5.854 -6.313 1.00 37.44 348 VAL A CA 1
ATOM 2763 C C . VAL A 1 348 ? -6.673 5.853 -7.768 1.00 37.44 348 VAL A C 1
ATOM 2765 O O . VAL A 1 348 ? -7.729 6.377 -8.114 1.00 37.44 348 VAL A O 1
ATOM 2768 N N . THR A 1 349 ? -5.843 5.269 -8.632 1.00 34.66 349 THR A N 1
ATOM 2769 C CA . THR A 1 349 ? -6.234 4.948 -10.004 1.00 34.66 349 THR A CA 1
ATOM 2770 C C . THR A 1 349 ? -7.549 4.177 -9.954 1.00 34.66 349 THR A C 1
ATOM 2772 O O . THR A 1 349 ? -7.662 3.200 -9.210 1.00 34.66 349 THR A O 1
ATOM 2775 N N . ILE A 1 350 ? -8.528 4.675 -10.710 1.00 36.94 350 ILE A N 1
ATOM 2776 C CA . ILE A 1 350 ? -9.838 4.081 -10.991 1.00 36.94 350 ILE A CA 1
ATOM 2777 C C . ILE A 1 350 ? -9.693 2.549 -10.954 1.00 36.94 350 ILE A C 1
ATOM 2779 O O . ILE A 1 350 ? -8.826 2.010 -11.649 1.00 36.94 350 ILE A O 1
ATOM 2783 N N . ASN A 1 351 ? -10.474 1.857 -10.102 1.00 41.53 351 ASN A N 1
ATOM 2784 C CA . ASN A 1 351 ? -10.620 0.391 -10.173 1.00 41.53 351 ASN A CA 1
ATOM 2785 C C . ASN A 1 351 ? -10.688 0.005 -11.656 1.00 41.53 351 ASN A C 1
ATOM 2787 O O . ASN A 1 351 ? -11.369 0.736 -12.372 1.00 41.53 351 ASN A O 1
ATOM 2791 N N . PRO A 1 352 ? -10.043 -1.078 -12.138 1.00 44.62 352 PRO A N 1
ATOM 2792 C CA . PRO A 1 352 ? -10.237 -1.479 -13.528 1.00 44.62 352 PRO A CA 1
ATOM 2793 C C . PRO A 1 352 ? -11.747 -1.584 -13.714 1.00 44.62 352 PRO A C 1
ATOM 2795 O O . PRO A 1 352 ? -12.398 -2.317 -12.964 1.00 44.62 352 PRO A O 1
ATOM 2798 N N . SER A 1 353 ? -12.291 -0.694 -14.545 1.00 47.38 353 SER A N 1
ATOM 2799 C CA . SER A 1 353 ? -13.720 -0.417 -14.599 1.00 47.38 353 SER A CA 1
ATOM 2800 C C . SER A 1 353 ? -14.438 -1.739 -14.787 1.00 47.38 353 SER A C 1
ATOM 2802 O O . SER A 1 353 ? -13.974 -2.571 -15.571 1.00 47.38 353 SER A O 1
ATOM 2804 N N . VAL A 1 354 ? -15.536 -1.956 -14.051 1.00 54.28 354 VAL A N 1
ATOM 2805 C CA . VAL A 1 354 ? -16.434 -3.058 -14.402 1.00 54.28 354 VAL A CA 1
ATOM 2806 C C . VAL A 1 354 ? -16.751 -2.852 -15.883 1.00 54.28 354 VAL A C 1
ATOM 2808 O O . VAL A 1 354 ? -17.201 -1.762 -16.236 1.00 54.28 354 VAL A O 1
ATOM 2811 N N . PRO A 1 355 ? -16.406 -3.809 -16.752 1.00 58.03 355 PRO A N 1
ATOM 2812 C CA . PRO A 1 355 ? -16.570 -3.627 -18.182 1.00 58.03 355 PRO A CA 1
ATOM 2813 C C . PRO A 1 355 ? -18.057 -3.422 -18.479 1.00 58.03 355 PRO A C 1
ATOM 2815 O O . PRO A 1 355 ? -18.860 -4.305 -18.177 1.00 58.03 355 PRO A O 1
ATOM 2818 N N . ASP A 1 356 ? -18.431 -2.276 -19.057 1.00 58.03 356 ASP A N 1
ATOM 2819 C CA . ASP A 1 356 ? -19.821 -1.997 -19.463 1.00 58.03 356 ASP A CA 1
ATOM 2820 C C . ASP A 1 356 ? -20.321 -3.004 -20.513 1.00 58.03 356 ASP A C 1
ATOM 2822 O O . ASP A 1 356 ? -21.522 -3.214 -20.678 1.00 58.03 356 ASP A O 1
ATOM 2826 N N . ASP A 1 357 ? -19.392 -3.656 -21.213 1.00 72.62 357 ASP A N 1
ATOM 2827 C CA . ASP A 1 357 ? -19.674 -4.683 -22.202 1.00 72.62 357 ASP A CA 1
ATOM 2828 C C . ASP A 1 357 ? -19.817 -6.089 -21.603 1.00 72.62 357 ASP A C 1
ATOM 2830 O O . ASP A 1 357 ? -20.258 -6.985 -22.319 1.00 72.62 357 ASP A O 1
ATOM 2834 N N . GLY A 1 358 ? -19.476 -6.307 -20.326 1.00 78.69 358 GLY A N 1
ATOM 2835 C CA . GLY A 1 358 ? -19.488 -7.612 -19.661 1.00 78.69 358 GLY A CA 1
ATOM 2836 C C . GLY A 1 358 ? -18.308 -8.539 -19.997 1.00 78.69 358 GLY A C 1
ATOM 2837 O O . GLY A 1 358 ? -18.456 -9.754 -19.850 1.00 78.69 358 GLY A O 1
ATOM 2838 N N . ASP A 1 359 ? -17.173 -8.028 -20.491 1.00 86.56 359 ASP A N 1
ATOM 2839 C CA . ASP A 1 359 ? -15.932 -8.801 -20.681 1.00 86.56 359 ASP A CA 1
ATOM 2840 C C . ASP A 1 359 ? -14.912 -8.584 -19.551 1.00 86.56 359 ASP A C 1
ATOM 2842 O O . ASP A 1 359 ? -14.151 -7.618 -19.524 1.00 86.56 359 ASP A O 1
ATOM 2846 N N . TYR A 1 360 ? -14.825 -9.539 -18.628 1.00 87.69 360 TYR A N 1
ATOM 2847 C CA . TYR A 1 360 ? -13.982 -9.445 -17.437 1.00 87.69 360 TYR A CA 1
ATOM 2848 C C . TYR A 1 360 ? -12.511 -9.812 -17.678 1.00 87.69 360 TYR A C 1
ATOM 2850 O O . TYR A 1 360 ? -11.732 -9.822 -16.720 1.00 87.69 360 TYR A O 1
ATOM 2858 N N . SER A 1 361 ? -12.097 -10.106 -18.914 1.00 87.06 361 SER A N 1
ATOM 2859 C CA . SER A 1 361 ? -10.760 -10.631 -19.233 1.00 87.06 361 SER A CA 1
ATOM 2860 C C . SER A 1 361 ? -9.618 -9.777 -18.672 1.00 87.06 361 SER A C 1
ATOM 2862 O O . SER A 1 361 ? -8.715 -10.300 -18.006 1.00 87.06 361 SER A O 1
ATOM 2864 N N . GLU A 1 362 ? -9.651 -8.456 -18.877 1.00 84.38 362 GLU A N 1
ATOM 2865 C CA . GLU A 1 362 ? -8.569 -7.574 -18.414 1.00 84.38 362 GLU A CA 1
ATOM 2866 C C . GLU A 1 362 ? -8.588 -7.380 -16.891 1.00 84.38 362 GLU A C 1
ATOM 2868 O O . GLU A 1 362 ? -7.531 -7.386 -16.249 1.00 84.38 362 GLU A O 1
ATOM 2873 N N . LEU A 1 363 ? -9.777 -7.290 -16.287 1.00 83.88 363 LEU A N 1
ATOM 2874 C CA . LEU A 1 363 ? -9.932 -7.181 -14.836 1.00 83.88 363 LEU A CA 1
ATOM 2875 C C . LEU A 1 363 ? -9.440 -8.454 -14.129 1.00 83.88 363 LEU A C 1
ATOM 2877 O O . LEU A 1 363 ? -8.666 -8.365 -13.174 1.00 83.88 363 LEU A O 1
ATOM 2881 N N . ILE A 1 364 ? -9.805 -9.638 -14.634 1.00 91.19 364 ILE A N 1
ATOM 2882 C CA . ILE A 1 364 ? -9.320 -10.932 -14.131 1.00 91.19 364 ILE A CA 1
ATOM 2883 C C . ILE A 1 364 ? -7.798 -10.992 -14.217 1.00 91.19 364 ILE A C 1
ATOM 2885 O O . ILE A 1 364 ? -7.128 -11.278 -13.221 1.00 91.19 364 ILE A O 1
ATOM 2889 N N . ASN A 1 365 ? -7.236 -10.682 -15.385 1.00 88.88 365 ASN A N 1
ATOM 2890 C CA . ASN A 1 365 ? -5.794 -10.701 -15.588 1.00 88.88 365 ASN A CA 1
ATOM 2891 C C . ASN A 1 365 ? -5.063 -9.729 -14.655 1.00 88.88 365 ASN A C 1
ATOM 2893 O O . ASN A 1 365 ? -4.029 -10.088 -14.091 1.00 88.88 365 ASN A O 1
ATOM 2897 N N . THR A 1 366 ? -5.601 -8.527 -14.457 1.00 85.50 366 THR A N 1
ATOM 2898 C CA . THR A 1 366 ? -5.035 -7.522 -13.549 1.00 85.50 366 THR A CA 1
ATOM 2899 C C . THR A 1 366 ? -5.063 -8.004 -12.100 1.00 85.50 366 THR A C 1
ATOM 2901 O O . THR A 1 366 ? -4.031 -8.004 -11.430 1.00 85.50 366 THR A O 1
ATOM 2904 N N . CYS A 1 367 ? -6.205 -8.509 -11.627 1.00 85.75 367 CYS A N 1
ATOM 2905 C CA . CYS A 1 367 ? -6.332 -9.031 -10.269 1.00 85.75 367 CYS A CA 1
ATOM 2906 C C . CYS A 1 367 ? -5.391 -10.212 -10.000 1.00 85.75 367 CYS A C 1
ATOM 2908 O O . CYS A 1 367 ? -4.765 -10.275 -8.943 1.00 85.75 367 CYS A O 1
ATOM 2910 N N . LEU A 1 368 ? -5.256 -11.148 -10.943 1.00 92.06 368 LEU A N 1
ATOM 2911 C CA . LEU A 1 368 ? -4.351 -12.285 -10.769 1.00 92.06 368 LEU A CA 1
ATOM 2912 C C . LEU A 1 368 ? -2.873 -11.873 -10.789 1.00 92.06 368 LEU A C 1
ATOM 2914 O O . LEU A 1 368 ? -2.082 -12.483 -10.067 1.00 92.06 368 LEU A O 1
ATOM 2918 N N . ARG A 1 369 ? -2.499 -10.839 -11.558 1.00 89.44 369 ARG A N 1
ATOM 2919 C CA . ARG A 1 369 ? -1.142 -10.263 -11.523 1.00 89.44 369 ARG A CA 1
ATOM 2920 C C . ARG A 1 369 ? -0.834 -9.665 -10.153 1.00 89.44 369 ARG A C 1
ATOM 2922 O O . ARG A 1 369 ? 0.169 -10.053 -9.567 1.00 89.44 369 ARG A O 1
ATOM 2929 N N . ASP A 1 370 ? -1.729 -8.841 -9.602 1.00 83.88 370 ASP A N 1
ATOM 2930 C CA . ASP A 1 370 ? -1.542 -8.235 -8.273 1.00 83.88 370 ASP A CA 1
ATOM 2931 C C . ASP A 1 370 ? -1.301 -9.297 -7.187 1.00 83.88 370 ASP A C 1
ATOM 2933 O O . ASP A 1 370 ? -0.405 -9.171 -6.348 1.00 83.88 370 ASP A O 1
ATOM 2937 N N . ILE A 1 371 ? -2.078 -10.384 -7.222 1.00 88.88 371 ILE A N 1
ATOM 2938 C CA . ILE A 1 371 ? -1.922 -11.503 -6.286 1.00 88.88 371 ILE A CA 1
ATOM 2939 C C . ILE A 1 371 ? -0.590 -12.220 -6.515 1.00 88.88 371 ILE A C 1
ATOM 2941 O O . ILE A 1 371 ? 0.135 -12.496 -5.559 1.00 88.88 371 ILE A O 1
ATOM 2945 N N . SER A 1 372 ? -0.256 -12.523 -7.771 1.00 89.00 372 SER A N 1
ATOM 2946 C CA . SER A 1 372 ? 0.997 -13.187 -8.137 1.00 89.00 372 SER A CA 1
ATOM 2947 C C . SER A 1 372 ? 2.220 -12.394 -7.668 1.00 89.00 372 SER A C 1
ATOM 2949 O O . SER A 1 372 ? 3.136 -12.972 -7.078 1.00 89.00 372 SER A O 1
ATOM 2951 N N . ASP A 1 373 ? 2.219 -11.078 -7.864 1.00 82.75 373 ASP A N 1
ATOM 2952 C CA . ASP A 1 373 ? 3.315 -10.197 -7.462 1.00 82.75 373 ASP A CA 1
ATOM 2953 C C . ASP A 1 373 ? 3.430 -10.111 -5.935 1.00 82.75 373 ASP A C 1
ATOM 2955 O O . ASP A 1 373 ? 4.530 -10.204 -5.387 1.00 82.75 373 ASP A O 1
ATOM 2959 N N . SER A 1 374 ? 2.300 -10.059 -5.220 1.00 83.19 374 SER A N 1
ATOM 2960 C CA . SER A 1 374 ? 2.297 -10.134 -3.754 1.00 83.19 374 SER A CA 1
ATOM 2961 C C . SER A 1 374 ? 2.867 -11.454 -3.234 1.00 83.19 374 SER A C 1
ATOM 2963 O O . SER A 1 374 ? 3.653 -11.448 -2.289 1.00 83.19 374 SER A O 1
ATOM 2965 N N . VAL A 1 375 ? 2.494 -12.589 -3.835 1.00 85.56 375 VAL A N 1
ATOM 2966 C CA . VAL A 1 375 ? 3.012 -13.914 -3.449 1.00 85.56 375 VAL A CA 1
ATOM 2967 C C . VAL A 1 375 ? 4.509 -14.025 -3.740 1.00 85.56 375 VAL A C 1
ATOM 2969 O O . VAL A 1 375 ? 5.257 -14.608 -2.954 1.00 85.56 375 VAL A O 1
ATOM 2972 N N . ARG A 1 376 ? 4.972 -13.458 -4.859 1.00 81.75 376 ARG A N 1
ATOM 2973 C CA . ARG A 1 376 ? 6.398 -13.411 -5.194 1.00 81.75 376 ARG A CA 1
ATOM 2974 C C . ARG A 1 376 ? 7.179 -12.577 -4.178 1.00 81.75 376 ARG A C 1
ATOM 2976 O O . ARG A 1 376 ? 8.211 -13.030 -3.685 1.00 81.75 376 ARG A O 1
ATOM 2983 N N . SER A 1 377 ? 6.646 -11.408 -3.827 1.00 74.44 377 SER A N 1
ATOM 2984 C CA . SER A 1 377 ? 7.242 -10.476 -2.870 1.00 74.44 377 SER A CA 1
ATOM 2985 C C . SER A 1 377 ? 7.289 -11.040 -1.445 1.00 74.44 377 SER A C 1
ATOM 2987 O O . SER A 1 377 ? 8.263 -10.815 -0.721 1.00 74.44 377 SER A O 1
ATOM 2989 N N . SER A 1 378 ? 6.270 -11.790 -1.005 1.00 77.06 378 SER A N 1
ATOM 2990 C CA . SER A 1 378 ? 6.248 -12.373 0.346 1.00 77.06 378 SER A CA 1
ATOM 2991 C C . SER A 1 378 ? 7.234 -13.531 0.526 1.00 77.06 378 SER A C 1
ATOM 2993 O O . SER A 1 378 ? 7.626 -13.817 1.655 1.00 77.06 378 SER A O 1
ATOM 2995 N N . ARG A 1 379 ? 7.671 -14.176 -0.571 1.00 75.44 379 ARG A N 1
ATOM 2996 C CA . ARG A 1 379 ? 8.570 -15.350 -0.566 1.00 75.44 379 ARG A CA 1
ATOM 2997 C C . ARG A 1 379 ? 8.119 -16.465 0.391 1.00 75.44 379 ARG A C 1
ATOM 2999 O O . ARG A 1 379 ? 8.941 -17.185 0.955 1.00 75.44 379 ARG A O 1
ATOM 3006 N N . GLU A 1 380 ? 6.809 -16.632 0.554 1.00 75.00 380 GLU A N 1
ATOM 3007 C CA . GLU A 1 380 ? 6.215 -17.707 1.351 1.00 75.00 380 GLU A CA 1
ATOM 3008 C C . GLU A 1 380 ? 6.625 -19.111 0.873 1.00 75.00 380 GLU A C 1
ATOM 3010 O O . GLU A 1 380 ? 7.097 -19.318 -0.249 1.00 75.00 380 GLU A O 1
ATOM 3015 N N . SER A 1 381 ? 6.367 -20.127 1.699 1.00 74.81 381 SER A N 1
ATOM 3016 C CA . SER A 1 381 ? 6.538 -21.523 1.290 1.00 74.81 381 SER A CA 1
ATOM 3017 C C . SER A 1 381 ? 5.796 -21.817 -0.026 1.00 74.81 381 SER A C 1
ATOM 3019 O O . SER A 1 381 ? 4.639 -21.438 -0.231 1.00 74.81 381 SER A O 1
ATOM 3021 N N . ASN A 1 382 ? 6.491 -22.485 -0.953 1.00 80.19 382 ASN A N 1
ATOM 3022 C CA . ASN A 1 382 ? 5.998 -22.820 -2.293 1.00 80.19 382 ASN A CA 1
ATOM 3023 C C . ASN A 1 382 ? 5.607 -21.615 -3.177 1.00 80.19 382 ASN A C 1
ATOM 3025 O O . ASN A 1 382 ? 4.866 -21.800 -4.146 1.00 80.19 382 ASN A O 1
ATOM 3029 N N . TYR A 1 383 ? 6.100 -20.396 -2.902 1.00 81.50 383 TYR A N 1
ATOM 3030 C CA . TYR A 1 383 ? 5.764 -19.212 -3.709 1.00 81.50 383 TYR A CA 1
ATOM 3031 C C . TYR A 1 383 ? 6.045 -19.423 -5.204 1.00 81.50 383 TYR A C 1
ATOM 3033 O O . TYR A 1 383 ? 5.211 -19.069 -6.028 1.00 81.50 383 TYR A O 1
ATOM 3041 N N . ALA A 1 384 ? 7.161 -20.070 -5.566 1.00 78.00 384 ALA A N 1
ATOM 3042 C CA . ALA A 1 384 ? 7.517 -20.330 -6.962 1.00 78.00 384 ALA A CA 1
ATOM 3043 C C . ALA A 1 384 ? 6.445 -21.162 -7.688 1.00 78.00 384 ALA A C 1
ATOM 3045 O O . ALA A 1 384 ? 6.071 -20.852 -8.818 1.00 78.00 384 ALA A O 1
ATOM 3046 N N . PHE A 1 385 ? 5.889 -22.172 -7.011 1.00 84.00 385 PHE A N 1
ATOM 3047 C CA . PHE A 1 385 ? 4.794 -22.984 -7.537 1.00 84.00 385 PHE A CA 1
ATOM 3048 C C . PHE A 1 385 ? 3.491 -22.178 -7.651 1.00 84.00 385 PHE A C 1
ATOM 3050 O O . PHE A 1 385 ? 2.811 -22.241 -8.675 1.00 84.00 385 PHE A O 1
ATOM 3057 N N . LYS A 1 386 ? 3.153 -21.374 -6.632 1.00 86.31 386 LYS A N 1
ATOM 3058 C CA . LYS A 1 386 ? 1.964 -20.502 -6.650 1.00 86.31 386 LYS A CA 1
ATOM 3059 C C . LYS A 1 386 ? 2.037 -19.464 -7.781 1.00 86.31 386 LYS A C 1
ATOM 3061 O O . LYS A 1 386 ? 1.069 -19.307 -8.519 1.00 86.31 386 LYS A O 1
ATOM 3066 N N . VAL A 1 387 ? 3.181 -18.797 -7.943 1.00 86.56 387 VAL A N 1
ATOM 3067 C CA . VAL A 1 387 ? 3.439 -17.818 -9.015 1.00 86.56 387 VAL A CA 1
ATOM 3068 C C . VAL A 1 387 ? 3.340 -18.488 -10.384 1.00 86.56 387 VAL A C 1
ATOM 3070 O O . VAL A 1 387 ? 2.663 -17.968 -11.265 1.00 86.56 387 VAL A O 1
ATOM 3073 N N . ALA A 1 388 ? 3.935 -19.674 -10.561 1.00 84.62 388 ALA A N 1
ATOM 3074 C CA . ALA A 1 388 ? 3.812 -20.432 -11.806 1.00 84.62 388 ALA A CA 1
ATOM 3075 C C . ALA A 1 388 ? 2.346 -20.762 -12.138 1.00 84.62 388 ALA A C 1
ATOM 3077 O O . ALA A 1 388 ? 1.925 -20.608 -13.284 1.00 84.62 388 ALA A O 1
ATOM 3078 N N . LYS A 1 389 ? 1.550 -21.143 -11.130 1.00 90.56 389 LYS A N 1
ATOM 3079 C CA . LYS A 1 389 ? 0.116 -21.417 -11.284 1.00 90.56 389 LYS A CA 1
ATOM 3080 C C . LYS A 1 389 ? -0.669 -20.175 -11.728 1.00 90.56 389 LYS A C 1
ATOM 3082 O O . LYS A 1 389 ? -1.465 -20.271 -12.659 1.00 90.56 389 LYS A O 1
ATOM 3087 N N . TYR A 1 390 ? -0.440 -19.016 -11.104 1.00 93.00 390 TYR A N 1
ATOM 3088 C CA . TYR A 1 390 ? -1.090 -17.763 -11.509 1.00 93.00 390 TYR A CA 1
ATOM 3089 C C . TYR A 1 390 ? -0.661 -17.317 -12.909 1.00 93.00 390 TYR A C 1
ATOM 3091 O O . TYR A 1 390 ? -1.518 -16.984 -13.721 1.00 93.00 390 TYR A O 1
ATOM 3099 N N . ASN A 1 391 ? 0.633 -17.382 -13.230 1.00 87.88 391 ASN A N 1
ATOM 3100 C CA . ASN A 1 391 ? 1.143 -17.030 -14.556 1.00 87.88 391 ASN A CA 1
ATOM 3101 C C . ASN A 1 391 ? 0.540 -17.905 -15.659 1.00 87.88 391 ASN A C 1
ATOM 3103 O O . ASN A 1 391 ? 0.182 -17.389 -16.716 1.00 87.88 391 ASN A O 1
ATOM 3107 N N . LYS A 1 392 ? 0.388 -19.211 -15.411 1.00 88.38 392 LYS A N 1
ATOM 3108 C CA . LYS A 1 392 ? -0.252 -20.122 -16.364 1.00 88.38 392 LYS A CA 1
ATOM 3109 C C . LYS A 1 392 ? -1.724 -19.768 -16.588 1.00 88.38 392 LYS A C 1
ATOM 3111 O O . LYS A 1 392 ? -2.167 -19.738 -17.729 1.00 88.38 392 LYS A O 1
ATOM 3116 N N . ALA A 1 393 ? -2.454 -19.426 -15.527 1.00 92.31 393 ALA A N 1
ATOM 3117 C CA . ALA A 1 393 ? -3.841 -18.979 -15.637 1.00 92.31 393 ALA A CA 1
ATOM 3118 C C . ALA A 1 393 ? -3.977 -17.643 -16.381 1.00 92.31 393 ALA A C 1
ATOM 3120 O O . ALA A 1 393 ? -4.812 -17.523 -17.266 1.00 92.31 393 ALA A O 1
ATOM 3121 N N . ILE A 1 394 ? -3.116 -16.666 -16.081 1.00 92.00 394 ILE A N 1
ATOM 3122 C CA . ILE A 1 394 ? -3.063 -15.381 -16.796 1.00 92.00 394 ILE A CA 1
ATOM 3123 C C . ILE A 1 394 ? -2.785 -15.607 -18.287 1.00 92.00 394 ILE A C 1
ATOM 3125 O O . ILE A 1 394 ? -3.409 -14.977 -19.134 1.00 92.00 394 ILE A O 1
ATOM 3129 N N . ALA A 1 395 ? -1.859 -16.508 -18.629 1.00 85.94 395 ALA A N 1
ATOM 3130 C CA . ALA A 1 395 ? -1.580 -16.849 -20.022 1.00 85.94 395 ALA A CA 1
ATOM 3131 C C . ALA A 1 395 ? -2.793 -17.497 -20.708 1.00 85.94 395 ALA A C 1
ATOM 3133 O O . ALA A 1 395 ? -3.135 -17.109 -21.820 1.00 85.94 395 ALA A O 1
ATOM 3134 N N . ALA A 1 396 ? -3.475 -18.427 -20.031 1.00 88.94 396 ALA A N 1
ATOM 3135 C CA . ALA A 1 396 ? -4.700 -19.045 -20.534 1.00 88.94 396 ALA A CA 1
ATOM 3136 C C . ALA A 1 396 ? -5.795 -18.001 -20.806 1.00 88.94 396 ALA A C 1
ATOM 3138 O O . ALA A 1 396 ? -6.389 -17.993 -21.878 1.00 88.94 396 ALA A O 1
ATOM 3139 N N . PHE A 1 397 ? -6.011 -17.073 -19.872 1.00 92.38 397 PHE A N 1
ATOM 3140 C CA . PHE A 1 397 ? -7.034 -16.035 -19.995 1.00 92.38 397 PHE A CA 1
ATOM 3141 C C . PHE A 1 397 ? -6.698 -14.953 -21.016 1.00 92.38 397 PHE A C 1
ATOM 3143 O O . PHE A 1 397 ? -7.606 -14.395 -21.611 1.00 92.38 397 PHE A O 1
ATOM 3150 N N . LYS A 1 398 ? -5.416 -14.662 -21.255 1.00 86.25 398 LYS A N 1
ATOM 3151 C CA . LYS A 1 398 ? -4.997 -13.781 -22.358 1.00 86.25 398 LYS A CA 1
ATOM 3152 C C . LYS A 1 398 ? -5.234 -14.383 -23.741 1.00 86.25 398 LYS A C 1
ATOM 3154 O O . LYS A 1 398 ? -5.376 -13.633 -24.696 1.00 86.25 398 LYS A O 1
ATOM 3159 N N . ASN A 1 399 ? -5.194 -15.710 -23.845 1.00 82.31 399 ASN A N 1
ATOM 3160 C CA . ASN A 1 399 ? -5.424 -16.417 -25.103 1.00 82.31 399 ASN A CA 1
ATOM 3161 C C . ASN A 1 399 ? -6.914 -16.652 -25.378 1.00 82.31 399 ASN A C 1
ATOM 3163 O O . ASN A 1 399 ? -7.268 -17.012 -26.496 1.00 82.31 399 ASN A O 1
ATOM 3167 N N . ALA A 1 400 ? -7.773 -16.482 -24.372 1.00 85.06 400 ALA A N 1
ATOM 3168 C CA . ALA A 1 400 ? -9.212 -16.481 -24.566 1.00 85.06 400 ALA A CA 1
ATOM 3169 C C . ALA A 1 400 ? -9.631 -15.176 -25.254 1.00 85.06 400 ALA A C 1
ATOM 3171 O O . ALA A 1 400 ? -9.141 -14.108 -24.896 1.00 85.06 400 ALA A O 1
ATOM 3172 N N . GLU A 1 401 ? -10.551 -15.256 -26.219 1.00 78.56 401 GLU A N 1
ATOM 3173 C CA . GLU A 1 401 ? -11.092 -14.055 -26.871 1.00 78.56 401 GLU A CA 1
ATOM 3174 C C . GLU A 1 401 ? -11.870 -13.175 -25.890 1.00 78.56 401 GLU A C 1
ATOM 3176 O O . GLU A 1 401 ? -11.844 -11.953 -26.009 1.00 78.56 401 GLU A O 1
ATOM 3181 N N . ARG A 1 402 ? -12.581 -13.801 -24.944 1.00 89.56 402 ARG A N 1
ATOM 3182 C CA . ARG A 1 402 ? -13.483 -13.131 -24.010 1.00 89.56 402 ARG A CA 1
ATOM 3183 C C . ARG A 1 402 ? -13.795 -14.018 -22.809 1.00 89.56 402 ARG A C 1
ATOM 3185 O O . ARG A 1 402 ? -13.956 -15.228 -22.961 1.00 89.56 402 ARG A O 1
ATOM 3192 N N . ILE A 1 403 ? -13.949 -13.416 -21.629 1.00 92.12 403 ILE A N 1
ATOM 3193 C CA . ILE A 1 403 ? -14.367 -14.109 -20.405 1.00 92.12 403 ILE A CA 1
ATOM 3194 C C . ILE A 1 403 ? -15.504 -13.319 -19.759 1.00 92.12 403 ILE A C 1
ATOM 3196 O O . ILE A 1 403 ? -15.272 -12.337 -19.055 1.00 92.12 403 ILE A O 1
ATOM 3200 N N . SER A 1 404 ? -16.745 -13.764 -19.967 1.00 91.19 404 SER A N 1
ATOM 3201 C CA . SER A 1 404 ? -17.936 -13.168 -19.345 1.00 91.19 404 SER A CA 1
ATOM 3202 C C . SER A 1 404 ? -18.524 -14.030 -18.223 1.00 91.19 404 SER A C 1
ATOM 3204 O O . SER A 1 404 ? -19.323 -13.547 -17.422 1.00 91.19 404 SER A O 1
ATOM 3206 N N . SER A 1 405 ? -18.117 -15.297 -18.122 1.00 93.06 405 SER A N 1
ATOM 3207 C CA . SER A 1 405 ? -18.615 -16.250 -17.132 1.00 93.06 405 SER A CA 1
ATOM 3208 C C . SER A 1 405 ? -17.509 -17.134 -16.535 1.00 93.06 405 SER A C 1
ATOM 3210 O O . SER A 1 405 ? -16.403 -17.268 -17.064 1.00 93.06 405 SER A O 1
ATOM 3212 N N . VAL A 1 406 ? -17.822 -17.800 -15.416 1.00 94.31 406 VAL A N 1
ATOM 3213 C CA . VAL A 1 406 ? -16.938 -18.820 -14.817 1.00 94.31 406 VAL A CA 1
ATOM 3214 C C . VAL A 1 406 ? -16.755 -20.016 -15.761 1.00 94.31 406 VAL A C 1
ATOM 3216 O O . VAL A 1 406 ? -15.701 -20.651 -15.746 1.00 94.31 406 VAL A O 1
ATOM 3219 N N . ALA A 1 407 ? -17.756 -20.313 -16.599 1.00 93.94 407 ALA A N 1
ATOM 3220 C CA . ALA A 1 407 ? -17.674 -21.368 -17.602 1.00 93.94 407 ALA A CA 1
ATOM 3221 C C . ALA A 1 407 ? -16.631 -21.040 -18.679 1.00 93.94 407 ALA A C 1
ATOM 3223 O O . ALA A 1 407 ? -15.808 -21.901 -18.988 1.00 93.94 407 ALA A O 1
ATOM 3224 N N . ASP A 1 408 ? -16.589 -19.792 -19.156 1.00 94.00 408 ASP A N 1
ATOM 3225 C CA . ASP A 1 408 ? -15.596 -19.346 -20.146 1.00 94.00 408 ASP A CA 1
ATOM 3226 C C . ASP A 1 408 ? -14.179 -19.438 -19.578 1.00 94.00 408 ASP A C 1
ATOM 3228 O O . ASP A 1 408 ? -13.274 -19.977 -20.211 1.00 94.00 408 ASP A O 1
ATOM 3232 N N . ALA A 1 409 ? -13.988 -18.997 -18.330 1.00 94.44 409 ALA A N 1
ATOM 3233 C CA . ALA A 1 409 ? -12.700 -19.117 -17.656 1.00 94.44 409 ALA A CA 1
ATOM 3234 C C . ALA A 1 409 ? -12.283 -20.585 -17.451 1.00 94.44 409 ALA A C 1
ATOM 3236 O O . ALA A 1 409 ? -11.120 -20.944 -17.637 1.00 94.44 409 ALA A O 1
ATOM 3237 N N . LEU A 1 410 ? -13.215 -21.463 -17.073 1.00 94.81 410 LEU A N 1
ATOM 3238 C CA . LEU A 1 410 ? -12.931 -22.893 -16.953 1.00 94.81 410 LEU A CA 1
ATOM 3239 C C . LEU A 1 410 ? -12.537 -23.499 -18.306 1.00 94.81 410 LEU A C 1
ATOM 3241 O O . LEU A 1 410 ? -11.601 -24.301 -18.352 1.00 94.81 410 LEU A O 1
ATOM 3245 N N . GLN A 1 411 ? -13.209 -23.104 -19.388 1.00 93.19 411 GLN A N 1
ATOM 3246 C CA . GLN A 1 411 ? -12.886 -23.554 -20.736 1.00 93.19 411 GLN A CA 1
ATOM 3247 C C . GLN A 1 411 ? -11.496 -23.071 -21.165 1.00 93.19 411 GLN A C 1
ATOM 3249 O O . GLN A 1 411 ? -10.665 -23.899 -21.525 1.00 93.19 411 GLN A O 1
ATOM 3254 N N . ALA A 1 412 ? -11.177 -21.789 -20.970 1.00 92.75 412 ALA A N 1
ATOM 3255 C CA . ALA A 1 412 ? -9.854 -21.235 -21.261 1.00 92.75 412 ALA A CA 1
ATOM 3256 C C . ALA A 1 412 ? -8.722 -21.978 -20.522 1.00 92.75 412 ALA A C 1
ATOM 3258 O O . ALA A 1 412 ? -7.672 -22.281 -21.094 1.00 92.75 412 ALA A O 1
ATOM 3259 N N . LEU A 1 413 ? -8.932 -22.333 -19.247 1.00 92.81 413 LEU A N 1
ATOM 3260 C CA . LEU A 1 413 ? -7.964 -23.140 -18.498 1.00 92.81 413 LEU A CA 1
ATOM 3261 C C . LEU A 1 413 ? -7.811 -24.544 -19.106 1.00 92.81 413 LEU A C 1
ATOM 3263 O O . LEU A 1 413 ? -6.681 -25.012 -19.263 1.00 92.81 413 LEU A O 1
ATOM 3267 N N . ARG A 1 414 ? -8.908 -25.210 -19.480 1.00 92.06 414 ARG A N 1
ATOM 3268 C CA . ARG A 1 414 ? -8.867 -26.541 -20.116 1.00 92.06 414 ARG A CA 1
ATOM 3269 C C . ARG A 1 414 ? -8.161 -26.508 -21.467 1.00 92.06 414 ARG A C 1
ATOM 3271 O O . ARG A 1 414 ? -7.310 -27.360 -21.709 1.00 92.06 414 ARG A O 1
ATOM 3278 N N . ASP A 1 415 ? -8.428 -25.492 -22.280 1.00 88.31 415 ASP A N 1
ATOM 3279 C CA . ASP A 1 415 ? -7.788 -25.291 -23.583 1.00 88.31 415 ASP A CA 1
ATOM 3280 C C . ASP A 1 415 ? -6.278 -25.047 -23.440 1.00 88.31 415 ASP A C 1
ATOM 3282 O O . ASP A 1 415 ? -5.488 -25.462 -24.286 1.00 88.31 415 ASP A O 1
ATOM 3286 N N . SER A 1 416 ? -5.841 -24.472 -22.312 1.00 84.81 416 SER A N 1
ATOM 3287 C CA . SER A 1 416 ? -4.417 -24.353 -21.961 1.00 84.81 416 SER A CA 1
ATOM 3288 C C . SER A 1 416 ? -3.778 -25.646 -21.413 1.00 84.81 416 SER A C 1
ATOM 3290 O O . SER A 1 416 ? -2.610 -25.652 -21.008 1.00 84.81 416 SER A O 1
ATOM 3292 N N . GLY A 1 417 ? -4.535 -26.747 -21.364 1.00 83.69 417 GLY A N 1
ATOM 3293 C CA . GLY A 1 417 ? -4.081 -28.066 -20.921 1.00 83.69 417 GLY A CA 1
ATOM 3294 C C . GLY A 1 417 ? -4.172 -28.315 -19.410 1.00 83.69 417 GLY A C 1
ATOM 3295 O O . GLY A 1 417 ? -3.521 -29.233 -18.904 1.00 83.69 417 GLY A O 1
ATOM 3296 N N . GLU A 1 418 ? -4.931 -27.511 -18.655 1.00 84.12 418 GLU A N 1
ATOM 3297 C CA . GLU A 1 418 ? -5.222 -27.788 -17.240 1.00 84.12 418 GLU A CA 1
ATOM 3298 C C . GLU A 1 418 ? -6.234 -28.932 -17.087 1.00 84.12 418 GLU A C 1
ATOM 3300 O O . GLU A 1 418 ? -7.336 -28.909 -17.639 1.00 84.12 418 GLU A O 1
ATOM 3305 N N . LYS A 1 419 ? -5.888 -29.929 -16.266 1.00 85.19 419 LYS A N 1
ATOM 3306 C CA . LYS A 1 419 ? -6.753 -31.083 -15.983 1.00 85.19 419 LYS A CA 1
ATOM 3307 C C . LYS A 1 419 ? -7.767 -30.740 -14.889 1.00 85.19 419 LYS A C 1
ATOM 3309 O O . LYS A 1 419 ? -7.565 -31.042 -13.716 1.00 85.19 419 LYS A O 1
ATOM 3314 N N . LEU A 1 420 ? -8.859 -30.086 -15.288 1.00 85.38 420 LEU A N 1
ATOM 3315 C CA . LEU A 1 420 ? -9.969 -29.648 -14.425 1.00 85.38 420 LEU A CA 1
ATOM 3316 C C . LEU A 1 420 ? -11.279 -30.384 -14.769 1.00 85.38 420 LEU A C 1
ATOM 3318 O O . LEU A 1 420 ? -12.336 -29.777 -14.934 1.00 85.38 420 LEU A O 1
ATOM 3322 N N . GLU A 1 421 ? -11.212 -31.706 -14.926 1.00 83.06 421 GLU A N 1
ATOM 3323 C CA . GLU A 1 421 ? -12.325 -32.558 -15.394 1.00 83.06 421 GLU A CA 1
ATOM 3324 C C . GLU A 1 421 ? -13.503 -32.600 -14.408 1.00 83.06 421 GLU A C 1
ATOM 3326 O O . GLU A 1 421 ? -14.658 -32.619 -14.818 1.00 83.06 421 GLU A O 1
ATOM 3331 N N . LYS A 1 422 ? -13.216 -32.570 -13.101 1.00 85.75 422 LYS A N 1
ATOM 3332 C CA . LYS A 1 422 ? -14.223 -32.616 -12.021 1.00 85.75 422 LYS A CA 1
ATOM 3333 C C . LYS A 1 422 ? -14.754 -31.239 -11.616 1.00 85.75 422 LYS A C 1
ATOM 3335 O O . LYS A 1 422 ? -15.554 -31.135 -10.691 1.00 85.75 422 LYS A O 1
ATOM 3340 N N . GLU A 1 423 ? -14.258 -30.189 -12.255 1.00 88.50 423 GLU A N 1
ATOM 3341 C CA . GLU A 1 423 ? -14.561 -28.816 -11.883 1.00 88.50 423 GLU A CA 1
ATOM 3342 C C . GLU A 1 423 ? -15.917 -28.390 -12.455 1.00 88.50 423 GLU A C 1
ATOM 3344 O O . GLU A 1 423 ? -16.179 -28.569 -13.647 1.00 88.50 423 GLU A O 1
ATOM 3349 N N . ASN A 1 424 ? -16.771 -27.827 -11.597 1.00 88.25 424 ASN A N 1
ATOM 3350 C CA . ASN A 1 424 ? -18.104 -27.353 -11.956 1.00 88.25 424 ASN A CA 1
ATOM 3351 C C . ASN A 1 424 ? -18.115 -25.811 -11.995 1.00 88.25 424 ASN A C 1
ATOM 3353 O O . ASN A 1 424 ? -17.809 -25.200 -10.968 1.00 88.25 424 ASN A O 1
ATOM 3357 N N . PRO A 1 425 ? -18.483 -25.169 -13.121 1.00 87.00 425 PRO A N 1
ATOM 3358 C CA . PRO A 1 425 ? -18.535 -23.711 -13.217 1.00 87.00 425 PRO A CA 1
ATOM 3359 C C . PRO A 1 425 ? -19.615 -23.062 -12.334 1.00 87.00 425 PRO A C 1
ATOM 3361 O O . PRO A 1 425 ? -19.446 -21.913 -11.941 1.00 87.00 425 PRO A O 1
ATOM 3364 N N . GLU A 1 426 ? -20.684 -23.776 -11.967 1.00 85.88 426 GLU A N 1
ATOM 3365 C CA . GLU A 1 426 ? -21.715 -23.273 -11.039 1.00 85.88 426 GLU A CA 1
ATOM 3366 C C . GLU A 1 426 ? -21.256 -23.300 -9.575 1.00 85.88 426 GLU A C 1
ATOM 3368 O O . GLU A 1 426 ? -21.799 -22.594 -8.724 1.00 85.88 426 GLU A O 1
ATOM 3373 N N . LYS A 1 427 ? -20.270 -24.148 -9.261 1.00 87.94 427 LYS A N 1
ATOM 3374 C CA . LYS A 1 427 ? -19.723 -24.303 -7.911 1.00 87.94 427 LYS A CA 1
ATOM 3375 C C . LYS A 1 427 ? -18.220 -24.592 -7.974 1.00 87.94 427 LYS A C 1
ATOM 3377 O O . LYS A 1 427 ? -17.798 -25.717 -7.674 1.00 87.94 427 LYS A O 1
ATOM 3382 N N . PRO A 1 428 ? -17.404 -23.598 -8.365 1.00 89.44 428 PRO A N 1
ATOM 3383 C CA . PRO A 1 428 ? -15.975 -23.792 -8.550 1.00 89.44 428 PRO A CA 1
ATOM 3384 C C . PRO A 1 428 ? -15.295 -24.149 -7.224 1.00 89.44 428 PRO A C 1
ATOM 3386 O O . PRO A 1 428 ? -15.573 -23.582 -6.165 1.00 89.44 428 PRO A O 1
ATOM 3389 N N . THR A 1 429 ? -14.364 -25.098 -7.266 1.00 87.88 429 THR A N 1
ATOM 3390 C CA . THR A 1 429 ? -13.585 -25.546 -6.103 1.00 87.88 429 THR A CA 1
ATOM 3391 C C . THR A 1 429 ? -12.146 -25.035 -6.144 1.00 87.88 429 THR A C 1
ATOM 3393 O O . THR A 1 429 ? -11.571 -24.729 -5.090 1.00 87.88 429 THR A O 1
ATOM 3396 N N . SER A 1 430 ? -11.609 -24.855 -7.351 1.00 90.75 430 SER A N 1
ATOM 3397 C CA . SER A 1 430 ? -10.298 -24.305 -7.660 1.00 90.75 430 SER A CA 1
ATOM 3398 C C . SER A 1 430 ? -10.150 -22.876 -7.150 1.00 90.75 430 SER A C 1
ATOM 3400 O O . SER A 1 430 ? -11.015 -22.018 -7.325 1.00 90.75 430 SER A O 1
ATOM 3402 N N . SER A 1 431 ? -8.986 -22.595 -6.562 1.00 90.50 431 SER A N 1
ATOM 3403 C CA . SER A 1 431 ? -8.649 -21.280 -6.015 1.00 90.50 431 SER A CA 1
ATOM 3404 C C . SER A 1 431 ? -8.699 -20.151 -7.047 1.00 90.50 431 SER A C 1
ATOM 3406 O O . SER A 1 431 ? -8.956 -19.016 -6.665 1.00 90.50 431 SER A O 1
ATOM 3408 N N . ILE A 1 432 ? -8.411 -20.440 -8.322 1.00 94.12 432 ILE A N 1
ATOM 3409 C CA . ILE A 1 432 ? -8.442 -19.446 -9.405 1.00 94.12 432 ILE A CA 1
ATOM 3410 C C . ILE A 1 432 ? -9.884 -19.183 -9.833 1.00 94.12 432 ILE A C 1
ATOM 3412 O O . ILE A 1 432 ? -10.289 -18.030 -9.902 1.00 94.12 432 ILE A O 1
ATOM 3416 N N . LEU A 1 433 ? -10.679 -20.232 -10.053 1.00 94.75 433 LEU A N 1
ATOM 3417 C CA . LEU A 1 433 ? -12.060 -20.074 -10.515 1.00 94.75 433 LEU A CA 1
ATOM 3418 C C . LEU A 1 433 ? -12.960 -19.436 -9.456 1.00 94.75 433 LEU A C 1
ATOM 3420 O O . LEU A 1 433 ? -13.813 -18.638 -9.811 1.00 94.75 433 LEU A O 1
ATOM 3424 N N . LYS A 1 434 ? -12.708 -19.678 -8.163 1.00 93.38 434 LYS A N 1
ATOM 3425 C CA . LYS A 1 434 ? -13.362 -18.932 -7.072 1.00 93.38 434 LYS A CA 1
ATOM 3426 C C . LYS A 1 434 ? -13.079 -17.427 -7.124 1.00 93.38 434 LYS A C 1
ATOM 3428 O O . LYS A 1 434 ? -13.959 -16.634 -6.824 1.00 93.38 434 LYS A O 1
ATOM 3433 N N . LYS A 1 435 ? -11.860 -17.027 -7.507 1.00 93.00 435 LYS A N 1
ATOM 3434 C CA . LYS A 1 435 ? -11.503 -15.608 -7.684 1.00 93.00 435 LYS A CA 1
ATOM 3435 C C . LYS A 1 435 ? -12.160 -15.026 -8.929 1.00 93.00 435 LYS A C 1
ATOM 3437 O O . LYS A 1 435 ? -12.646 -13.909 -8.882 1.00 93.00 435 LYS A O 1
ATOM 3442 N N . VAL A 1 436 ? -12.201 -15.782 -10.026 1.00 93.25 436 VAL A N 1
ATOM 3443 C CA . VAL A 1 436 ? -12.934 -15.378 -11.234 1.00 93.25 436 VAL A CA 1
ATOM 3444 C C . VAL A 1 436 ? -14.420 -15.187 -10.922 1.00 93.25 436 VAL A C 1
ATOM 3446 O O . VAL A 1 436 ? -14.992 -14.167 -11.287 1.00 93.25 436 VAL A O 1
ATOM 3449 N N . GLU A 1 437 ? -15.028 -16.121 -10.192 1.00 93.12 437 GLU A N 1
ATOM 3450 C CA . GLU A 1 437 ? -16.416 -16.024 -9.736 1.00 93.12 437 GLU A CA 1
ATOM 3451 C C . GLU A 1 437 ? -16.652 -14.769 -8.883 1.00 93.12 437 GLU A C 1
ATOM 3453 O O . GLU A 1 437 ? -17.626 -14.052 -9.104 1.00 93.12 437 GLU A O 1
ATOM 3458 N N . GLU A 1 438 ? -15.755 -14.477 -7.937 1.00 84.44 438 GLU A N 1
ATOM 3459 C CA . GLU A 1 438 ? -15.795 -13.253 -7.128 1.00 84.44 438 GLU A CA 1
ATOM 3460 C C . GLU A 1 438 ? -15.740 -11.991 -8.006 1.00 84.44 438 GLU A C 1
ATOM 3462 O O . GLU A 1 438 ? -16.569 -11.095 -7.840 1.00 84.44 438 GLU A O 1
ATOM 3467 N N . ILE A 1 439 ? -14.821 -11.949 -8.976 1.00 85.44 439 ILE A N 1
ATOM 3468 C CA . ILE A 1 439 ? -14.626 -10.814 -9.890 1.00 85.44 439 ILE A CA 1
ATOM 3469 C C . ILE A 1 439 ? -15.861 -10.579 -10.750 1.00 85.44 439 ILE A C 1
ATOM 3471 O O . ILE A 1 439 ? -16.318 -9.445 -10.848 1.00 85.44 439 ILE A O 1
ATOM 3475 N N . ILE A 1 440 ? -16.435 -11.634 -11.322 1.00 85.06 440 ILE A N 1
ATOM 3476 C CA . ILE A 1 440 ? -17.631 -11.523 -12.163 1.00 85.06 440 ILE A CA 1
ATOM 3477 C C . ILE A 1 440 ? -18.832 -11.059 -11.327 1.00 85.06 440 ILE A C 1
ATOM 3479 O O . ILE A 1 440 ? -19.571 -10.173 -11.747 1.00 85.06 440 ILE A O 1
ATOM 3483 N N . LYS A 1 441 ? -19.017 -11.603 -10.115 1.00 79.44 441 LYS A N 1
ATOM 3484 C CA . LYS A 1 441 ? -20.153 -11.243 -9.245 1.00 79.44 441 LYS A CA 1
ATOM 3485 C C . LYS A 1 441 ? -20.055 -9.837 -8.665 1.00 79.44 441 LYS A C 1
ATOM 3487 O O . LYS A 1 441 ? -21.082 -9.207 -8.427 1.00 79.44 441 LYS A O 1
ATOM 3492 N N . THR A 1 442 ? -18.847 -9.383 -8.342 1.00 72.50 442 THR A N 1
ATOM 3493 C CA . THR A 1 442 ? -18.654 -8.180 -7.516 1.00 72.50 442 THR A CA 1
ATOM 3494 C C . THR A 1 442 ? -17.942 -7.041 -8.235 1.00 72.50 442 THR A C 1
ATOM 3496 O O . THR A 1 442 ? -17.945 -5.923 -7.724 1.00 72.50 442 THR A O 1
ATOM 3499 N N . GLY A 1 443 ? -17.332 -7.305 -9.392 1.00 73.50 443 GLY A N 1
ATOM 3500 C CA . GLY A 1 443 ? -16.421 -6.378 -10.060 1.00 73.50 443 GLY A CA 1
ATOM 3501 C C . GLY A 1 443 ? -15.056 -6.255 -9.374 1.00 73.50 443 GLY A C 1
ATOM 3502 O O . GLY A 1 443 ? -14.298 -5.344 -9.691 1.00 73.50 443 GLY A O 1
ATOM 3503 N N . ALA A 1 444 ? -14.731 -7.119 -8.406 1.00 73.06 444 ALA A N 1
ATOM 3504 C CA . ALA A 1 444 ? -13.507 -7.019 -7.618 1.00 73.06 444 ALA A CA 1
ATOM 3505 C C . ALA A 1 444 ? -13.013 -8.382 -7.104 1.00 73.06 444 ALA A C 1
ATOM 3507 O O . ALA A 1 444 ? -13.742 -9.367 -7.077 1.00 73.06 444 ALA A O 1
ATOM 3508 N N . CYS A 1 445 ? -11.758 -8.430 -6.650 1.00 79.00 445 CYS A N 1
ATOM 3509 C CA . CYS A 1 445 ? -11.228 -9.559 -5.888 1.00 79.00 445 CYS A CA 1
ATOM 3510 C C . CYS A 1 445 ? -10.595 -9.054 -4.591 1.00 79.00 445 CYS A C 1
ATOM 3512 O O . CYS A 1 445 ? -9.630 -8.288 -4.626 1.00 79.00 445 CYS A O 1
ATOM 3514 N N . ALA A 1 446 ? -11.097 -9.500 -3.439 1.00 71.12 446 ALA A N 1
ATOM 3515 C CA . ALA A 1 446 ? -10.625 -9.066 -2.128 1.00 71.12 446 ALA A CA 1
ATOM 3516 C C . ALA A 1 446 ? -9.145 -9.407 -1.894 1.00 71.12 446 ALA A C 1
ATOM 3518 O O . ALA A 1 446 ? -8.414 -8.641 -1.266 1.00 71.12 446 ALA A O 1
ATOM 3519 N N . GLU A 1 447 ? -8.671 -10.548 -2.402 1.00 77.81 447 GLU A N 1
ATOM 3520 C CA . GLU A 1 447 ? -7.252 -10.918 -2.323 1.00 77.81 447 GLU A CA 1
ATOM 3521 C C . GLU A 1 447 ? -6.378 -9.996 -3.179 1.00 77.81 447 GLU A C 1
ATOM 3523 O O . GLU A 1 447 ? -5.366 -9.507 -2.682 1.00 77.81 447 GLU A O 1
ATOM 3528 N N . ALA A 1 448 ? -6.803 -9.684 -4.408 1.00 73.19 448 ALA A N 1
ATOM 3529 C CA . ALA A 1 448 ? -6.104 -8.729 -5.267 1.00 73.19 448 ALA A CA 1
ATOM 3530 C C . ALA A 1 448 ? -6.095 -7.321 -4.662 1.00 73.19 448 ALA A C 1
ATOM 3532 O O . ALA A 1 448 ? -5.060 -6.665 -4.644 1.00 73.19 448 ALA A O 1
ATOM 3533 N N . ASN A 1 449 ? -7.213 -6.882 -4.082 1.00 71.88 449 ASN A N 1
ATOM 3534 C CA . ASN A 1 449 ? -7.307 -5.585 -3.419 1.00 71.88 449 ASN A CA 1
ATOM 3535 C C . ASN A 1 449 ? -6.385 -5.505 -2.196 1.00 71.88 449 ASN A C 1
ATOM 3537 O O . ASN A 1 449 ? -5.675 -4.514 -2.031 1.00 71.88 449 ASN A O 1
ATOM 3541 N N . ARG A 1 450 ? -6.323 -6.557 -1.366 1.00 73.94 450 ARG A N 1
ATOM 3542 C CA . ARG A 1 450 ? -5.357 -6.636 -0.253 1.00 73.94 450 ARG A CA 1
ATOM 3543 C C . ARG A 1 450 ? -3.915 -6.611 -0.753 1.00 73.94 450 ARG A C 1
ATOM 3545 O O . ARG A 1 450 ? -3.104 -5.872 -0.204 1.00 73.94 450 ARG A O 1
ATOM 3552 N N . ALA A 1 451 ? -3.607 -7.375 -1.799 1.00 73.94 451 ALA A N 1
ATOM 3553 C CA . ALA A 1 451 ? -2.289 -7.392 -2.424 1.00 73.94 451 ALA A CA 1
ATOM 3554 C C . ALA A 1 451 ? -1.887 -6.004 -2.950 1.00 73.94 451 ALA A C 1
ATOM 3556 O O . ALA A 1 451 ? -0.789 -5.533 -2.651 1.00 73.94 451 ALA A O 1
ATOM 3557 N N . ARG A 1 452 ? -2.794 -5.322 -3.658 1.00 72.00 452 ARG A N 1
ATOM 3558 C CA . ARG A 1 452 ? -2.594 -3.988 -4.238 1.00 72.00 452 ARG A CA 1
ATOM 3559 C C . ARG A 1 452 ? -2.444 -2.900 -3.179 1.00 72.00 452 ARG A C 1
ATOM 3561 O O . ARG A 1 452 ? -1.680 -1.960 -3.387 1.00 72.00 452 ARG A O 1
ATOM 3568 N N . ASN A 1 453 ? -3.170 -3.022 -2.066 1.00 72.06 453 ASN A N 1
ATOM 3569 C CA . ASN A 1 453 ? -3.191 -2.029 -0.993 1.00 72.06 453 ASN A CA 1
ATOM 3570 C C . ASN A 1 453 ? -2.156 -2.245 0.104 1.00 72.06 453 ASN A C 1
ATOM 3572 O O . ASN A 1 453 ? -1.947 -1.335 0.903 1.00 72.06 453 ASN A O 1
ATOM 3576 N N . ASN A 1 454 ? -1.471 -3.387 0.113 1.00 77.19 454 ASN A N 1
ATOM 3577 C CA . ASN A 1 454 ? -0.368 -3.634 1.025 1.00 77.19 454 ASN A CA 1
ATOM 3578 C C . ASN A 1 454 ? 0.751 -2.584 0.808 1.00 77.19 454 ASN A C 1
ATOM 3580 O O . ASN A 1 454 ? 1.305 -2.523 -0.295 1.00 77.19 454 ASN A O 1
ATOM 3584 N N . PRO A 1 455 ? 1.114 -1.779 1.829 1.00 78.88 455 PRO A N 1
ATOM 3585 C CA . PRO A 1 455 ? 2.133 -0.734 1.696 1.00 78.88 455 PRO A CA 1
ATOM 3586 C C . PRO A 1 455 ? 3.498 -1.262 1.242 1.00 78.88 455 PRO A C 1
ATOM 3588 O O . PRO A 1 455 ? 4.153 -0.632 0.419 1.00 78.88 455 PRO A O 1
ATOM 3591 N N . ARG A 1 456 ? 3.888 -2.467 1.682 1.00 84.19 456 ARG A N 1
ATOM 3592 C CA . ARG A 1 456 ? 5.114 -3.142 1.230 1.00 84.19 456 ARG A CA 1
ATOM 3593 C C . ARG A 1 456 ? 5.070 -3.427 -0.267 1.00 84.19 456 ARG A C 1
ATOM 3595 O O . ARG A 1 456 ? 6.044 -3.186 -0.967 1.00 84.19 456 ARG A O 1
ATOM 3602 N N . ASN A 1 457 ? 3.944 -3.918 -0.781 1.00 80.19 457 ASN A N 1
ATOM 3603 C CA . ASN A 1 457 ? 3.806 -4.206 -2.211 1.00 80.19 457 ASN A CA 1
ATOM 3604 C C . ASN A 1 457 ? 3.752 -2.923 -3.046 1.00 80.19 457 ASN A C 1
ATOM 3606 O O . ASN A 1 457 ? 4.341 -2.884 -4.125 1.00 80.19 457 ASN A O 1
ATOM 3610 N N . LYS A 1 458 ? 3.092 -1.871 -2.542 1.00 83.88 458 LYS A N 1
ATOM 3611 C CA . LYS A 1 458 ? 3.115 -0.535 -3.155 1.00 83.88 458 LYS A CA 1
ATOM 3612 C C . LYS A 1 458 ? 4.549 -0.017 -3.255 1.00 83.88 458 LYS A C 1
ATOM 3614 O O . LYS A 1 458 ? 4.982 0.308 -4.354 1.00 83.88 458 LYS A O 1
ATOM 3619 N N . ALA A 1 459 ? 5.298 -0.056 -2.154 1.00 88.00 459 ALA A N 1
ATOM 3620 C CA . ALA A 1 459 ? 6.703 0.335 -2.115 1.00 88.00 459 ALA A CA 1
ATOM 3621 C C . ALA A 1 459 ? 7.555 -0.463 -3.105 1.00 88.00 459 ALA A C 1
ATOM 3623 O O . ALA A 1 459 ? 8.292 0.109 -3.900 1.00 88.00 459 ALA A O 1
ATOM 3624 N N . VAL A 1 460 ? 7.417 -1.793 -3.117 1.00 88.12 460 VAL A N 1
ATOM 3625 C CA . VAL A 1 460 ? 8.157 -2.645 -4.055 1.00 88.12 460 VAL A CA 1
ATOM 3626 C C . VAL A 1 460 ? 7.826 -2.289 -5.505 1.00 88.12 460 VAL A C 1
ATOM 3628 O O . VAL A 1 460 ? 8.741 -2.161 -6.316 1.00 88.12 460 VAL A O 1
ATOM 3631 N N . ARG A 1 461 ? 6.550 -2.069 -5.840 1.00 83.75 461 ARG A N 1
ATOM 3632 C CA . ARG A 1 461 ? 6.126 -1.678 -7.192 1.00 83.75 461 ARG A CA 1
ATOM 3633 C C . ARG A 1 461 ? 6.663 -0.310 -7.608 1.00 83.75 461 ARG A C 1
ATOM 3635 O O . ARG A 1 461 ? 7.033 -0.143 -8.763 1.00 83.75 461 ARG A O 1
ATOM 3642 N N . GLU A 1 462 ? 6.704 0.658 -6.701 1.00 89.94 462 GLU A N 1
ATOM 3643 C CA . GLU A 1 462 ? 7.230 1.993 -6.999 1.00 89.94 462 GLU A CA 1
ATOM 3644 C C . GLU A 1 462 ? 8.756 1.986 -7.128 1.00 89.94 462 GLU A C 1
ATOM 3646 O O . GLU A 1 462 ? 9.302 2.484 -8.110 1.00 89.94 462 GLU A O 1
ATOM 3651 N N . LEU A 1 463 ? 9.458 1.346 -6.194 1.00 93.31 463 LEU A N 1
ATOM 3652 C CA . LEU A 1 463 ? 10.920 1.332 -6.169 1.00 93.31 463 LEU A CA 1
ATOM 3653 C C . LEU A 1 463 ? 11.533 0.473 -7.279 1.00 93.31 463 LEU A C 1
ATOM 3655 O O . LEU A 1 463 ? 12.624 0.784 -7.749 1.00 93.31 463 LEU A O 1
ATOM 3659 N N . THR A 1 464 ? 10.842 -0.572 -7.745 1.00 90.62 464 THR A N 1
ATOM 3660 C CA . THR A 1 464 ? 11.306 -1.382 -8.891 1.00 90.62 464 THR A CA 1
ATOM 3661 C C . THR A 1 464 ? 11.184 -0.671 -10.241 1.00 90.62 464 THR A C 1
ATOM 3663 O O . THR A 1 464 ? 11.706 -1.170 -11.236 1.00 90.62 464 THR A O 1
ATOM 3666 N N . LYS A 1 465 ? 10.564 0.520 -10.298 1.00 90.62 465 LYS A N 1
ATOM 3667 C CA . LYS A 1 465 ? 10.628 1.396 -11.483 1.00 90.62 465 LYS A CA 1
ATOM 3668 C C . LYS A 1 465 ? 12.022 1.990 -11.682 1.00 90.62 465 LYS A C 1
ATOM 3670 O O . LYS A 1 465 ? 12.367 2.378 -12.796 1.00 90.62 465 LYS A O 1
ATOM 3675 N N . ILE A 1 466 ? 12.823 2.065 -10.619 1.00 94.44 466 ILE A N 1
ATOM 3676 C CA . ILE A 1 466 ? 14.210 2.516 -10.689 1.00 94.44 466 ILE A CA 1
ATOM 3677 C C . ILE A 1 466 ? 15.027 1.430 -11.388 1.00 94.44 466 ILE A C 1
ATOM 3679 O O . ILE A 1 466 ? 15.136 0.304 -10.899 1.00 94.44 466 ILE A O 1
ATOM 3683 N N . GLN A 1 467 ? 15.636 1.768 -12.527 1.00 88.50 467 GLN A N 1
ATOM 3684 C CA . GLN A 1 467 ? 16.523 0.838 -13.227 1.00 88.50 467 GLN A CA 1
ATOM 3685 C C . GLN A 1 467 ? 17.609 0.317 -12.273 1.00 88.50 467 GLN A C 1
ATOM 3687 O O . GLN A 1 467 ? 18.153 1.067 -11.463 1.00 88.50 467 GLN A O 1
ATOM 3692 N N . GLN A 1 468 ? 17.920 -0.979 -12.368 1.00 92.62 468 GLN A N 1
ATOM 3693 C CA . GLN A 1 468 ? 18.859 -1.696 -11.486 1.00 92.62 468 GLN A CA 1
ATOM 3694 C C . GLN A 1 468 ? 18.382 -1.923 -10.033 1.00 92.62 468 GLN A C 1
ATOM 3696 O O . GLN A 1 468 ? 19.102 -2.533 -9.231 1.00 92.62 468 GLN A O 1
ATOM 3701 N N . VAL A 1 469 ? 17.163 -1.506 -9.672 1.00 93.69 469 VAL A N 1
ATOM 3702 C CA . VAL A 1 469 ? 16.515 -1.871 -8.403 1.00 93.69 469 VAL A CA 1
ATOM 3703 C C . VAL A 1 469 ? 15.527 -3.011 -8.647 1.00 93.69 469 VAL A C 1
ATOM 3705 O O . VAL A 1 469 ? 14.420 -2.821 -9.131 1.00 93.69 469 VAL A O 1
ATOM 3708 N N . GLY A 1 470 ? 15.933 -4.230 -8.290 1.00 85.75 470 GLY A N 1
ATOM 3709 C CA . GLY A 1 470 ? 15.044 -5.395 -8.287 1.00 85.75 470 GLY A CA 1
ATOM 3710 C C . GLY A 1 470 ? 14.256 -5.544 -6.981 1.00 85.75 470 GLY A C 1
ATOM 3711 O O . GLY A 1 470 ? 14.561 -4.899 -5.975 1.00 85.75 470 GLY A O 1
ATOM 3712 N N . GLU A 1 471 ? 13.296 -6.475 -6.967 1.00 85.88 471 GLU A N 1
ATOM 3713 C CA . GLU A 1 471 ? 12.401 -6.742 -5.824 1.00 85.88 471 GLU A CA 1
ATOM 3714 C C . GLU A 1 471 ? 13.154 -6.903 -4.494 1.00 85.88 471 GLU A C 1
ATOM 3716 O O . GLU A 1 471 ? 12.777 -6.306 -3.492 1.00 85.88 471 GLU A O 1
ATOM 3721 N N . ALA A 1 472 ? 14.264 -7.650 -4.478 1.00 87.19 472 ALA A N 1
ATOM 3722 C CA . ALA A 1 472 ? 15.042 -7.880 -3.257 1.00 87.19 472 ALA A CA 1
ATOM 3723 C C . ALA A 1 472 ? 15.612 -6.583 -2.660 1.00 87.19 472 ALA A C 1
ATOM 3725 O O . ALA A 1 472 ? 15.620 -6.409 -1.442 1.00 87.19 472 ALA A O 1
ATOM 3726 N N . LYS A 1 473 ? 16.080 -5.663 -3.512 1.00 94.06 473 LYS A N 1
ATOM 3727 C CA . LYS A 1 473 ? 16.590 -4.369 -3.056 1.00 94.06 473 LYS A CA 1
ATOM 3728 C C . LYS A 1 473 ? 15.442 -3.463 -2.613 1.00 94.06 473 LYS A C 1
ATOM 3730 O O . LYS A 1 473 ? 15.573 -2.823 -1.577 1.00 94.06 473 LYS A O 1
ATOM 3735 N N . ALA A 1 474 ? 14.332 -3.446 -3.347 1.00 93.19 474 ALA A N 1
ATOM 3736 C CA . ALA A 1 474 ? 13.148 -2.662 -3.000 1.00 93.19 474 ALA A CA 1
ATOM 3737 C C . ALA A 1 474 ? 12.537 -3.083 -1.651 1.00 93.19 474 ALA A C 1
ATOM 3739 O O . ALA A 1 474 ? 12.261 -2.233 -0.810 1.00 93.19 474 ALA A O 1
ATOM 3740 N N . VAL A 1 475 ? 12.415 -4.393 -1.402 1.00 90.44 475 VAL A N 1
ATOM 3741 C CA . VAL A 1 475 ? 11.985 -4.941 -0.105 1.00 90.44 475 VAL A CA 1
ATOM 3742 C C . VAL A 1 475 ? 12.911 -4.472 1.013 1.00 90.44 475 VAL A C 1
ATOM 3744 O O . VAL A 1 475 ? 12.429 -3.983 2.028 1.00 90.44 475 VAL A O 1
ATOM 3747 N N . LYS A 1 476 ? 14.232 -4.558 0.813 1.00 93.50 476 LYS A N 1
ATOM 3748 C CA . LYS A 1 476 ? 15.219 -4.106 1.802 1.00 93.50 476 LYS A CA 1
ATOM 3749 C C . LYS A 1 476 ? 15.079 -2.612 2.118 1.00 93.50 476 LYS A C 1
ATOM 3751 O O . LYS A 1 476 ? 15.128 -2.227 3.279 1.00 93.50 476 LYS A O 1
ATOM 3756 N N . LEU A 1 477 ? 14.887 -1.775 1.095 1.00 95.00 477 LEU A N 1
ATOM 3757 C CA . LEU A 1 477 ? 14.675 -0.332 1.263 1.00 95.00 477 LEU A CA 1
ATOM 3758 C C . LEU A 1 477 ? 13.408 -0.029 2.079 1.00 95.00 477 LEU A C 1
ATOM 3760 O O . LEU A 1 477 ? 13.433 0.840 2.948 1.00 95.00 477 LEU A O 1
ATOM 3764 N N . TYR A 1 478 ? 12.330 -0.778 1.848 1.00 93.62 478 TYR A N 1
ATOM 3765 C CA . TYR A 1 478 ? 11.099 -0.645 2.620 1.00 93.62 478 TYR A CA 1
ATOM 3766 C C . TYR A 1 478 ? 11.254 -1.150 4.064 1.00 93.62 478 TYR A C 1
ATOM 3768 O O . TYR A 1 478 ? 10.918 -0.440 5.004 1.00 93.62 478 TYR A O 1
ATOM 3776 N N . GLU A 1 479 ? 11.782 -2.357 4.268 1.00 91.62 479 GLU A N 1
ATOM 3777 C CA . GLU A 1 479 ? 11.837 -2.993 5.592 1.00 91.62 479 GLU A CA 1
ATOM 3778 C C . GLU A 1 479 ? 12.857 -2.335 6.533 1.00 91.62 479 GLU A C 1
ATOM 3780 O O . GLU A 1 479 ? 12.585 -2.199 7.723 1.00 91.62 479 GLU A O 1
ATOM 3785 N N . GLU A 1 480 ? 14.013 -1.903 6.020 1.00 95.56 480 GLU A N 1
ATOM 3786 C CA . GLU A 1 480 ? 15.074 -1.314 6.851 1.00 95.56 480 GLU A CA 1
ATOM 3787 C C . GLU A 1 480 ? 14.938 0.204 7.011 1.00 95.56 480 GLU A C 1
ATOM 3789 O O . GLU A 1 480 ? 15.342 0.750 8.037 1.00 95.56 480 GLU A O 1
ATOM 3794 N N . PHE A 1 481 ? 14.375 0.896 6.014 1.00 94.12 481 PHE A N 1
ATOM 3795 C CA . PHE A 1 481 ? 14.367 2.364 5.967 1.00 94.12 481 PHE A CA 1
ATOM 3796 C C . PHE A 1 481 ? 12.971 2.977 5.801 1.00 94.12 481 PHE A C 1
ATOM 3798 O O . PHE A 1 481 ? 12.860 4.200 5.767 1.00 94.12 481 PHE A O 1
ATOM 3805 N N . SER A 1 482 ? 11.911 2.162 5.722 1.00 93.31 482 SER A N 1
ATOM 3806 C CA . SER A 1 482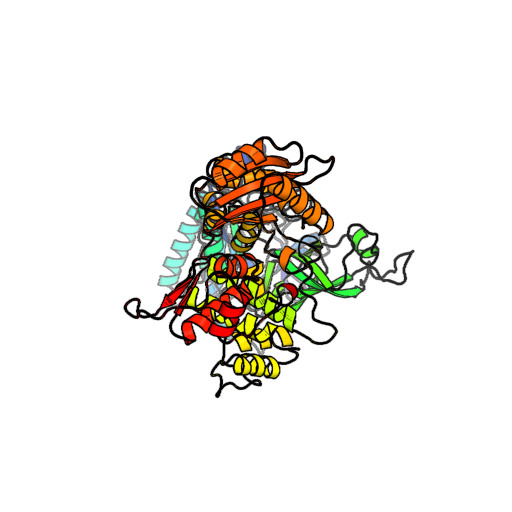 ? 10.523 2.608 5.501 1.00 93.31 482 SER A CA 1
ATOM 3807 C C . SER A 1 482 ? 10.320 3.435 4.225 1.00 93.31 482 SER A C 1
ATOM 3809 O O . SER A 1 482 ? 9.380 4.221 4.152 1.00 93.31 482 SER A O 1
ATOM 3811 N N . ILE A 1 483 ? 11.179 3.242 3.216 1.00 94.44 483 ILE A N 1
ATOM 3812 C CA . ILE A 1 483 ? 11.091 3.943 1.930 1.00 94.44 483 ILE A CA 1
ATOM 3813 C C . ILE A 1 483 ? 10.012 3.300 1.063 1.00 94.44 483 ILE A C 1
ATOM 3815 O O . ILE A 1 483 ? 10.044 2.094 0.806 1.00 94.44 483 ILE A O 1
ATOM 3819 N N . GLN A 1 484 ? 9.080 4.115 0.583 1.00 91.75 484 GLN A N 1
ATOM 3820 C CA . GLN A 1 484 ? 7.967 3.710 -0.270 1.00 91.75 484 GLN A CA 1
ATOM 3821 C C . GLN A 1 484 ? 8.051 4.299 -1.674 1.00 91.75 484 GLN A C 1
ATOM 3823 O O . GLN A 1 484 ? 7.538 3.690 -2.611 1.00 91.75 484 GLN A O 1
ATOM 3828 N N . THR A 1 485 ? 8.706 5.448 -1.833 1.00 93.31 485 THR A N 1
ATOM 3829 C CA . THR A 1 485 ? 8.774 6.170 -3.108 1.00 93.31 485 THR A CA 1
ATOM 3830 C C . THR A 1 485 ? 10.220 6.495 -3.509 1.00 93.31 485 THR A C 1
ATOM 3832 O O . THR A 1 485 ? 11.103 6.578 -2.648 1.00 93.31 485 THR A O 1
ATOM 3835 N N . PRO A 1 486 ? 10.510 6.664 -4.813 1.00 92.31 486 PRO A N 1
ATOM 3836 C CA . PRO A 1 486 ? 11.809 7.156 -5.275 1.00 92.31 486 PRO A CA 1
ATOM 3837 C C . PRO A 1 486 ? 12.185 8.529 -4.697 1.00 92.31 486 PRO A C 1
ATOM 3839 O O . PRO A 1 486 ? 13.364 8.794 -4.471 1.00 92.31 486 PRO A O 1
ATOM 3842 N N . GLU A 1 487 ? 11.204 9.389 -4.430 1.00 92.38 487 GLU A N 1
ATOM 3843 C CA . GLU A 1 487 ? 11.397 10.718 -3.846 1.00 92.38 487 GLU A CA 1
ATOM 3844 C C . GLU A 1 487 ? 11.892 10.622 -2.397 1.00 92.38 487 GLU A C 1
ATOM 3846 O O . GLU A 1 487 ? 12.910 11.220 -2.051 1.00 92.38 487 GLU A O 1
ATOM 3851 N N . GLU A 1 488 ? 11.258 9.781 -1.574 1.00 93.69 488 GLU A N 1
ATOM 3852 C CA . GLU A 1 488 ? 11.714 9.505 -0.203 1.00 93.69 488 GLU A CA 1
ATOM 3853 C C . GLU A 1 488 ? 13.149 8.956 -0.175 1.00 93.69 488 GLU A C 1
ATOM 3855 O O . GLU A 1 488 ? 13.922 9.239 0.745 1.00 93.69 488 GLU A O 1
ATOM 3860 N N . LEU A 1 489 ? 13.534 8.183 -1.197 1.00 92.00 489 LEU A N 1
ATOM 3861 C CA . LEU A 1 489 ? 14.884 7.637 -1.324 1.00 92.00 489 LEU A CA 1
ATOM 3862 C C . LEU A 1 489 ? 15.944 8.729 -1.551 1.00 92.00 489 LEU A C 1
ATOM 3864 O O . LEU A 1 489 ? 17.084 8.546 -1.128 1.00 92.00 489 LEU A O 1
ATOM 3868 N N . LEU A 1 490 ? 15.592 9.850 -2.192 1.00 89.00 490 LEU A N 1
ATOM 3869 C CA . LEU A 1 490 ? 16.481 11.007 -2.373 1.00 89.00 490 LEU A CA 1
ATOM 3870 C C . LEU A 1 490 ? 16.634 11.826 -1.083 1.00 89.00 490 LEU A C 1
ATOM 3872 O O . LEU A 1 490 ? 17.698 12.393 -0.835 1.00 89.00 490 LEU A O 1
ATOM 3876 N N . GLU A 1 491 ? 15.590 11.874 -0.257 1.00 91.19 491 GLU A N 1
ATOM 3877 C CA . GLU A 1 491 ? 15.571 12.627 1.003 1.00 91.19 491 GLU A CA 1
ATOM 3878 C C . GLU A 1 491 ? 16.241 11.861 2.158 1.00 91.19 491 GLU A C 1
ATOM 3880 O O . GLU A 1 491 ? 16.784 12.462 3.090 1.00 91.19 491 GLU A O 1
ATOM 3885 N N . ASN A 1 492 ? 16.264 10.526 2.095 1.00 93.69 492 ASN A N 1
ATOM 3886 C CA . ASN A 1 492 ? 16.862 9.674 3.119 1.00 93.69 492 ASN A CA 1
ATOM 3887 C C . ASN A 1 492 ? 18.327 9.323 2.806 1.00 93.69 492 ASN A C 1
ATOM 3889 O O . ASN A 1 492 ? 18.627 8.342 2.120 1.00 93.69 492 ASN A O 1
ATOM 3893 N N . GLN A 1 493 ? 19.263 10.082 3.386 1.00 92.75 493 GLN A N 1
ATOM 3894 C CA . GLN A 1 493 ? 20.704 9.893 3.160 1.00 92.75 493 GLN A CA 1
ATOM 3895 C C . GLN A 1 493 ? 21.221 8.493 3.532 1.00 92.75 493 GLN A C 1
ATOM 3897 O O . GLN A 1 493 ? 22.115 7.978 2.860 1.00 92.75 493 GLN A O 1
ATOM 3902 N N . LEU A 1 494 ? 20.667 7.863 4.575 1.00 94.00 494 LEU A N 1
ATOM 3903 C CA . LEU A 1 494 ? 21.085 6.524 5.001 1.00 94.00 494 LEU A CA 1
ATOM 3904 C C . LEU A 1 494 ? 20.674 5.471 3.969 1.00 94.00 494 LEU A C 1
ATOM 3906 O O . LEU A 1 494 ? 21.507 4.668 3.552 1.00 94.00 494 LEU A O 1
ATOM 3910 N N . ALA A 1 495 ? 19.421 5.510 3.512 1.00 94.12 495 ALA A N 1
ATOM 3911 C CA . ALA A 1 495 ? 18.920 4.609 2.481 1.00 94.12 495 ALA A CA 1
ATOM 3912 C C . ALA A 1 495 ? 19.658 4.823 1.150 1.00 94.12 495 ALA A C 1
ATOM 3914 O O . ALA A 1 495 ? 20.117 3.851 0.538 1.00 94.12 495 ALA A O 1
ATOM 3915 N N . PHE A 1 496 ? 19.851 6.085 0.748 1.00 95.44 496 PHE A N 1
ATOM 3916 C CA . PHE A 1 496 ? 20.580 6.469 -0.462 1.00 95.44 496 PHE A CA 1
ATOM 3917 C C . PHE A 1 496 ? 22.025 5.947 -0.466 1.00 95.44 496 PHE A C 1
ATOM 3919 O O . PHE A 1 496 ? 22.507 5.436 -1.479 1.00 95.44 496 PHE A O 1
ATOM 3926 N N . ALA A 1 497 ? 22.712 5.999 0.680 1.00 95.38 497 ALA A N 1
ATOM 3927 C CA . ALA A 1 497 ? 24.075 5.489 0.819 1.00 95.38 497 ALA A CA 1
ATOM 3928 C C . ALA A 1 497 ? 24.183 3.971 0.581 1.00 95.38 497 ALA A C 1
ATOM 3930 O O . ALA A 1 497 ? 25.251 3.484 0.212 1.00 95.38 497 ALA A O 1
ATOM 3931 N N . THR A 1 498 ? 23.089 3.215 0.737 1.00 96.38 498 THR A N 1
ATOM 3932 C CA . THR A 1 498 ? 23.076 1.765 0.478 1.00 96.38 498 THR A CA 1
ATOM 3933 C C . THR A 1 498 ? 22.949 1.392 -1.002 1.00 96.38 498 THR A C 1
ATOM 3935 O O . THR A 1 498 ? 22.989 0.199 -1.331 1.00 96.38 498 THR A O 1
ATOM 3938 N N . LEU A 1 499 ? 22.695 2.362 -1.886 1.00 96.81 499 LEU A N 1
ATOM 3939 C CA . LEU A 1 499 ? 22.525 2.124 -3.318 1.00 96.81 499 LEU A CA 1
ATOM 3940 C C . LEU A 1 499 ? 23.876 1.909 -4.003 1.00 96.81 499 LEU A C 1
ATOM 3942 O O . LEU A 1 499 ? 24.860 2.589 -3.700 1.00 96.81 499 LEU A O 1
ATOM 3946 N N . THR A 1 500 ? 23.910 0.996 -4.972 1.00 96.50 500 THR A N 1
ATOM 3947 C CA . THR A 1 500 ? 25.051 0.882 -5.890 1.00 96.50 500 THR A CA 1
ATOM 3948 C C . THR A 1 500 ? 25.080 2.070 -6.850 1.00 96.50 500 THR A C 1
ATOM 3950 O O . THR A 1 500 ? 24.064 2.733 -7.059 1.00 96.50 500 THR A O 1
ATOM 3953 N N . ASP A 1 501 ? 26.217 2.331 -7.490 1.00 95.44 501 ASP A N 1
ATOM 3954 C CA . ASP A 1 501 ? 26.313 3.442 -8.446 1.00 95.44 501 ASP A CA 1
ATOM 3955 C C . ASP A 1 501 ? 25.384 3.252 -9.652 1.00 95.44 501 ASP A C 1
ATOM 3957 O O . ASP A 1 501 ? 24.772 4.210 -10.119 1.00 95.44 501 ASP A O 1
ATOM 3961 N N . ALA A 1 502 ? 25.170 2.004 -10.080 1.00 94.69 502 ALA A N 1
ATOM 3962 C CA . ALA A 1 502 ? 24.192 1.667 -11.110 1.00 94.69 502 ALA A CA 1
ATOM 3963 C C . ALA A 1 502 ? 22.748 1.999 -10.673 1.00 94.69 502 ALA A C 1
ATOM 3965 O O . ALA A 1 502 ? 21.974 2.539 -11.459 1.00 94.69 502 ALA A O 1
ATOM 3966 N N . GLN A 1 503 ? 22.395 1.747 -9.406 1.00 96.62 503 GLN A N 1
ATOM 3967 C CA . GLN A 1 503 ? 21.085 2.102 -8.841 1.00 96.62 503 GLN A CA 1
ATOM 3968 C C . GLN A 1 503 ? 20.914 3.616 -8.689 1.00 96.62 503 GLN A C 1
ATOM 3970 O O . GLN A 1 503 ? 19.844 4.142 -8.987 1.00 96.62 503 GLN A O 1
ATOM 3975 N N . LYS A 1 504 ? 21.966 4.332 -8.272 1.00 96.81 504 LYS A N 1
ATOM 3976 C CA . LYS A 1 504 ? 21.959 5.802 -8.200 1.00 96.81 504 LYS A CA 1
ATOM 3977 C C . LYS A 1 504 ? 21.775 6.423 -9.581 1.00 96.81 504 LYS A C 1
ATOM 3979 O O . LYS A 1 504 ? 20.986 7.351 -9.718 1.00 96.81 504 LYS A O 1
ATOM 3984 N N . LEU A 1 505 ? 22.443 5.882 -10.602 1.00 96.19 505 LEU A N 1
ATOM 3985 C CA . LEU A 1 505 ? 22.272 6.308 -11.990 1.00 96.19 505 LEU A CA 1
ATOM 3986 C C . LEU A 1 505 ? 20.835 6.060 -12.477 1.00 96.19 505 LEU A C 1
ATOM 3988 O O . LEU A 1 505 ? 20.230 6.934 -13.094 1.00 96.19 505 LEU A O 1
ATOM 3992 N N . GLY A 1 506 ? 20.267 4.892 -12.157 1.00 95.00 506 GLY A N 1
ATOM 3993 C CA . GLY A 1 506 ? 18.877 4.564 -12.478 1.00 95.00 506 GLY A CA 1
ATOM 3994 C C . GLY A 1 506 ? 17.881 5.509 -11.804 1.00 95.00 506 GLY A C 1
ATOM 3995 O O . GLY A 1 506 ? 16.904 5.911 -12.429 1.00 95.00 506 GLY A O 1
ATOM 3996 N N . LEU A 1 507 ? 18.150 5.906 -10.556 1.00 96.19 507 LEU A N 1
ATOM 3997 C CA . LEU A 1 507 ? 17.333 6.861 -9.805 1.00 96.19 507 LEU A CA 1
ATOM 3998 C C . LEU A 1 507 ? 17.450 8.275 -10.384 1.00 96.19 507 LEU A C 1
ATOM 4000 O O . LEU A 1 507 ? 16.438 8.938 -10.592 1.00 96.19 507 LEU A O 1
ATOM 4004 N N . GLN A 1 508 ? 18.671 8.711 -10.702 1.00 95.88 508 GLN A N 1
ATOM 4005 C CA . GLN A 1 508 ? 18.953 10.028 -11.277 1.00 95.88 508 GLN A CA 1
ATOM 4006 C C . GLN A 1 508 ? 18.174 10.275 -12.574 1.00 95.88 508 GLN A C 1
ATOM 4008 O O . GLN A 1 508 ? 17.673 11.376 -12.790 1.00 95.88 508 GLN A O 1
ATOM 4013 N N . PHE A 1 509 ? 18.068 9.257 -13.430 1.00 96.06 509 PHE A N 1
ATOM 4014 C CA . PHE A 1 509 ? 17.396 9.358 -14.727 1.00 96.06 509 PHE A CA 1
ATOM 4015 C C . PHE A 1 509 ? 16.011 8.700 -14.754 1.00 96.06 509 PHE A C 1
ATOM 4017 O O . PHE A 1 509 ? 15.442 8.546 -15.831 1.00 96.06 509 PHE A O 1
ATOM 4024 N N . LEU A 1 510 ? 15.433 8.351 -13.597 1.00 94.00 510 LEU A N 1
ATOM 4025 C CA . LEU A 1 510 ? 14.151 7.641 -13.495 1.00 94.00 510 LEU A CA 1
ATOM 4026 C C . LEU A 1 510 ? 13.055 8.273 -14.362 1.00 94.00 510 LEU A C 1
ATOM 4028 O O . LEU A 1 510 ? 12.362 7.576 -15.105 1.00 94.00 510 LEU A O 1
ATOM 4032 N N . ARG A 1 511 ? 12.917 9.603 -14.290 1.00 92.25 511 ARG A N 1
ATOM 4033 C CA . ARG A 1 511 ? 11.899 10.336 -15.046 1.00 92.25 511 ARG A CA 1
ATOM 4034 C C . ARG A 1 511 ? 12.064 10.119 -16.549 1.00 92.25 511 ARG A C 1
ATOM 4036 O O . ARG A 1 511 ? 11.108 9.730 -17.213 1.00 92.25 511 ARG A O 1
ATOM 4043 N N . ASP A 1 512 ? 13.260 10.315 -17.084 1.00 93.12 512 ASP A N 1
ATOM 4044 C CA . ASP A 1 512 ? 13.526 10.164 -18.517 1.00 93.12 512 ASP A CA 1
ATOM 4045 C C . ASP A 1 512 ? 13.343 8.708 -18.970 1.00 93.12 512 ASP A C 1
ATOM 4047 O O . ASP A 1 512 ? 12.657 8.445 -19.958 1.00 93.12 512 ASP A O 1
ATOM 4051 N N . LEU A 1 513 ? 13.868 7.759 -18.189 1.00 91.88 513 LEU A N 1
ATOM 4052 C CA . LEU A 1 513 ? 13.829 6.322 -18.483 1.00 91.88 513 LEU A CA 1
ATOM 4053 C C . LEU A 1 513 ? 12.419 5.716 -18.408 1.00 91.88 513 LEU A C 1
ATOM 4055 O O . LEU A 1 513 ? 12.192 4.631 -18.937 1.00 91.88 513 LEU A O 1
ATOM 4059 N N . SER A 1 514 ? 11.463 6.402 -17.775 1.00 87.31 514 SER A N 1
ATOM 4060 C CA . SER A 1 514 ? 10.056 5.980 -17.750 1.00 87.31 514 SER A CA 1
ATOM 4061 C C . SER A 1 514 ? 9.285 6.310 -19.036 1.00 87.31 514 SER A C 1
ATOM 4063 O O . SER A 1 514 ? 8.233 5.720 -19.287 1.00 87.31 514 SER A O 1
ATOM 4065 N N . HIS A 1 515 ? 9.798 7.224 -19.868 1.00 90.12 515 HIS A N 1
ATOM 4066 C CA . HIS A 1 515 ? 9.156 7.596 -21.127 1.00 90.12 515 HIS A CA 1
ATOM 4067 C C . HIS A 1 515 ? 9.472 6.573 -22.217 1.00 90.12 515 HIS A C 1
ATOM 4069 O O . HIS A 1 515 ? 10.630 6.216 -22.432 1.00 90.12 515 HIS A O 1
ATOM 4075 N N . LYS A 1 516 ? 8.453 6.179 -22.986 1.00 90.88 516 LYS A N 1
ATOM 4076 C CA . LYS A 1 516 ? 8.650 5.389 -24.206 1.00 90.88 516 LYS A CA 1
ATOM 4077 C C . LYS A 1 516 ? 9.465 6.160 -25.251 1.00 90.88 516 LYS A C 1
ATOM 4079 O O . LYS A 1 516 ? 9.540 7.392 -25.231 1.00 90.88 516 LYS A O 1
ATOM 4084 N N . ILE A 1 517 ? 10.112 5.410 -26.141 1.00 93.50 517 ILE A N 1
ATOM 4085 C CA . ILE A 1 517 ? 10.956 5.932 -27.217 1.00 93.50 517 ILE A CA 1
ATOM 4086 C C . ILE A 1 517 ? 10.179 5.828 -28.533 1.00 93.50 517 ILE A C 1
ATOM 4088 O O . ILE A 1 517 ? 9.967 4.708 -29.006 1.00 93.50 517 ILE A O 1
ATOM 4092 N N . PRO A 1 518 ? 9.753 6.946 -29.144 1.00 95.31 518 PRO A N 1
ATOM 4093 C CA . PRO A 1 518 ? 9.062 6.918 -30.427 1.00 95.31 518 PRO A CA 1
ATOM 4094 C C . PRO A 1 518 ? 9.922 6.293 -31.525 1.00 95.31 518 PRO A C 1
ATOM 4096 O O . PRO A 1 518 ? 11.145 6.457 -31.544 1.00 95.31 518 PRO A O 1
ATOM 4099 N N . ARG A 1 519 ? 9.286 5.635 -32.499 1.00 95.50 519 ARG A N 1
ATOM 4100 C CA . ARG A 1 519 ? 9.980 4.992 -33.625 1.00 95.50 519 ARG A CA 1
ATOM 4101 C C . ARG A 1 519 ? 10.937 5.931 -34.361 1.00 95.50 519 ARG A C 1
ATOM 4103 O O . ARG A 1 519 ? 12.061 5.541 -34.640 1.00 95.50 519 ARG A O 1
ATOM 4110 N N . SER A 1 520 ? 10.532 7.178 -34.581 1.00 96.12 520 SER A N 1
ATOM 4111 C CA . SER A 1 520 ? 11.366 8.191 -35.237 1.00 96.12 520 SER A CA 1
ATOM 4112 C C . SER A 1 520 ? 12.626 8.558 -34.444 1.00 96.12 520 SER A C 1
ATOM 4114 O O . SER A 1 520 ? 13.636 8.950 -35.029 1.00 96.12 520 SER A O 1
ATOM 4116 N N . GLU A 1 521 ? 12.594 8.454 -33.113 1.00 97.00 521 GLU A N 1
ATOM 4117 C CA . GLU A 1 521 ? 13.782 8.602 -32.269 1.00 97.00 521 GLU A CA 1
ATOM 4118 C C . GLU A 1 521 ? 14.651 7.341 -32.335 1.00 97.00 521 GLU A C 1
ATOM 4120 O O . GLU A 1 521 ? 15.868 7.452 -32.461 1.00 97.00 521 GLU A O 1
ATOM 4125 N N . MET A 1 522 ? 14.046 6.149 -32.340 1.00 98.06 522 MET A N 1
ATOM 4126 C CA . MET A 1 522 ? 14.780 4.899 -32.563 1.00 98.06 522 MET A CA 1
ATOM 4127 C C . MET A 1 522 ? 15.515 4.912 -33.911 1.00 98.06 522 MET A C 1
ATOM 4129 O O . MET A 1 522 ? 16.689 4.566 -33.960 1.00 98.06 522 MET A O 1
ATOM 4133 N N . ASP A 1 523 ? 14.890 5.385 -34.992 1.00 97.88 523 ASP A N 1
ATOM 4134 C CA . ASP A 1 523 ? 15.543 5.506 -36.304 1.00 97.88 523 ASP A CA 1
ATOM 4135 C C . ASP A 1 523 ? 16.808 6.392 -36.234 1.00 97.88 523 ASP A C 1
ATOM 4137 O O . ASP A 1 523 ? 17.832 6.083 -36.851 1.00 97.88 523 ASP A O 1
ATOM 4141 N N . GLN A 1 524 ? 16.778 7.461 -35.425 1.00 97.94 524 GLN A N 1
ATOM 4142 C CA . GLN A 1 524 ? 17.944 8.318 -35.166 1.00 97.94 524 GLN A CA 1
ATOM 4143 C C . GLN A 1 524 ? 19.025 7.586 -34.360 1.00 97.94 524 GLN A C 1
ATOM 4145 O O . GLN A 1 524 ? 20.207 7.712 -34.684 1.00 97.94 524 GLN A O 1
ATOM 4150 N N . TRP A 1 525 ? 18.640 6.803 -33.347 1.00 98.31 525 TRP A N 1
ATOM 4151 C CA . TRP A 1 525 ? 19.565 5.933 -32.615 1.00 98.31 525 TRP A CA 1
ATOM 4152 C C . TRP A 1 525 ? 20.232 4.911 -33.536 1.00 98.31 525 TRP A C 1
ATOM 4154 O O . TRP A 1 525 ? 21.453 4.785 -33.509 1.00 98.31 525 TRP A O 1
ATOM 4164 N N . ASN A 1 526 ? 19.468 4.243 -34.403 1.00 98.19 526 ASN A N 1
ATOM 4165 C CA . ASN A 1 526 ? 19.997 3.278 -35.366 1.00 98.19 526 ASN A CA 1
ATOM 4166 C C . ASN A 1 526 ? 21.047 3.913 -36.286 1.00 98.19 526 ASN A C 1
ATOM 4168 O O . ASN A 1 526 ? 22.123 3.354 -36.480 1.00 98.19 526 ASN A O 1
ATOM 4172 N N . ALA A 1 527 ? 20.755 5.105 -36.817 1.00 97.75 527 ALA A N 1
ATOM 4173 C CA . ALA A 1 527 ? 21.697 5.845 -37.650 1.00 97.75 527 ALA A CA 1
ATOM 4174 C C . ALA A 1 527 ? 22.966 6.237 -36.871 1.00 97.75 527 ALA A C 1
ATOM 4176 O O . ALA A 1 527 ? 24.077 6.020 -37.348 1.00 97.75 527 ALA A O 1
ATOM 4177 N N . ALA A 1 528 ? 22.813 6.769 -35.654 1.00 97.81 528 ALA A N 1
ATOM 4178 C CA . ALA A 1 528 ? 23.938 7.208 -34.831 1.00 97.81 528 ALA A CA 1
ATOM 4179 C C . ALA A 1 528 ? 24.846 6.047 -34.387 1.00 97.81 528 ALA A C 1
ATOM 4181 O O . ALA A 1 528 ? 26.068 6.184 -34.407 1.00 97.81 528 ALA A O 1
ATOM 4182 N N . LEU A 1 529 ? 24.272 4.903 -34.004 1.00 97.94 529 LEU A N 1
ATOM 4183 C CA . LEU A 1 529 ? 25.034 3.713 -33.616 1.00 97.94 529 LEU A CA 1
ATOM 4184 C C . LEU A 1 529 ? 25.662 3.017 -34.834 1.00 97.94 529 LEU A C 1
ATOM 4186 O O . LEU A 1 529 ? 26.799 2.547 -34.748 1.00 97.94 529 LEU A O 1
ATOM 4190 N N . GLY A 1 530 ? 24.972 3.019 -35.979 1.00 97.12 530 GLY A N 1
ATOM 4191 C CA . GLY A 1 530 ? 25.466 2.478 -37.249 1.00 97.12 530 GLY A CA 1
ATOM 4192 C C . GLY A 1 530 ? 26.719 3.177 -37.780 1.00 97.12 530 GLY A C 1
ATOM 4193 O O . GLY A 1 530 ? 27.574 2.524 -38.375 1.00 97.12 530 GLY A O 1
ATOM 4194 N N . GLU A 1 531 ? 26.876 4.475 -37.512 1.00 96.19 531 GLU A N 1
ATOM 4195 C CA . GLU A 1 531 ? 28.098 5.226 -37.843 1.00 96.19 531 GLU A CA 1
ATOM 4196 C C . GLU A 1 531 ? 29.305 4.828 -36.985 1.00 96.19 531 GLU A C 1
ATOM 4198 O O . GLU A 1 531 ? 30.450 4.970 -37.415 1.00 96.19 531 GLU A O 1
ATOM 4203 N N . ILE A 1 532 ? 29.069 4.312 -35.777 1.00 96.25 532 ILE A N 1
ATOM 4204 C CA . ILE A 1 532 ? 30.135 3.870 -34.873 1.00 96.25 532 ILE A CA 1
ATOM 4205 C C . ILE A 1 532 ? 30.632 2.481 -35.283 1.00 96.25 532 ILE A C 1
ATOM 4207 O O . ILE A 1 532 ? 31.847 2.251 -35.373 1.00 96.25 532 ILE A O 1
ATOM 4211 N N . ALA A 1 533 ? 29.696 1.555 -35.505 1.00 95.50 533 ALA A N 1
ATOM 4212 C CA . ALA A 1 533 ? 29.958 0.234 -36.060 1.00 95.50 533 ALA A CA 1
ATOM 4213 C C . ALA A 1 533 ? 28.690 -0.393 -36.652 1.00 95.50 533 ALA A C 1
ATOM 4215 O O . ALA A 1 533 ? 27.584 -0.237 -36.127 1.00 95.50 533 ALA A O 1
ATOM 4216 N N . THR A 1 534 ? 28.880 -1.194 -37.701 1.00 94.88 534 THR A N 1
ATOM 4217 C CA . THR A 1 534 ? 27.819 -2.012 -38.291 1.00 94.88 534 THR A CA 1
ATOM 4218 C C . THR A 1 534 ? 27.270 -3.001 -37.265 1.00 94.88 534 THR A C 1
ATOM 4220 O O . THR A 1 534 ? 28.009 -3.800 -36.690 1.00 94.88 534 THR A O 1
ATOM 4223 N N . GLY A 1 535 ? 25.959 -2.954 -37.068 1.00 95.25 535 GLY A N 1
ATOM 4224 C CA . GLY A 1 535 ? 25.209 -3.806 -36.161 1.00 95.25 535 GLY A CA 1
ATOM 4225 C C . GLY A 1 535 ? 23.740 -3.842 -36.563 1.00 95.25 535 GLY A C 1
ATOM 4226 O O . GLY A 1 535 ? 23.359 -3.350 -37.626 1.00 95.25 535 GLY A O 1
ATOM 4227 N N . VAL A 1 536 ? 22.918 -4.453 -35.718 1.00 96.06 536 VAL A N 1
ATOM 4228 C CA . VAL A 1 536 ? 21.483 -4.611 -35.951 1.00 96.06 536 VAL A CA 1
ATOM 4229 C C . VAL A 1 536 ? 20.735 -4.118 -34.728 1.00 96.06 536 VAL A C 1
ATOM 4231 O O . VAL A 1 536 ? 20.950 -4.619 -33.627 1.00 96.06 536 VAL A O 1
ATOM 4234 N N . MET A 1 537 ? 19.813 -3.177 -34.916 1.00 96.75 537 MET A N 1
ATOM 4235 C CA . MET A 1 537 ? 18.889 -2.812 -33.850 1.00 96.75 537 MET A CA 1
ATOM 4236 C C . MET A 1 537 ? 17.811 -3.891 -33.707 1.00 96.75 537 MET A C 1
ATOM 4238 O O . MET A 1 537 ? 17.207 -4.313 -34.696 1.00 96.75 537 MET A O 1
ATOM 4242 N N . THR A 1 538 ? 17.608 -4.379 -32.485 1.00 95.25 538 THR A N 1
ATOM 4243 C CA . THR A 1 538 ? 16.784 -5.562 -32.189 1.00 95.25 538 THR A CA 1
ATOM 4244 C C . THR A 1 538 ? 15.560 -5.186 -31.345 1.00 95.25 538 THR A C 1
ATOM 4246 O O . THR A 1 538 ? 14.942 -4.151 -31.612 1.00 95.25 538 THR A O 1
ATOM 4249 N N . GLY A 1 539 ? 15.131 -6.036 -30.409 1.00 89.75 539 GLY A N 1
ATOM 4250 C CA . GLY A 1 539 ? 14.038 -5.731 -29.491 1.00 89.75 539 GLY A CA 1
ATOM 4251 C C . GLY A 1 539 ? 12.728 -5.336 -30.177 1.00 89.75 539 GLY A C 1
ATOM 4252 O O . GLY A 1 539 ? 12.380 -5.815 -31.260 1.00 89.75 539 GLY A O 1
ATOM 4253 N N . SER A 1 540 ? 11.967 -4.447 -29.532 1.00 87.75 540 SER A N 1
ATOM 4254 C CA . SER A 1 540 ? 10.686 -3.943 -30.060 1.00 87.75 540 SER A CA 1
ATOM 4255 C C . SER A 1 540 ? 10.825 -3.198 -31.384 1.00 87.75 540 SER A C 1
ATOM 4257 O O . SER A 1 540 ? 9.881 -3.194 -32.177 1.00 87.75 540 SER A O 1
ATOM 4259 N N . TYR A 1 541 ? 11.995 -2.619 -31.657 1.00 95.00 541 TYR A N 1
ATOM 4260 C CA . TYR A 1 541 ? 12.250 -1.948 -32.922 1.00 95.00 541 TYR A CA 1
ATOM 4261 C C . TYR A 1 541 ? 12.216 -2.926 -34.099 1.00 95.00 541 TYR A C 1
ATOM 4263 O O . TYR A 1 541 ? 11.459 -2.706 -35.050 1.00 95.00 541 TYR A O 1
ATOM 4271 N N . ARG A 1 542 ? 12.951 -4.046 -34.013 1.00 95.50 542 ARG A N 1
ATOM 4272 C CA . ARG A 1 542 ? 12.940 -5.081 -35.065 1.00 95.50 542 ARG A CA 1
ATOM 4273 C C . ARG A 1 542 ? 11.572 -5.752 -35.210 1.00 95.50 542 ARG A C 1
ATOM 4275 O O . ARG A 1 542 ? 11.224 -6.166 -36.307 1.00 95.50 542 ARG A O 1
ATOM 4282 N N . ARG A 1 543 ? 10.755 -5.770 -34.149 1.00 91.25 543 ARG A N 1
ATOM 4283 C CA . ARG A 1 543 ? 9.337 -6.196 -34.187 1.00 91.25 543 ARG A CA 1
ATOM 4284 C C . ARG A 1 543 ? 8.365 -5.120 -34.695 1.00 91.25 543 ARG A C 1
ATOM 4286 O O . ARG A 1 543 ? 7.165 -5.200 -34.453 1.00 91.25 543 ARG A O 1
ATOM 4293 N N . ASN A 1 544 ? 8.881 -4.086 -35.349 1.00 90.88 544 ASN A N 1
ATOM 4294 C CA . ASN A 1 544 ? 8.120 -3.005 -35.966 1.00 90.88 544 ASN A CA 1
ATOM 4295 C C . ASN A 1 544 ? 7.141 -2.249 -35.038 1.00 90.88 544 ASN A C 1
ATOM 4297 O O . ASN A 1 544 ? 6.103 -1.764 -35.484 1.00 90.88 544 ASN A O 1
ATOM 4301 N N . LYS A 1 545 ? 7.443 -2.138 -33.735 1.00 84.44 545 LYS A N 1
ATOM 4302 C CA . LYS A 1 545 ? 6.604 -1.352 -32.815 1.00 84.44 545 LYS A CA 1
ATOM 4303 C C . LYS A 1 545 ? 6.779 0.152 -33.055 1.00 84.44 545 LYS A C 1
ATOM 4305 O O . LYS A 1 545 ? 7.874 0.613 -33.392 1.00 84.44 545 LYS A O 1
ATOM 4310 N N . CYS A 1 546 ? 5.688 0.899 -32.864 1.00 85.50 546 CYS A N 1
ATOM 4311 C CA . CYS A 1 546 ? 5.650 2.362 -32.960 1.00 85.50 546 CYS A CA 1
ATOM 4312 C C . CYS A 1 546 ? 6.420 3.054 -31.825 1.00 85.50 546 CYS A C 1
ATOM 4314 O O . CYS A 1 546 ? 6.874 4.184 -31.994 1.00 85.50 546 CYS A O 1
ATOM 4316 N N . GLU A 1 547 ? 6.604 2.361 -30.700 1.00 85.81 547 GLU A N 1
ATOM 4317 C CA . GLU A 1 547 ? 7.371 2.821 -29.550 1.00 85.81 547 GLU A CA 1
ATOM 4318 C C . GLU A 1 547 ? 8.180 1.669 -28.931 1.00 85.81 547 GLU A C 1
ATOM 4320 O O . GLU A 1 547 ? 7.748 0.510 -28.940 1.00 85.81 547 GLU A O 1
ATOM 4325 N N . SER A 1 548 ? 9.341 1.996 -28.362 1.00 87.06 548 SER A N 1
ATOM 4326 C CA . SER A 1 548 ? 10.236 1.072 -27.652 1.00 87.06 548 SER A CA 1
ATOM 4327 C C . SER A 1 548 ? 10.394 1.453 -26.177 1.00 87.06 548 SER A C 1
ATOM 4329 O O . SER A 1 548 ? 10.089 2.576 -25.777 1.00 87.06 548 SER A O 1
ATOM 4331 N N . GLY A 1 549 ? 10.829 0.500 -25.347 1.00 81.75 549 GLY A N 1
ATOM 4332 C CA . GLY A 1 549 ? 11.208 0.777 -23.954 1.00 81.75 549 GLY A CA 1
ATOM 4333 C C . GLY A 1 549 ? 12.636 1.313 -23.829 1.00 81.75 549 GLY A C 1
ATOM 4334 O O . GLY A 1 549 ? 12.891 2.214 -23.041 1.00 81.75 549 GLY A O 1
ATOM 4335 N N . ASP A 1 550 ? 13.530 0.772 -24.641 1.00 92.50 550 ASP A N 1
ATOM 4336 C CA . ASP A 1 550 ? 14.975 0.957 -24.614 1.00 92.50 550 ASP A CA 1
ATOM 4337 C C . ASP A 1 550 ? 15.570 0.784 -26.023 1.00 92.50 550 ASP A C 1
ATOM 4339 O O . ASP A 1 550 ? 14.857 0.545 -27.008 1.00 92.50 550 ASP A O 1
ATOM 4343 N N . VAL A 1 551 ? 16.884 0.992 -26.125 1.00 96.94 551 VAL A N 1
ATOM 4344 C CA . VAL A 1 551 ? 17.660 0.855 -27.359 1.00 96.94 551 VAL A CA 1
ATOM 4345 C C . VAL A 1 551 ? 18.497 -0.420 -27.295 1.00 96.94 551 VAL A C 1
ATOM 4347 O O . VAL A 1 551 ? 19.546 -0.428 -26.661 1.00 96.94 551 VAL A O 1
ATOM 4350 N N . ASP A 1 552 ? 18.064 -1.469 -27.996 1.00 95.88 552 ASP A N 1
ATOM 4351 C CA . ASP A 1 552 ? 18.797 -2.736 -28.111 1.00 95.88 552 ASP A CA 1
ATOM 4352 C C . ASP A 1 552 ? 19.620 -2.796 -29.406 1.00 95.88 552 ASP A C 1
ATOM 4354 O O . ASP A 1 552 ? 19.052 -2.940 -30.496 1.00 95.88 552 ASP A O 1
ATOM 4358 N N . TYR A 1 553 ? 20.949 -2.759 -29.321 1.00 97.81 553 TYR A N 1
ATOM 4359 C CA . TYR A 1 553 ? 21.831 -2.815 -30.489 1.00 97.81 553 TYR A CA 1
ATOM 4360 C C . TYR A 1 553 ? 22.801 -3.996 -30.423 1.00 97.81 553 TYR A C 1
ATOM 4362 O O . TYR A 1 553 ? 23.675 -4.090 -29.559 1.00 97.81 553 TYR A O 1
ATOM 4370 N N . MET A 1 554 ? 22.656 -4.900 -31.387 1.00 95.81 554 MET A N 1
ATOM 4371 C CA . MET A 1 554 ? 23.452 -6.111 -31.496 1.00 95.81 554 MET A CA 1
ATOM 4372 C C . MET A 1 554 ? 24.637 -5.901 -32.435 1.00 95.81 554 MET A C 1
ATOM 4374 O O . MET A 1 554 ? 24.471 -5.565 -33.609 1.00 95.81 554 MET A O 1
ATOM 4378 N N . LEU A 1 555 ? 25.832 -6.178 -31.933 1.00 95.75 555 LEU A N 1
ATOM 4379 C CA . LEU A 1 555 ? 27.064 -6.275 -32.700 1.00 95.75 555 LEU A CA 1
ATOM 4380 C C . LEU A 1 555 ? 27.419 -7.741 -32.954 1.00 95.75 555 LEU A C 1
ATOM 4382 O O . LEU A 1 555 ? 26.966 -8.655 -32.261 1.00 95.75 555 LEU A O 1
ATOM 4386 N N . CYS A 1 556 ? 28.273 -7.953 -33.947 1.00 91.50 556 CYS A N 1
ATOM 4387 C CA . CYS A 1 556 ? 28.796 -9.263 -34.294 1.00 91.50 556 CYS A CA 1
ATOM 4388 C C . CYS A 1 556 ? 30.324 -9.220 -34.282 1.00 91.50 556 CYS A C 1
ATOM 4390 O O . CYS A 1 556 ? 30.925 -8.351 -34.916 1.00 91.50 556 CYS A O 1
ATOM 4392 N N . GLY A 1 557 ? 30.953 -10.179 -33.607 1.00 87.62 557 GLY A N 1
ATOM 4393 C CA . GLY A 1 557 ? 32.404 -10.324 -33.585 1.00 87.62 557 GLY A CA 1
ATOM 4394 C C . GLY A 1 557 ? 32.924 -11.002 -32.321 1.00 87.62 557 GLY A C 1
ATOM 4395 O O . GLY A 1 557 ? 32.163 -11.591 -31.558 1.00 87.62 557 GLY A O 1
ATOM 4396 N N . GLY A 1 558 ? 34.244 -10.951 -32.145 1.00 79.38 558 GLY A N 1
ATOM 4397 C CA . GLY A 1 558 ? 34.948 -11.587 -31.032 1.00 79.38 558 GLY A CA 1
ATOM 4398 C C . GLY A 1 558 ? 35.414 -10.598 -29.964 1.00 79.38 558 GLY A C 1
ATOM 4399 O O . GLY A 1 558 ? 34.810 -9.545 -29.742 1.00 79.38 558 GLY A O 1
ATOM 4400 N N . ASP A 1 559 ? 36.524 -10.941 -29.318 1.00 76.81 559 ASP A N 1
ATOM 4401 C CA . ASP A 1 559 ? 37.093 -10.184 -28.207 1.00 76.81 559 ASP A CA 1
ATOM 4402 C C . ASP A 1 559 ? 37.294 -8.697 -28.547 1.00 76.81 559 ASP A C 1
ATOM 4404 O O . ASP A 1 559 ? 37.713 -8.328 -29.646 1.00 76.81 559 ASP A O 1
ATOM 4408 N N . LYS A 1 560 ? 37.047 -7.827 -27.559 1.00 86.50 560 LYS A N 1
ATOM 4409 C CA . LYS A 1 560 ? 37.254 -6.362 -27.612 1.00 86.50 560 LYS A CA 1
ATOM 4410 C C . LYS A 1 560 ? 36.321 -5.563 -28.531 1.00 86.50 560 LYS A C 1
ATOM 4412 O O . LYS A 1 560 ? 36.464 -4.337 -28.591 1.00 86.50 560 LYS A O 1
ATOM 4417 N N . VAL A 1 561 ? 35.350 -6.182 -29.208 1.00 92.69 561 VAL A N 1
ATOM 4418 C CA . VAL A 1 561 ? 34.367 -5.437 -30.022 1.00 92.69 561 VAL A CA 1
ATOM 4419 C C . VAL A 1 561 ? 33.588 -4.442 -29.162 1.00 92.69 561 VAL A C 1
ATOM 4421 O O . VAL A 1 561 ? 33.530 -3.261 -29.502 1.00 92.69 561 VAL A O 1
ATOM 4424 N N . ILE A 1 562 ? 33.075 -4.879 -28.007 1.00 94.12 562 ILE A N 1
ATOM 4425 C CA . ILE A 1 562 ? 32.329 -4.010 -27.084 1.00 94.12 562 ILE A CA 1
ATOM 4426 C C . ILE A 1 562 ? 33.202 -2.879 -26.548 1.00 94.12 562 ILE A C 1
ATOM 4428 O O . ILE A 1 562 ? 32.803 -1.722 -26.622 1.00 94.12 562 ILE A O 1
ATOM 4432 N N . SER A 1 563 ? 34.407 -3.172 -26.051 1.00 93.00 563 SER A N 1
ATOM 4433 C CA . SER A 1 563 ? 35.276 -2.130 -25.489 1.00 93.00 563 SER A CA 1
ATOM 4434 C C . SER A 1 563 ? 35.686 -1.092 -26.539 1.00 93.00 563 SER A C 1
ATOM 4436 O O . SER A 1 563 ? 35.710 0.102 -26.244 1.00 93.00 563 SER A O 1
ATOM 4438 N N . THR A 1 564 ? 35.924 -1.521 -27.782 1.00 94.81 564 THR A N 1
ATOM 4439 C CA . THR A 1 564 ? 36.207 -0.622 -28.911 1.00 94.81 564 THR A CA 1
ATOM 4440 C C . THR A 1 564 ? 34.990 0.220 -29.282 1.00 94.81 564 THR A C 1
ATOM 4442 O O . THR A 1 564 ? 35.120 1.423 -29.510 1.00 94.81 564 THR A O 1
ATOM 4445 N N . PHE A 1 565 ? 33.806 -0.394 -29.336 1.00 96.19 565 PHE A N 1
ATOM 4446 C CA . PHE A 1 565 ? 32.558 0.302 -29.633 1.00 96.19 565 PHE A CA 1
ATOM 4447 C C . PHE A 1 565 ? 32.250 1.359 -28.574 1.00 96.19 565 PHE A C 1
ATOM 4449 O O . PHE A 1 565 ? 32.028 2.515 -28.917 1.00 96.19 565 PHE A O 1
ATOM 4456 N N . VAL A 1 566 ? 32.314 0.995 -27.291 1.00 95.06 566 VAL A N 1
ATOM 4457 C CA . VAL A 1 566 ? 32.048 1.903 -26.168 1.00 95.06 566 VAL A CA 1
ATOM 4458 C C . VAL A 1 566 ? 33.044 3.065 -26.155 1.00 95.06 566 VAL A C 1
ATOM 4460 O O . VAL A 1 566 ? 32.627 4.208 -26.008 1.00 95.06 566 VAL A O 1
ATOM 4463 N N . ALA A 1 567 ? 34.334 2.820 -26.409 1.00 95.62 567 ALA A N 1
ATOM 4464 C CA . ALA A 1 567 ? 35.334 3.890 -26.486 1.00 95.62 567 ALA A CA 1
ATOM 4465 C C . ALA A 1 567 ? 35.066 4.895 -27.624 1.00 95.62 567 ALA A C 1
ATOM 4467 O O . ALA A 1 567 ? 35.422 6.071 -27.514 1.00 95.62 567 ALA A O 1
ATOM 4468 N N . LYS A 1 568 ? 34.455 4.448 -28.730 1.00 97.38 568 LYS A N 1
ATOM 4469 C CA . LYS A 1 568 ? 33.999 5.330 -29.815 1.00 97.38 568 LYS A CA 1
ATOM 4470 C C . LYS A 1 568 ? 32.674 6.015 -29.472 1.00 97.38 568 LYS A C 1
ATOM 4472 O O . LYS A 1 568 ? 32.522 7.196 -29.765 1.00 97.38 568 LYS A O 1
ATOM 4477 N N . LEU A 1 569 ? 31.750 5.305 -28.827 1.00 96.44 569 LEU A N 1
ATOM 4478 C CA . LEU A 1 569 ? 30.465 5.828 -28.360 1.00 96.44 569 LEU A CA 1
ATOM 4479 C C . LEU A 1 569 ? 30.655 6.987 -27.376 1.00 96.44 569 LEU A C 1
ATOM 4481 O O . LEU A 1 569 ? 30.037 8.032 -27.544 1.00 96.44 569 LEU A O 1
ATOM 4485 N N . GLU A 1 570 ? 31.569 6.842 -26.413 1.00 95.62 570 GLU A N 1
ATOM 4486 C CA . GLU A 1 570 ? 31.934 7.886 -25.444 1.00 95.62 570 GLU A CA 1
ATOM 4487 C C . GLU A 1 570 ? 32.509 9.150 -26.121 1.00 95.62 570 GLU A C 1
ATOM 4489 O O . GLU A 1 570 ? 32.439 10.240 -25.555 1.00 95.62 570 GLU A O 1
ATOM 4494 N N . LYS A 1 571 ? 33.032 9.031 -27.350 1.00 96.38 571 LYS A N 1
ATOM 4495 C CA . LYS A 1 571 ? 33.582 10.136 -28.158 1.00 96.38 571 LYS A CA 1
ATOM 4496 C C . LYS A 1 571 ? 32.644 10.609 -29.274 1.00 96.38 571 LYS A C 1
ATOM 4498 O O . LYS A 1 571 ? 33.042 11.442 -30.083 1.00 96.38 571 LYS A O 1
ATOM 4503 N N . SER A 1 572 ? 31.429 10.071 -29.352 1.00 95.69 572 SER A N 1
ATOM 4504 C CA . SER A 1 572 ? 30.493 10.382 -30.429 1.00 95.69 572 SER A CA 1
ATOM 4505 C C . SER A 1 572 ? 30.021 11.839 -30.373 1.00 95.69 572 SER A C 1
ATOM 4507 O O . SER A 1 572 ? 29.629 12.359 -29.325 1.00 95.69 572 SER A O 1
ATOM 4509 N N . GLU A 1 573 ? 29.976 12.487 -31.536 1.00 95.75 573 GLU A N 1
ATOM 4510 C CA . GLU A 1 573 ? 29.346 13.803 -31.706 1.00 95.75 573 GLU A CA 1
ATOM 4511 C C . GLU A 1 573 ? 27.814 13.721 -31.774 1.00 95.75 573 GLU A C 1
ATOM 4513 O O . GLU A 1 573 ? 27.133 14.741 -31.679 1.00 95.75 573 GLU A O 1
ATOM 4518 N N . LYS A 1 574 ? 27.251 12.510 -31.892 1.00 96.50 574 LYS A N 1
ATOM 4519 C CA . LYS A 1 574 ? 25.801 12.274 -31.975 1.00 96.50 574 LYS A CA 1
ATOM 4520 C C . LYS A 1 574 ? 25.200 11.696 -30.705 1.00 96.50 574 LYS A C 1
ATOM 4522 O O . LYS A 1 574 ? 24.007 11.877 -30.477 1.00 96.50 574 LYS A O 1
ATOM 4527 N N . VAL A 1 575 ? 26.001 11.033 -29.875 1.00 97.56 575 VAL A N 1
ATOM 4528 C CA . VAL A 1 575 ? 25.553 10.393 -28.633 1.00 97.56 575 VAL A CA 1
ATOM 4529 C C . VAL A 1 575 ? 26.359 10.922 -27.454 1.00 97.56 575 VAL A C 1
ATOM 4531 O O . VAL A 1 575 ? 27.573 11.077 -27.522 1.00 97.56 575 VAL A O 1
ATOM 4534 N N . GLU A 1 576 ? 25.675 11.205 -26.354 1.00 97.62 576 GLU A N 1
ATOM 4535 C CA . GLU A 1 576 ? 26.272 11.552 -25.071 1.00 97.62 576 GLU A CA 1
ATOM 4536 C C . GLU A 1 576 ? 26.018 10.410 -24.088 1.00 97.62 576 GLU A C 1
ATOM 4538 O O . GLU A 1 576 ? 24.870 10.135 -23.735 1.00 97.62 576 GLU A O 1
ATOM 4543 N N . VAL A 1 577 ? 27.087 9.741 -23.655 1.00 97.62 577 VAL A N 1
ATOM 4544 C CA . VAL A 1 577 ? 27.025 8.712 -22.611 1.00 97.62 577 VAL A CA 1
ATOM 4545 C C . VAL A 1 577 ? 26.961 9.400 -21.249 1.00 97.62 577 VAL A C 1
ATOM 4547 O O . VAL A 1 577 ? 27.837 10.193 -20.912 1.00 97.62 577 VAL A O 1
ATOM 4550 N N . LEU A 1 578 ? 25.925 9.092 -20.472 1.00 97.44 578 LEU A N 1
ATOM 4551 C CA . LEU A 1 578 ? 25.654 9.691 -19.161 1.00 97.44 578 LEU A CA 1
ATOM 4552 C C . LEU A 1 578 ? 26.121 8.790 -18.012 1.00 97.44 578 LEU A C 1
ATOM 4554 O O . LEU A 1 578 ? 26.462 9.275 -16.938 1.00 97.44 578 LEU A O 1
ATOM 4558 N N . GLY A 1 579 ? 26.167 7.478 -18.243 1.00 96.69 579 GLY A N 1
ATOM 4559 C CA . GLY A 1 579 ? 26.706 6.510 -17.297 1.00 96.69 579 GLY A CA 1
ATOM 4560 C C . GLY A 1 579 ? 26.511 5.074 -17.772 1.00 96.69 579 GLY A C 1
ATOM 4561 O O . GLY A 1 579 ? 25.864 4.826 -18.788 1.00 96.69 579 GLY A O 1
ATOM 4562 N N . ALA A 1 580 ? 27.073 4.119 -17.035 1.00 94.75 580 ALA A N 1
ATOM 4563 C CA . ALA A 1 580 ? 26.939 2.696 -17.325 1.00 94.75 580 ALA A CA 1
ATOM 4564 C C . ALA A 1 580 ? 26.373 1.953 -16.112 1.00 94.75 580 ALA A C 1
ATOM 4566 O O . ALA A 1 580 ? 26.820 2.166 -14.987 1.00 94.75 580 ALA A O 1
ATOM 4567 N N . PHE A 1 581 ? 25.426 1.054 -16.361 1.00 90.31 581 PHE A N 1
ATOM 4568 C CA . PHE A 1 581 ? 24.947 0.078 -15.389 1.00 90.31 581 PHE A CA 1
ATOM 4569 C C . PHE A 1 581 ? 25.878 -1.133 -15.318 1.00 90.31 581 PHE A C 1
ATOM 4571 O O . PHE A 1 581 ? 26.179 -1.625 -14.233 1.00 90.31 581 PHE A O 1
ATOM 4578 N N . CYS A 1 582 ? 26.364 -1.590 -16.475 1.00 87.56 582 CYS A N 1
ATOM 4579 C CA . CYS A 1 582 ? 27.260 -2.731 -16.592 1.00 87.56 582 CYS A CA 1
ATOM 4580 C C . CYS A 1 582 ? 28.270 -2.510 -17.727 1.00 87.56 582 CYS A C 1
ATOM 4582 O O . CYS A 1 582 ? 27.910 -2.041 -18.808 1.00 87.56 582 CYS A O 1
ATOM 4584 N N . LYS A 1 583 ? 29.535 -2.878 -17.491 1.00 88.00 583 LYS A N 1
ATOM 4585 C CA . LYS A 1 583 ? 30.590 -2.940 -18.512 1.00 88.00 583 LYS A CA 1
ATOM 4586 C C . LYS A 1 583 ? 31.200 -4.343 -18.494 1.00 88.00 583 LYS A C 1
ATOM 4588 O O . LYS A 1 583 ? 31.877 -4.699 -17.534 1.00 88.00 583 LYS A O 1
ATOM 4593 N N . GLY A 1 584 ? 30.950 -5.130 -19.533 1.00 85.00 584 GLY A N 1
ATOM 4594 C CA . GLY A 1 584 ? 31.507 -6.469 -19.714 1.00 85.00 584 GLY A CA 1
ATOM 4595 C C . GLY A 1 584 ? 32.132 -6.651 -21.096 1.00 85.00 584 GLY A C 1
ATOM 4596 O O . GLY A 1 584 ? 32.049 -5.778 -21.956 1.00 85.00 584 GLY A O 1
ATOM 4597 N N . GLU A 1 585 ? 32.758 -7.806 -21.320 1.00 84.50 585 GLU A N 1
ATOM 4598 C CA . GLU A 1 585 ? 33.408 -8.118 -22.603 1.00 84.50 585 GLU A CA 1
ATOM 4599 C C . GLU A 1 585 ? 32.398 -8.351 -23.735 1.00 84.50 585 GLU A C 1
ATOM 4601 O O . GLU A 1 585 ? 32.652 -7.972 -24.877 1.00 84.50 585 GLU A O 1
ATOM 4606 N N . ALA A 1 586 ? 31.241 -8.931 -23.403 1.00 84.88 586 ALA A N 1
ATOM 4607 C CA . ALA A 1 586 ? 30.179 -9.267 -24.352 1.00 84.88 586 ALA A CA 1
ATOM 4608 C C . ALA A 1 586 ? 28.998 -8.284 -24.337 1.00 84.88 586 ALA A C 1
ATOM 4610 O O . ALA A 1 586 ? 28.158 -8.333 -25.232 1.00 84.88 586 ALA A O 1
ATOM 4611 N N . GLN A 1 587 ? 28.916 -7.392 -23.344 1.00 90.19 587 GLN A N 1
ATOM 4612 C CA . GLN A 1 587 ? 27.808 -6.446 -23.229 1.00 90.19 587 GLN A CA 1
ATOM 4613 C C . GLN A 1 587 ? 28.193 -5.153 -22.514 1.00 90.19 587 GLN A C 1
ATOM 4615 O O . GLN A 1 587 ? 29.029 -5.137 -21.609 1.00 90.19 587 GLN A O 1
ATOM 4620 N N . TRP A 1 588 ? 27.512 -4.081 -22.884 1.00 94.69 588 TRP A N 1
ATOM 4621 C CA . TRP A 1 588 ? 27.485 -2.807 -22.196 1.00 94.69 588 TRP A CA 1
ATOM 4622 C C . TRP A 1 588 ? 26.028 -2.385 -22.039 1.00 94.69 588 TRP A C 1
ATOM 4624 O O . TRP A 1 588 ? 25.279 -2.394 -23.009 1.00 94.69 588 TRP A O 1
ATOM 4634 N N . GLN A 1 589 ? 25.645 -2.016 -20.823 1.00 93.12 589 GLN A N 1
ATOM 4635 C CA . GLN A 1 589 ? 24.315 -1.494 -20.519 1.00 93.12 589 GLN A CA 1
ATOM 4636 C C . GLN A 1 589 ? 24.490 -0.156 -19.827 1.00 93.12 589 GLN A C 1
ATOM 4638 O O . GLN A 1 589 ? 25.296 -0.042 -18.892 1.00 93.12 589 GLN A O 1
ATOM 4643 N N . GLY A 1 590 ? 23.758 0.863 -20.253 1.00 94.62 590 GLY A N 1
ATOM 4644 C CA . GLY A 1 590 ? 23.946 2.193 -19.700 1.00 94.62 590 GLY A CA 1
ATOM 4645 C C . GLY A 1 590 ? 22.882 3.198 -20.077 1.00 94.62 590 GLY A C 1
ATOM 4646 O O . GLY A 1 590 ? 21.857 2.884 -20.675 1.00 94.62 590 GLY A O 1
ATOM 4647 N N . VAL A 1 591 ? 23.149 4.437 -19.685 1.00 98.12 591 VAL A N 1
ATOM 4648 C CA . VAL A 1 591 ? 22.278 5.576 -19.938 1.00 98.12 591 VAL A CA 1
ATOM 4649 C C . VAL A 1 591 ? 22.991 6.513 -20.898 1.00 98.12 591 VAL A C 1
ATOM 4651 O O . VAL A 1 591 ? 24.124 6.931 -20.647 1.00 98.12 591 VAL A O 1
ATOM 4654 N N . ALA A 1 592 ? 22.330 6.853 -21.997 1.00 98.06 592 ALA A N 1
ATOM 4655 C CA . ALA A 1 592 ? 22.844 7.787 -22.989 1.00 98.06 592 ALA A CA 1
ATOM 4656 C C . ALA A 1 592 ? 21.706 8.604 -23.607 1.00 98.06 592 ALA A C 1
ATOM 4658 O O . ALA A 1 592 ? 20.541 8.226 -23.527 1.00 98.06 592 ALA A O 1
ATOM 4659 N N . LYS A 1 593 ? 22.029 9.726 -24.245 1.00 97.94 593 LYS A N 1
ATOM 4660 C CA . LYS A 1 593 ? 21.062 10.532 -25.005 1.00 97.94 593 LYS A CA 1
ATOM 4661 C C . LYS A 1 593 ? 21.637 10.947 -26.351 1.00 97.94 593 LYS A C 1
ATOM 4663 O O . LYS A 1 593 ? 22.853 11.072 -26.501 1.00 97.94 593 LYS A O 1
ATOM 4668 N N . LEU A 1 594 ? 20.766 11.228 -27.314 1.00 98.00 594 LEU A N 1
ATOM 4669 C CA . LEU A 1 594 ? 21.181 11.870 -28.559 1.00 98.00 594 LEU A CA 1
ATOM 4670 C C . LEU A 1 594 ? 21.606 13.321 -28.278 1.00 98.00 594 LEU A C 1
ATOM 4672 O O . LEU A 1 594 ? 20.970 14.031 -27.494 1.00 98.00 594 LEU A O 1
ATOM 4676 N N . ARG A 1 595 ? 22.671 13.793 -28.935 1.00 95.44 595 ARG A N 1
ATOM 4677 C CA . ARG A 1 595 ? 23.173 15.178 -28.857 1.00 95.44 595 ARG A CA 1
ATOM 4678 C C . ARG A 1 595 ? 22.303 16.120 -29.687 1.00 95.44 595 ARG A C 1
ATOM 4680 O O . ARG A 1 595 ? 22.732 16.752 -30.644 1.00 95.44 595 ARG A O 1
ATOM 4687 N N . LYS A 1 596 ? 21.038 16.207 -29.295 1.00 92.31 596 LYS A N 1
ATOM 4688 C CA . LYS A 1 596 ? 20.032 17.103 -29.857 1.00 92.31 596 LYS A CA 1
ATOM 4689 C C . LYS A 1 596 ? 19.277 17.755 -28.709 1.00 92.31 596 LYS A C 1
ATOM 4691 O O . LYS A 1 596 ? 18.937 17.097 -27.724 1.00 92.31 596 LYS A O 1
ATOM 4696 N N . ARG A 1 597 ? 19.018 19.058 -28.827 1.00 88.19 597 ARG A N 1
ATOM 4697 C CA . ARG A 1 597 ? 18.309 19.830 -27.800 1.00 88.19 597 ARG A CA 1
ATOM 4698 C C . ARG A 1 597 ? 16.958 19.176 -27.481 1.00 88.19 597 ARG A C 1
ATOM 4700 O O . ARG A 1 597 ? 16.182 18.911 -28.393 1.00 88.19 597 ARG A O 1
ATOM 4707 N N . GLY A 1 598 ? 16.694 18.951 -26.194 1.00 88.50 598 GLY A N 1
ATOM 4708 C CA . GLY A 1 598 ? 15.449 18.345 -25.710 1.00 88.50 598 GLY A CA 1
ATOM 4709 C C . GLY A 1 598 ? 15.403 16.814 -25.748 1.00 88.50 598 GLY A C 1
ATOM 4710 O O . GLY A 1 598 ? 14.364 16.255 -25.420 1.00 88.50 598 GLY A O 1
ATOM 4711 N N . SER A 1 599 ? 16.491 16.132 -26.126 1.00 93.19 599 SER A N 1
ATOM 4712 C CA . SER A 1 599 ? 16.543 14.663 -26.069 1.00 93.19 599 SER A CA 1
ATOM 4713 C C . SER A 1 599 ? 16.553 14.173 -24.624 1.00 93.19 599 SER A C 1
ATOM 4715 O O . SER A 1 599 ? 17.307 14.697 -23.801 1.00 93.19 599 SER A O 1
ATOM 4717 N N . LEU A 1 600 ? 15.747 13.150 -24.346 1.00 96.69 600 LEU A N 1
ATOM 4718 C CA . LEU A 1 600 ? 15.705 12.473 -23.051 1.00 96.69 600 LEU A CA 1
ATOM 4719 C C . LEU A 1 600 ? 16.849 11.461 -22.925 1.00 96.69 600 LEU A C 1
ATOM 4721 O O . LEU A 1 600 ? 17.347 10.936 -23.925 1.00 96.69 600 LEU A O 1
ATOM 4725 N N . ALA A 1 601 ? 17.250 11.168 -21.691 1.00 97.88 601 ALA A N 1
ATOM 4726 C CA . ALA A 1 601 ? 18.126 10.042 -21.394 1.00 97.88 601 ALA A CA 1
ATOM 4727 C C . ALA A 1 601 ? 17.406 8.707 -21.646 1.00 97.88 601 ALA A C 1
ATOM 4729 O O . ALA A 1 601 ? 16.279 8.500 -21.198 1.00 97.88 601 ALA A O 1
ATOM 4730 N N . ARG A 1 602 ? 18.057 7.788 -22.362 1.00 97.56 602 ARG A N 1
ATOM 4731 C CA . ARG A 1 602 ? 17.529 6.470 -22.734 1.00 97.56 602 ARG A CA 1
ATOM 4732 C C . ARG A 1 602 ? 18.392 5.357 -22.156 1.00 97.56 602 ARG A C 1
ATOM 4734 O O . ARG A 1 602 ? 19.607 5.514 -22.021 1.00 97.56 602 ARG A O 1
ATOM 4741 N N . HIS A 1 603 ? 17.750 4.236 -21.837 1.00 96.62 603 HIS A N 1
ATOM 4742 C CA . HIS A 1 603 ? 18.443 2.987 -21.550 1.00 96.62 603 HIS A CA 1
ATOM 4743 C C . HIS A 1 603 ? 18.945 2.404 -22.871 1.00 96.62 603 HIS A C 1
ATOM 4745 O O . HIS A 1 603 ? 18.176 2.300 -23.830 1.00 96.62 603 HIS A O 1
ATOM 4751 N N . VAL A 1 604 ? 20.237 2.093 -22.931 1.00 97.38 604 VAL A N 1
ATOM 4752 C CA . VAL A 1 604 ? 20.902 1.599 -24.133 1.00 97.38 604 VAL A CA 1
ATOM 4753 C C . VAL A 1 604 ? 21.671 0.332 -23.789 1.00 97.38 604 VAL A C 1
ATOM 4755 O O . VAL A 1 604 ? 22.599 0.367 -22.978 1.00 97.38 604 VAL A O 1
ATOM 4758 N N . ASP A 1 605 ? 21.303 -0.747 -24.469 1.00 94.75 605 ASP A N 1
ATOM 4759 C CA . ASP A 1 605 ? 21.889 -2.071 -24.348 1.00 94.75 605 ASP A CA 1
ATOM 4760 C C . ASP A 1 605 ? 22.645 -2.408 -25.632 1.00 94.75 605 ASP A C 1
ATOM 4762 O O . ASP A 1 605 ? 22.081 -2.520 -26.721 1.00 94.75 605 ASP A O 1
ATOM 4766 N N . ILE A 1 606 ? 23.960 -2.565 -25.497 1.00 95.69 606 ILE A N 1
ATOM 4767 C CA . ILE A 1 606 ? 24.857 -2.979 -26.571 1.00 95.69 606 ILE A CA 1
ATOM 4768 C C . ILE A 1 606 ? 25.400 -4.355 -26.220 1.00 95.69 606 ILE A C 1
ATOM 4770 O O . ILE A 1 606 ? 26.032 -4.533 -25.181 1.00 95.69 606 ILE A O 1
ATOM 4774 N N . PHE A 1 607 ? 25.218 -5.328 -27.096 1.00 92.50 607 PHE A N 1
ATOM 4775 C CA . PHE A 1 607 ? 25.701 -6.688 -26.867 1.00 92.50 607 PHE A CA 1
ATOM 4776 C C . PHE A 1 607 ? 26.327 -7.259 -28.130 1.00 92.50 607 PHE A C 1
ATOM 4778 O O . PHE A 1 607 ? 25.949 -6.907 -29.244 1.00 92.50 607 PHE A O 1
ATOM 4785 N N . CYS A 1 608 ? 27.326 -8.117 -27.955 1.00 93.38 608 CYS A N 1
ATOM 4786 C CA . CYS A 1 608 ? 28.103 -8.693 -29.040 1.00 93.38 608 CYS A CA 1
ATOM 4787 C C . CYS A 1 608 ? 28.069 -10.212 -28.950 1.00 93.38 608 CYS A C 1
ATOM 4789 O O . CYS A 1 608 ? 28.307 -10.784 -27.885 1.00 93.38 608 CYS A O 1
ATOM 4791 N N . TYR A 1 609 ? 27.814 -10.849 -30.088 1.00 89.94 609 TYR A N 1
ATOM 4792 C CA . TYR A 1 609 ? 27.838 -12.299 -30.215 1.00 89.94 609 TYR A CA 1
ATOM 4793 C C . TYR A 1 609 ? 28.835 -12.741 -31.291 1.00 89.94 609 TYR A C 1
ATOM 4795 O O . TYR A 1 609 ? 29.049 -12.003 -32.262 1.00 89.94 609 TYR A O 1
ATOM 4803 N N . PRO A 1 610 ? 29.427 -13.942 -31.148 1.00 88.44 610 PRO A N 1
ATOM 4804 C CA . PRO A 1 610 ? 30.206 -14.557 -32.212 1.00 88.44 610 PRO A CA 1
ATOM 4805 C C . PRO A 1 610 ? 29.385 -14.675 -33.497 1.00 88.44 610 PRO A C 1
ATOM 4807 O O . PRO A 1 610 ? 28.160 -14.841 -33.462 1.00 88.44 610 PRO A O 1
ATOM 4810 N N . LYS A 1 611 ? 30.066 -14.597 -34.642 1.00 87.94 611 LYS A N 1
ATOM 4811 C CA . LYS A 1 611 ? 29.415 -14.628 -35.958 1.00 87.94 611 LYS A CA 1
ATOM 4812 C C . LYS A 1 611 ? 28.700 -15.946 -36.203 1.00 87.94 611 LYS A C 1
ATOM 4814 O O . LYS A 1 611 ? 27.643 -15.968 -36.822 1.00 87.94 611 LYS A O 1
ATOM 4819 N N . GLU A 1 612 ? 29.267 -17.013 -35.671 1.00 86.12 612 GLU A N 1
ATOM 4820 C CA . GLU A 1 612 ? 28.748 -18.362 -35.764 1.00 86.12 612 GLU A CA 1
ATOM 4821 C C . GLU A 1 612 ? 27.348 -18.408 -35.146 1.00 86.12 612 GLU A C 1
ATOM 4823 O O . GLU A 1 612 ? 26.420 -18.872 -35.785 1.00 86.12 612 GLU A O 1
ATOM 4828 N N . THR A 1 613 ? 27.121 -17.773 -33.993 1.00 88.38 613 THR A N 1
ATOM 4829 C CA . THR A 1 613 ? 25.845 -17.870 -33.266 1.00 88.38 613 THR A CA 1
ATOM 4830 C C . THR A 1 613 ? 24.774 -16.864 -33.710 1.00 88.38 613 THR A C 1
ATOM 4832 O O . THR A 1 613 ? 23.768 -16.698 -33.015 1.00 88.38 613 THR A O 1
ATOM 4835 N N . ILE A 1 614 ? 24.970 -16.141 -34.818 1.00 89.56 614 ILE A N 1
ATOM 4836 C CA . ILE A 1 614 ? 24.194 -14.927 -35.134 1.00 89.56 614 ILE A CA 1
ATOM 4837 C C . ILE A 1 614 ? 22.686 -15.169 -35.298 1.00 89.56 614 ILE A C 1
ATOM 4839 O O . ILE A 1 614 ? 21.888 -14.343 -34.858 1.00 89.56 614 ILE A O 1
ATOM 4843 N N . GLY A 1 615 ? 22.274 -16.306 -35.855 1.00 91.81 615 GLY A N 1
ATOM 4844 C CA . GLY A 1 615 ? 20.870 -16.695 -36.005 1.00 91.81 615 GLY A CA 1
ATOM 4845 C C . GLY A 1 615 ? 20.184 -16.954 -34.661 1.00 91.81 615 GLY A C 1
ATOM 4846 O O . GLY A 1 615 ? 19.044 -16.539 -34.454 1.00 91.81 615 GLY A O 1
ATOM 4847 N N . TYR A 1 616 ? 20.883 -17.574 -33.706 1.00 91.44 616 TYR A N 1
ATOM 4848 C CA . TYR A 1 616 ? 20.373 -17.774 -32.343 1.00 91.44 616 TYR A CA 1
ATOM 4849 C C . TYR A 1 616 ? 20.324 -16.464 -31.558 1.00 91.44 616 TYR A C 1
ATOM 4851 O O . TYR A 1 616 ? 19.342 -16.182 -30.865 1.00 91.44 616 TYR A O 1
ATOM 4859 N N . ALA A 1 617 ? 21.374 -15.657 -31.692 1.00 90.56 617 ALA A N 1
ATOM 4860 C CA . ALA A 1 617 ? 21.492 -14.362 -31.050 1.00 90.56 617 ALA A CA 1
ATOM 4861 C C . ALA A 1 617 ? 20.400 -13.398 -31.519 1.00 90.56 617 ALA A C 1
ATOM 4863 O O . ALA A 1 617 ? 19.704 -12.819 -30.686 1.00 90.56 617 ALA A O 1
ATOM 4864 N N . ILE A 1 618 ? 20.189 -13.270 -32.834 1.00 93.31 618 ILE A N 1
ATOM 4865 C CA . ILE A 1 618 ? 19.175 -12.366 -33.379 1.00 93.31 618 ILE A CA 1
ATOM 4866 C C . ILE A 1 618 ? 17.763 -12.841 -33.045 1.00 93.31 618 ILE A C 1
ATOM 4868 O O . ILE A 1 618 ? 16.921 -12.011 -32.701 1.00 93.31 618 ILE A O 1
ATOM 4872 N N . LEU A 1 619 ? 17.507 -14.155 -33.055 1.00 91.38 619 LEU A N 1
ATOM 4873 C CA . LEU A 1 619 ? 16.236 -14.722 -32.609 1.00 91.38 619 LEU A CA 1
ATOM 4874 C C . LEU A 1 619 ? 15.952 -14.319 -31.156 1.00 91.38 619 LEU A C 1
ATOM 4876 O O . LEU A 1 619 ? 14.887 -13.778 -30.859 1.00 91.38 619 LEU A O 1
ATOM 4880 N N . HIS A 1 620 ? 16.938 -14.511 -30.276 1.00 87.75 620 HIS A N 1
ATOM 4881 C CA . HIS A 1 620 ? 16.840 -14.162 -28.863 1.00 87.75 620 HIS A CA 1
ATOM 4882 C C . HIS A 1 620 ? 16.648 -12.656 -28.639 1.00 87.75 620 HIS A C 1
ATOM 4884 O O . HIS A 1 620 ? 15.717 -12.256 -27.940 1.00 87.75 620 HIS A O 1
ATOM 4890 N N . ALA A 1 621 ? 17.502 -11.827 -29.239 1.00 85.25 621 ALA A N 1
ATOM 4891 C CA . ALA A 1 621 ? 17.502 -10.375 -29.076 1.00 85.25 621 ALA A CA 1
ATOM 4892 C C . ALA A 1 621 ? 16.262 -9.707 -29.692 1.00 85.25 621 ALA A C 1
ATOM 4894 O O . ALA A 1 621 ? 15.814 -8.661 -29.233 1.00 85.25 621 ALA A O 1
ATOM 4895 N N . THR A 1 622 ? 15.658 -10.318 -30.716 1.00 89.50 622 THR A N 1
ATOM 4896 C CA . THR A 1 622 ? 14.407 -9.816 -31.301 1.00 89.50 622 THR A CA 1
ATOM 4897 C C . THR A 1 622 ? 13.220 -10.034 -30.375 1.00 89.50 622 THR A C 1
ATOM 4899 O O . THR A 1 622 ? 12.332 -9.188 -30.346 1.00 89.50 622 THR A O 1
ATOM 4902 N N . GLY A 1 623 ? 13.170 -11.136 -29.621 1.00 79.44 623 GLY A N 1
ATOM 4903 C CA . GLY A 1 623 ? 12.040 -11.458 -28.748 1.00 79.44 623 GLY A CA 1
ATOM 4904 C C . GLY A 1 623 ? 10.707 -11.630 -29.502 1.00 79.44 623 GLY A C 1
ATOM 4905 O O . GLY A 1 623 ? 10.701 -11.935 -30.691 1.00 79.44 623 GLY A O 1
ATOM 4906 N N . SER A 1 624 ? 9.545 -11.418 -28.873 1.00 74.50 624 SER A N 1
ATOM 4907 C CA . SER A 1 624 ? 9.337 -10.946 -27.492 1.00 74.50 624 SER A CA 1
ATOM 4908 C C . SER A 1 624 ? 9.825 -11.941 -26.418 1.00 74.50 624 SER A C 1
ATOM 4910 O O . SER A 1 624 ? 10.202 -13.075 -26.713 1.00 74.50 624 SER A O 1
ATOM 4912 N N . GLY A 1 625 ? 9.799 -11.540 -25.142 1.00 54.81 625 GLY A N 1
ATOM 4913 C CA . GLY A 1 625 ? 10.106 -12.448 -24.032 1.00 54.81 625 GLY A CA 1
ATOM 4914 C C . GLY A 1 625 ? 9.214 -13.700 -24.003 1.00 54.81 625 GLY A C 1
ATOM 4915 O O . GLY A 1 625 ? 9.721 -14.800 -23.779 1.00 54.81 625 GLY A O 1
ATOM 4916 N N . ASN A 1 626 ? 7.916 -13.562 -24.297 1.00 64.44 626 ASN A N 1
ATOM 4917 C CA . ASN A 1 626 ? 6.974 -14.687 -24.339 1.00 64.44 626 ASN A CA 1
ATOM 4918 C C . ASN A 1 626 ? 7.240 -15.601 -25.536 1.00 64.44 626 ASN A C 1
ATOM 4920 O O . ASN A 1 626 ? 7.246 -16.829 -25.391 1.00 64.44 626 ASN A O 1
ATOM 4924 N N . PHE A 1 627 ? 7.533 -15.010 -26.694 1.00 75.69 627 PHE A N 1
ATOM 4925 C CA . PHE A 1 627 ? 7.941 -15.754 -27.878 1.00 75.69 627 PHE A CA 1
ATOM 4926 C C . PHE A 1 627 ? 9.202 -16.590 -27.606 1.00 75.69 627 PHE A C 1
ATOM 4928 O O . PHE A 1 627 ? 9.232 -17.789 -27.888 1.00 75.69 627 PHE A O 1
ATOM 4935 N N . ASN A 1 628 ? 10.211 -16.003 -26.952 1.00 73.50 628 ASN A N 1
ATOM 4936 C CA . ASN A 1 628 ? 11.434 -16.706 -26.561 1.00 73.50 628 ASN A CA 1
ATOM 4937 C C . ASN A 1 628 ? 11.165 -17.859 -25.582 1.00 73.50 628 ASN A C 1
ATOM 4939 O O . ASN A 1 628 ? 11.745 -18.936 -25.732 1.00 73.50 628 ASN A O 1
ATOM 4943 N N . ILE A 1 629 ? 10.297 -17.660 -24.582 1.00 64.06 629 ILE A N 1
ATOM 4944 C CA . ILE A 1 629 ? 9.892 -18.721 -23.641 1.00 64.06 629 ILE A CA 1
ATOM 4945 C C . ILE A 1 629 ? 9.236 -19.878 -24.399 1.00 64.06 629 ILE A C 1
ATOM 4947 O O . ILE A 1 629 ? 9.608 -21.033 -24.196 1.00 64.06 629 ILE A O 1
ATOM 4951 N N . SER A 1 630 ? 8.322 -19.566 -25.316 1.00 71.62 630 SER A N 1
ATOM 4952 C CA . SER A 1 630 ? 7.627 -20.563 -26.133 1.00 71.62 630 SER A CA 1
ATOM 4953 C C . SER A 1 630 ? 8.601 -21.341 -27.021 1.00 71.62 630 SER A C 1
ATOM 4955 O O . SER A 1 630 ? 8.565 -22.571 -27.046 1.00 71.62 630 SER A O 1
ATOM 4957 N N . CYS A 1 631 ? 9.544 -20.655 -27.674 1.00 77.50 631 CYS A N 1
ATOM 4958 C CA . CYS A 1 631 ? 10.590 -21.295 -28.475 1.00 77.50 631 CYS A CA 1
ATOM 4959 C C . CYS A 1 631 ? 11.475 -22.227 -27.634 1.00 77.50 631 CYS A C 1
ATOM 4961 O O . CYS A 1 631 ? 11.782 -23.345 -28.050 1.00 77.50 631 CYS A O 1
ATOM 4963 N N . ARG A 1 632 ? 11.861 -21.801 -26.423 1.00 78.31 632 ARG A N 1
ATOM 4964 C CA . ARG A 1 632 ? 12.636 -22.639 -25.493 1.00 78.31 632 ARG A CA 1
ATOM 4965 C C . ARG A 1 632 ? 11.859 -23.878 -25.065 1.00 78.31 632 ARG A C 1
ATOM 4967 O O . ARG A 1 632 ? 12.451 -24.952 -25.019 1.00 78.31 632 ARG A O 1
ATOM 4974 N N . GLN A 1 633 ? 10.561 -23.752 -24.795 1.00 73.56 633 GLN A N 1
ATOM 4975 C CA . GLN A 1 633 ? 9.723 -24.897 -24.440 1.00 73.56 633 GLN A CA 1
ATOM 4976 C C . GLN A 1 633 ? 9.634 -25.901 -25.595 1.00 73.56 633 GLN A C 1
ATOM 4978 O O . GLN A 1 633 ? 9.887 -27.083 -25.394 1.00 73.56 633 GLN A O 1
ATOM 4983 N N . ARG A 1 634 ? 9.407 -25.428 -26.826 1.00 82.38 634 ARG A N 1
ATOM 4984 C CA . ARG A 1 634 ? 9.393 -26.285 -28.025 1.00 82.38 634 ARG A CA 1
ATOM 4985 C C . ARG A 1 634 ? 10.724 -27.000 -28.262 1.00 82.38 634 ARG A C 1
ATOM 4987 O O . ARG A 1 634 ? 10.743 -28.160 -28.668 1.00 82.38 634 ARG A O 1
ATOM 4994 N N . ALA A 1 635 ? 11.843 -26.332 -27.982 1.00 82.94 635 ALA A N 1
ATOM 4995 C CA . ALA A 1 635 ? 13.159 -26.962 -28.027 1.00 82.94 635 ALA A CA 1
ATOM 4996 C C . ALA A 1 635 ? 13.301 -28.070 -26.967 1.00 82.94 635 ALA A C 1
ATOM 4998 O O . ALA A 1 635 ? 13.814 -29.142 -27.286 1.00 82.94 635 ALA A O 1
ATOM 4999 N N . ILE A 1 636 ? 12.808 -27.841 -25.742 1.00 79.31 636 ILE A N 1
ATOM 5000 C CA . ILE A 1 636 ? 12.795 -28.839 -24.656 1.00 79.31 636 ILE A CA 1
ATOM 5001 C C . ILE A 1 636 ? 11.978 -30.065 -25.052 1.00 79.31 636 ILE A C 1
ATOM 5003 O O . ILE A 1 636 ? 12.461 -31.182 -24.874 1.00 79.31 636 ILE A O 1
ATOM 5007 N N . ASP A 1 637 ? 10.800 -29.870 -25.645 1.00 82.62 637 ASP A N 1
ATOM 5008 C CA . ASP A 1 637 ? 9.926 -30.962 -26.093 1.00 82.62 637 ASP A CA 1
ATOM 5009 C C . ASP A 1 637 ? 10.603 -31.843 -27.162 1.00 82.62 637 ASP A C 1
ATOM 5011 O O . ASP A 1 637 ? 10.311 -33.030 -27.287 1.00 82.62 637 ASP A O 1
ATOM 5015 N N . LYS A 1 638 ? 11.562 -31.275 -27.904 1.00 84.62 638 LYS A N 1
ATOM 5016 C CA . LYS A 1 638 ? 12.406 -31.969 -28.889 1.00 84.62 638 LYS A CA 1
ATOM 5017 C C . LYS A 1 638 ? 13.731 -32.491 -28.323 1.00 84.62 638 LYS A C 1
ATOM 5019 O O . LYS A 1 638 ? 14.550 -32.996 -29.085 1.00 84.62 638 LYS A O 1
ATOM 5024 N N . GLY A 1 639 ? 13.960 -32.378 -27.015 1.00 84.31 639 GLY A N 1
ATOM 5025 C CA . GLY A 1 639 ? 15.170 -32.870 -26.354 1.00 84.31 639 GLY A CA 1
ATOM 5026 C C . GLY A 1 639 ? 16.366 -31.914 -26.407 1.00 84.31 639 GLY A C 1
ATOM 5027 O O . GLY A 1 639 ? 17.503 -32.364 -26.301 1.00 84.31 639 GLY A O 1
ATOM 5028 N N . TYR A 1 640 ? 16.147 -30.605 -26.552 1.00 85.81 640 TYR A N 1
ATOM 5029 C CA . TYR A 1 640 ? 17.208 -29.591 -26.581 1.00 85.81 640 TYR A CA 1
ATOM 5030 C C . TYR A 1 640 ? 16.997 -28.480 -25.545 1.00 85.81 640 TYR A C 1
ATOM 5032 O O . TYR A 1 640 ? 15.911 -28.246 -25.029 1.00 85.81 640 TYR A O 1
ATOM 5040 N N . SER A 1 641 ? 18.063 -27.742 -25.258 1.00 81.69 641 SER A N 1
ATOM 5041 C CA . SER A 1 641 ? 18.036 -26.456 -24.568 1.00 81.69 641 SER A CA 1
ATOM 5042 C C . SER A 1 641 ? 18.424 -25.365 -25.558 1.00 81.69 641 SER A C 1
ATOM 5044 O O . SER A 1 641 ? 19.541 -25.386 -26.066 1.00 81.69 641 SER A O 1
ATOM 5046 N N . LEU A 1 642 ? 17.528 -24.413 -25.815 1.00 85.50 642 LEU A N 1
ATOM 5047 C CA . LEU A 1 642 ? 17.772 -23.278 -26.710 1.00 85.50 642 LEU A CA 1
ATOM 5048 C C . LEU A 1 642 ? 18.299 -22.063 -25.930 1.00 85.50 642 LEU A C 1
ATOM 5050 O O . LEU A 1 642 ? 17.695 -21.637 -24.943 1.00 85.50 642 LEU A O 1
ATOM 5054 N N . SER A 1 643 ? 19.399 -21.482 -26.400 1.00 81.44 643 SER A N 1
ATOM 5055 C CA . SER A 1 643 ? 19.989 -20.239 -25.891 1.00 81.44 643 SER A CA 1
ATOM 5056 C C . SER A 1 643 ? 20.361 -19.306 -27.044 1.00 81.44 643 SER A C 1
ATOM 5058 O O . SER A 1 643 ? 20.330 -19.710 -28.204 1.00 81.44 643 SER A O 1
ATOM 5060 N N . GLN A 1 644 ? 20.771 -18.081 -26.723 1.00 83.62 644 GLN A N 1
ATOM 5061 C CA . GLN A 1 644 ? 21.345 -17.133 -27.679 1.00 83.62 644 GLN A CA 1
ATOM 5062 C C . GLN A 1 644 ? 22.649 -17.627 -28.329 1.00 83.62 644 GLN A C 1
ATOM 5064 O O . GLN A 1 644 ? 23.059 -17.086 -29.346 1.00 83.62 644 GLN A O 1
ATOM 5069 N N . TYR A 1 645 ? 23.286 -18.652 -27.752 1.00 84.50 645 TYR A N 1
ATOM 5070 C CA . TYR A 1 645 ? 24.521 -19.245 -28.264 1.00 84.50 645 TYR A CA 1
ATOM 5071 C C . TYR A 1 645 ? 24.291 -20.533 -29.063 1.00 84.50 645 TYR A C 1
ATOM 5073 O O . TYR A 1 645 ? 25.241 -21.069 -29.616 1.00 84.50 645 TYR A O 1
ATOM 5081 N N . GLY A 1 646 ? 23.065 -21.069 -29.096 1.00 87.12 646 GLY A N 1
ATOM 5082 C CA . GLY A 1 646 ? 22.778 -22.322 -29.798 1.00 87.12 646 GLY A CA 1
ATOM 5083 C C . GLY A 1 646 ? 21.837 -23.279 -29.074 1.00 87.12 646 GLY A C 1
ATOM 5084 O O . GLY A 1 646 ? 21.265 -22.966 -28.022 1.00 87.12 646 GLY A O 1
ATOM 5085 N N . LEU A 1 647 ? 21.697 -24.467 -29.670 1.00 86.12 647 LEU A N 1
ATOM 5086 C CA . LEU A 1 647 ? 20.926 -25.606 -29.170 1.00 86.12 647 LEU A CA 1
ATOM 5087 C C . LEU A 1 647 ? 21.845 -26.661 -28.545 1.00 86.12 647 LEU A C 1
ATOM 5089 O O . LEU A 1 647 ? 22.708 -27.222 -29.215 1.00 86.12 647 LEU A O 1
ATOM 5093 N N . THR A 1 648 ? 21.594 -26.995 -27.281 1.00 83.12 648 THR A N 1
ATOM 5094 C CA . THR A 1 648 ? 22.335 -28.034 -26.550 1.00 83.12 648 THR A CA 1
ATOM 5095 C C . THR A 1 648 ? 21.449 -29.263 -26.331 1.00 83.12 648 THR A C 1
ATOM 5097 O O . THR A 1 648 ? 20.400 -29.117 -25.702 1.00 83.12 648 THR A O 1
ATOM 5100 N N . PRO A 1 649 ? 21.834 -30.467 -26.787 1.00 82.06 649 PRO A N 1
ATOM 5101 C CA . PRO A 1 649 ? 21.062 -31.694 -26.566 1.00 82.06 649 PRO A CA 1
ATOM 5102 C C . PRO A 1 649 ? 20.873 -32.032 -25.078 1.00 82.06 649 PRO A C 1
ATOM 5104 O O . PRO A 1 649 ? 21.726 -31.729 -24.238 1.00 82.06 649 PRO A O 1
ATOM 5107 N N . LYS A 1 650 ? 19.756 -32.687 -24.745 1.00 75.62 650 LYS A N 1
ATOM 5108 C CA . LYS A 1 650 ? 19.463 -33.256 -23.424 1.00 75.62 650 LYS A CA 1
ATOM 5109 C C . LYS A 1 650 ? 19.159 -34.763 -23.544 1.00 75.62 650 LYS A C 1
ATOM 5111 O O . LYS A 1 650 ? 18.182 -35.105 -24.205 1.00 75.62 650 LYS A O 1
ATOM 5116 N N . PRO A 1 651 ? 19.923 -35.651 -22.866 1.00 66.75 651 PRO A N 1
ATOM 5117 C CA . PRO A 1 651 ? 21.097 -35.362 -22.031 1.00 66.75 651 PRO A CA 1
ATOM 5118 C C . PRO A 1 651 ? 22.301 -34.861 -22.850 1.00 66.75 651 PRO A C 1
ATOM 5120 O O . PRO A 1 651 ? 22.418 -35.147 -24.039 1.00 66.75 651 PRO A O 1
ATOM 5123 N N . LYS A 1 652 ? 23.203 -34.109 -22.197 1.00 61.62 652 LYS A N 1
ATOM 5124 C CA . LYS A 1 652 ? 24.363 -33.426 -22.820 1.00 61.62 652 LYS A CA 1
ATOM 5125 C C . LYS A 1 652 ? 25.329 -34.359 -23.571 1.00 61.62 652 LYS A C 1
ATOM 5127 O O . LYS A 1 652 ? 26.177 -33.885 -24.316 1.00 61.62 652 LYS A O 1
ATOM 5132 N N . GLU A 1 653 ? 25.212 -35.662 -23.347 1.00 60.50 653 GLU A N 1
ATOM 5133 C CA . GLU A 1 653 ? 26.031 -36.726 -23.936 1.00 60.50 653 GLU A CA 1
ATOM 5134 C C . GLU A 1 653 ? 25.646 -37.043 -25.394 1.00 60.50 653 GLU A C 1
ATOM 5136 O O . GLU A 1 653 ? 26.429 -37.645 -26.129 1.00 60.50 653 GLU A O 1
ATOM 5141 N N . LEU A 1 654 ? 24.464 -36.608 -25.848 1.00 59.78 654 LEU A N 1
ATOM 5142 C CA . LEU A 1 654 ? 24.028 -36.761 -27.235 1.00 59.78 654 LEU A CA 1
ATOM 5143 C C . LEU A 1 654 ? 24.729 -35.738 -28.143 1.00 59.78 654 LEU A C 1
ATOM 5145 O O . LEU A 1 654 ? 24.616 -34.534 -27.938 1.00 59.78 654 LEU A O 1
ATOM 5149 N N . LYS A 1 655 ? 25.393 -36.202 -29.209 1.00 54.91 655 LYS A N 1
ATOM 5150 C CA . LYS A 1 655 ? 25.952 -35.350 -30.280 1.00 54.91 655 LYS A CA 1
ATOM 5151 C C . LYS A 1 655 ? 24.928 -35.094 -31.387 1.00 54.91 655 LYS A C 1
ATOM 5153 O O . LYS A 1 655 ? 25.165 -35.400 -32.552 1.00 54.91 655 LYS A O 1
ATOM 5158 N N . LEU A 1 656 ? 23.766 -34.564 -31.030 1.00 60.09 656 LEU A N 1
ATOM 5159 C CA . LEU A 1 656 ? 22.805 -34.112 -32.029 1.00 60.09 656 LEU A CA 1
ATOM 5160 C C . LEU A 1 656 ? 23.164 -32.689 -32.471 1.00 60.09 656 LEU A C 1
ATOM 5162 O O . LEU A 1 656 ? 23.194 -31.774 -31.650 1.00 60.09 656 LEU A O 1
ATOM 5166 N N . ARG A 1 657 ? 23.442 -32.499 -33.765 1.00 63.50 657 ARG A N 1
ATOM 5167 C CA . ARG A 1 657 ? 23.774 -31.184 -34.331 1.00 63.50 657 ARG A CA 1
ATOM 5168 C C . ARG A 1 657 ? 22.486 -30.421 -34.651 1.00 63.50 657 ARG A C 1
ATOM 5170 O O . ARG A 1 657 ? 21.589 -30.977 -35.281 1.00 63.50 657 ARG A O 1
ATOM 5177 N N . GLY A 1 658 ? 22.391 -29.178 -34.185 1.00 66.69 658 GLY A N 1
ATOM 5178 C CA . GLY A 1 658 ? 21.284 -28.279 -34.513 1.00 66.69 658 GLY A CA 1
ATOM 5179 C C . GLY A 1 658 ? 21.328 -27.777 -35.968 1.00 66.69 658 GLY A C 1
ATOM 5180 O O . GLY A 1 658 ? 22.279 -28.077 -36.697 1.00 66.69 658 GLY A O 1
ATOM 5181 N N . PRO A 1 659 ? 20.307 -27.014 -36.398 1.00 78.75 659 PRO A N 1
ATOM 5182 C CA . PRO A 1 659 ? 20.282 -26.347 -37.698 1.00 78.75 659 PRO A CA 1
ATOM 5183 C C . PRO A 1 659 ? 21.396 -25.286 -37.806 1.00 78.75 659 PRO A C 1
ATOM 5185 O O . PRO A 1 659 ? 21.994 -24.922 -36.787 1.00 78.75 659 PRO A O 1
ATOM 5188 N N . PRO A 1 660 ? 21.680 -24.781 -39.025 1.00 73.06 660 PRO A N 1
ATOM 5189 C CA . PRO A 1 660 ? 22.700 -23.762 -39.252 1.00 73.06 660 PRO A CA 1
ATOM 5190 C C . PRO A 1 660 ? 22.540 -22.567 -38.319 1.00 73.06 660 PRO A C 1
ATOM 5192 O O . PRO A 1 660 ? 21.437 -22.062 -38.123 1.00 73.06 660 PRO A O 1
ATOM 5195 N N . GLU A 1 661 ? 23.660 -22.114 -37.775 1.00 78.38 661 GLU A N 1
ATOM 5196 C CA . GLU A 1 661 ? 23.674 -21.144 -36.686 1.00 78.38 661 GLU A CA 1
ATOM 5197 C C . GLU A 1 661 ? 23.451 -19.695 -37.155 1.00 78.38 661 GLU A C 1
ATOM 5199 O O . GLU A 1 661 ? 23.169 -18.829 -36.333 1.00 78.38 661 GLU A O 1
ATOM 5204 N N . GLU A 1 662 ? 23.489 -19.441 -38.469 1.00 79.06 662 GLU A N 1
ATOM 5205 C CA . GLU A 1 662 ? 23.376 -18.103 -39.071 1.00 79.06 662 GLU A CA 1
ATOM 5206 C C . GLU A 1 662 ? 21.942 -17.681 -39.452 1.00 79.06 662 GLU A C 1
ATOM 5208 O O . GLU A 1 662 ? 21.721 -16.521 -39.789 1.00 79.06 662 GLU A O 1
ATOM 5213 N N . ASP A 1 663 ? 20.956 -18.587 -39.403 1.00 88.12 663 ASP A N 1
ATOM 5214 C CA . ASP A 1 663 ? 19.606 -18.334 -39.933 1.00 88.12 663 ASP A CA 1
ATOM 5215 C C . ASP A 1 663 ? 18.503 -18.658 -38.910 1.00 88.12 663 ASP A C 1
ATOM 5217 O O . ASP A 1 663 ? 18.194 -19.824 -38.641 1.00 88.12 663 ASP A O 1
ATOM 5221 N N . GLU A 1 664 ? 17.864 -17.612 -38.369 1.00 91.56 664 GLU A N 1
ATOM 5222 C CA . GLU A 1 664 ? 16.753 -17.741 -37.413 1.00 91.56 664 GLU A CA 1
ATOM 5223 C C . GLU A 1 664 ? 15.567 -18.547 -37.973 1.00 91.56 664 GLU A C 1
ATOM 5225 O O . GLU A 1 664 ? 14.863 -19.205 -37.204 1.00 91.56 664 GLU A O 1
ATOM 5230 N N . ARG A 1 665 ? 15.367 -18.569 -39.302 1.00 92.81 665 ARG A N 1
ATOM 5231 C CA . ARG A 1 665 ? 14.291 -19.339 -39.941 1.00 92.81 665 ARG A CA 1
ATOM 5232 C C . ARG A 1 665 ? 14.471 -20.833 -39.730 1.00 92.81 665 ARG A C 1
ATOM 5234 O O . ARG A 1 665 ? 13.557 -21.502 -39.252 1.00 92.81 665 ARG A O 1
ATOM 5241 N N . LYS A 1 666 ? 15.671 -21.340 -40.010 1.00 91.62 666 LYS A N 1
ATOM 5242 C CA . LYS A 1 666 ? 15.995 -22.766 -39.859 1.00 91.62 666 LYS A CA 1
ATOM 5243 C C . LYS A 1 666 ? 15.918 -23.208 -38.402 1.00 91.62 666 LYS A C 1
ATOM 5245 O O . LYS A 1 666 ? 15.539 -24.343 -38.122 1.00 91.62 666 LYS A O 1
ATOM 5250 N N . ILE A 1 667 ? 16.245 -22.311 -37.471 1.00 92.38 667 ILE A N 1
ATOM 5251 C CA . ILE A 1 667 ? 16.120 -22.561 -36.032 1.00 92.38 667 ILE A CA 1
ATOM 5252 C C . ILE A 1 667 ? 14.648 -22.746 -35.643 1.00 92.38 667 ILE A C 1
ATOM 5254 O O . ILE A 1 667 ? 14.318 -23.738 -34.993 1.00 92.38 667 ILE A O 1
ATOM 5258 N N . LEU A 1 668 ? 13.762 -21.841 -36.074 1.00 92.38 668 LEU A N 1
ATOM 5259 C CA . LEU A 1 668 ? 12.322 -21.913 -35.795 1.00 92.38 668 LEU A CA 1
ATOM 5260 C C . LEU A 1 668 ? 11.645 -23.137 -36.433 1.00 92.38 668 LEU A C 1
ATOM 5262 O O . LEU A 1 668 ? 10.829 -23.808 -35.795 1.00 92.38 668 LEU A O 1
ATOM 5266 N N . GLU A 1 669 ? 12.006 -23.460 -37.674 1.00 91.38 669 GLU A N 1
ATOM 5267 C CA . GLU A 1 669 ? 11.535 -24.664 -38.367 1.00 91.38 669 GLU A CA 1
ATOM 5268 C C . GLU A 1 669 ? 11.964 -25.937 -37.630 1.00 91.38 669 GLU A C 1
ATOM 5270 O O . GLU A 1 669 ? 11.142 -26.818 -37.373 1.00 91.38 669 GLU A O 1
ATOM 5275 N N . PHE A 1 670 ? 13.227 -26.009 -37.201 1.00 90.00 670 PHE A N 1
ATOM 5276 C CA . PHE A 1 670 ? 13.760 -27.155 -36.470 1.00 90.00 670 PHE A CA 1
ATOM 5277 C C . PHE A 1 670 ? 12.996 -27.433 -35.169 1.00 90.00 670 PHE A C 1
ATOM 5279 O O . PHE A 1 670 ? 12.635 -28.583 -34.882 1.00 90.00 670 PHE A O 1
ATOM 5286 N N . ILE A 1 671 ? 12.690 -26.382 -34.400 1.00 89.25 671 ILE A N 1
ATOM 5287 C CA . ILE A 1 671 ? 11.914 -26.502 -33.159 1.00 89.25 671 ILE A CA 1
ATOM 5288 C C . ILE A 1 671 ? 10.403 -26.662 -33.401 1.00 89.25 671 ILE A C 1
ATOM 5290 O O . ILE A 1 671 ? 9.653 -26.859 -32.449 1.00 89.25 671 ILE A O 1
ATOM 5294 N N . GLY A 1 672 ? 9.946 -26.678 -34.658 1.00 86.12 672 GLY A N 1
ATOM 5295 C CA . GLY A 1 672 ? 8.555 -26.957 -35.020 1.00 86.12 672 GLY A CA 1
ATOM 5296 C C . GLY A 1 672 ? 7.597 -25.787 -34.791 1.00 86.12 672 GLY A C 1
ATOM 5297 O O . GLY A 1 672 ? 6.418 -26.020 -34.543 1.00 86.12 672 GLY A O 1
ATOM 5298 N N . VAL A 1 673 ? 8.099 -24.549 -34.836 1.00 84.00 673 VAL A N 1
ATOM 5299 C CA . VAL A 1 673 ? 7.283 -23.323 -34.750 1.00 84.00 673 VAL A CA 1
ATOM 5300 C C . VAL A 1 673 ? 6.877 -22.825 -36.145 1.00 84.00 673 VAL A C 1
ATOM 5302 O O . VAL A 1 673 ? 5.826 -22.210 -36.287 1.00 84.00 673 VAL A O 1
ATOM 5305 N N . GLY A 1 674 ? 7.669 -23.136 -37.179 1.00 86.38 674 GLY A N 1
ATOM 5306 C CA . GLY A 1 674 ? 7.548 -22.493 -38.492 1.00 86.38 674 GLY A CA 1
ATOM 5307 C C . GLY A 1 674 ? 8.108 -21.067 -38.467 1.00 86.38 674 GLY A C 1
ATOM 5308 O O . GLY A 1 674 ? 8.382 -20.519 -37.398 1.00 86.38 674 GLY A O 1
ATOM 5309 N N . TYR A 1 675 ? 8.343 -20.466 -39.636 1.00 91.12 675 TYR A N 1
ATOM 5310 C CA . TYR A 1 675 ? 8.885 -19.108 -39.668 1.00 91.12 675 TYR A CA 1
ATOM 5311 C C . TYR A 1 675 ? 7.839 -18.087 -39.226 1.00 91.12 675 TYR A C 1
ATOM 5313 O O . TYR A 1 675 ? 6.755 -18.021 -39.798 1.00 91.12 675 TYR A O 1
ATOM 5321 N N . VAL A 1 676 ? 8.200 -17.275 -38.232 1.00 88.06 676 VAL A N 1
ATOM 5322 C CA . VAL A 1 676 ? 7.389 -16.159 -37.743 1.00 88.06 676 VAL A CA 1
ATOM 5323 C C . VAL A 1 676 ? 8.175 -14.872 -37.967 1.00 88.06 676 VAL A C 1
ATOM 5325 O O . VAL A 1 676 ? 9.279 -14.695 -37.426 1.00 88.06 676 VAL A O 1
ATOM 5328 N N . GLU A 1 677 ? 7.607 -13.980 -38.777 1.00 91.88 677 GLU A N 1
ATOM 5329 C CA . GLU A 1 677 ? 8.191 -12.670 -39.060 1.00 91.88 677 GLU A CA 1
ATOM 5330 C C . GLU A 1 677 ? 8.384 -11.878 -37.758 1.00 91.88 677 GLU A C 1
ATOM 5332 O O . GLU A 1 677 ? 7.564 -11.994 -36.845 1.00 91.88 677 GLU A O 1
ATOM 5337 N N . PRO A 1 678 ? 9.445 -11.061 -37.622 1.00 91.56 678 PRO A N 1
ATOM 5338 C CA . PRO A 1 678 ? 9.723 -10.318 -36.391 1.00 91.56 678 PRO A CA 1
ATOM 5339 C C . PRO A 1 678 ? 8.533 -9.537 -35.820 1.00 91.56 678 PRO A C 1
ATOM 5341 O O . PRO A 1 678 ? 8.335 -9.525 -34.607 1.00 91.56 678 PRO A O 1
ATOM 5344 N N . GLN A 1 679 ? 7.733 -8.902 -36.677 1.00 86.31 679 GLN A N 1
ATOM 5345 C CA . GLN A 1 679 ? 6.563 -8.109 -36.280 1.00 86.31 679 GLN A CA 1
ATOM 5346 C C . GLN A 1 679 ? 5.424 -8.926 -35.653 1.00 86.31 679 GLN A C 1
ATOM 5348 O O . GLN A 1 679 ? 4.666 -8.385 -34.847 1.00 86.31 679 GLN A O 1
ATOM 5353 N N . ASP A 1 680 ? 5.375 -10.228 -35.943 1.00 79.44 680 ASP A N 1
ATOM 5354 C CA . ASP A 1 680 ? 4.330 -11.152 -35.492 1.00 79.44 680 ASP A CA 1
ATOM 5355 C C . ASP A 1 680 ? 4.757 -11.960 -34.248 1.00 79.44 680 ASP A C 1
ATOM 5357 O O . ASP A 1 680 ? 4.029 -12.828 -33.767 1.00 79.44 680 ASP A O 1
ATOM 5361 N N . ARG A 1 681 ? 5.943 -11.680 -33.683 1.00 80.06 681 ARG A N 1
ATOM 5362 C CA . ARG A 1 681 ? 6.464 -12.344 -32.473 1.00 80.06 681 ARG A CA 1
ATOM 5363 C C . ARG A 1 681 ? 5.883 -11.708 -31.206 1.00 80.06 681 ARG A C 1
ATOM 5365 O O . ARG A 1 681 ? 6.430 -10.722 -30.694 1.00 80.06 681 ARG A O 1
ATOM 5372 N N . VAL A 1 682 ? 4.781 -12.272 -30.704 1.00 61.53 682 VAL A N 1
ATOM 5373 C CA . VAL A 1 682 ? 4.041 -11.793 -29.513 1.00 61.53 682 VAL A CA 1
ATOM 5374 C C . VAL A 1 682 ? 4.545 -12.397 -28.210 1.00 61.53 682 VAL A C 1
ATOM 5376 O O . VAL A 1 682 ? 4.849 -13.606 -28.149 1.00 61.53 682 VAL A O 1
#

Radius of gyration: 35.97 Å; chains: 1; bounding box: 84×65×97 Å

Foldseek 3Di:
DLDQLPPPPWDWDADPNFIKIWRDPPLAWAAAAAAQADCDDPRGRPGDFDDPVVCVVQVHDGFFAQWKKFFAALFFKWKDRLQFIWGTFDQDPVRITMTTTQAQDDPLLRLLDHHNWMFTFGWDQDFPCHVVRVVRSVDDDDPVAHSVNNVVSCLSIATATEFTQSDFFFNQVRVVVVVVVNVVSQVVCCVPPPPRDRRYHYTDIDRRRGPVSQVVVQCVSVVVRTLGMWIARGGDTRGSDHDPRIHGYADFDKFKWAFADFDAADDVQQDAQPVDPDTFGQWTFTAGQVGDTDTARAQADSVCSHCLCPPPDPQNDDHLFMWMWTARDADPVRHGHNTHTDGTDPPPDRQPDCPPVQFCLVNLLLLLVLLLLLLVLVVDVCNVVVNVVSVLLSVLSVPQPTDNFLVSSVVSSVVSVDPCPVADRVDGPDPSSVQVVCCNVRVDGPSSVCSCPPLLNQQLVALCLQPPDHSVLSSCCCPVPVGRHLVVCVVDPVNVVPDDPLSVQSSVQSVLLPDWAALVNLVLVCVQLVVLDDWDWAEVNQLVDRTHSATETEAEDDWCPQVSSVVVQCVGPFKHFPFWSDDDRFKTWGWMWTPDPPTGIGIHIYGYDYQQQQLLLRDVRRADPVLVVVLQVLLVVVQWGRHSRGTAGPVNPDPDDADRNNHVQSSCVRSPNHDDRSNRRD

Sequence (682 aa):
MPTRVFPENAQLVQENSKQYIIFPKGGTGVMLADKLYHTTGDKAGQRVKLTEKLLNQFSCTQPGQGWYASEKFDGLRGIWTGQELVARPSKDKDGNMKGKVFTEVPSWFKDALPRGVSLDGEIWMGRGKFQQVAGLSNLKVSKKQTADDISKLWKNVKFMIFDCPSDTGPFRERMQRLTTLVDGLRSQWQSNNGDLEFPVEIISNYLVKDDDFLMKLYHKLTEAGAEGLMLRGPNNLYETKRSKMLLKMKVQDDAEAVVLEYLPGTGKYNRTSSSSSYFMLGALKCKMANGVEFNIGTGLTDEIRLNYWDEEYSHHIPIGGTVNFSYMELTDEGIPRHPAYRGVRTDVTINPSVPDDGDYSELINTCLRDISDSVRSSRESNYAFKVAKYNKAIAAFKNAERISSVADALQALRDSGEKLEKENPEKPTSSILKKVEEIIKTGACAEANRARNNPRNKAVRELTKIQQVGEAKAVKLYEEFSIQTPEELLENQLAFATLTDAQKLGLQFLRDLSHKIPRSEMDQWNAALGEIATGVMTGSYRRNKCESGDVDYMLCGGDKVISTFVAKLEKSEKVEVLGAFCKGEAQWQGVAKLRKRGSLARHVDIFCYPKETIGYAILHATGSGNFNISCRQRAIDKGYSLSQYGLTPKPKELKLRGPPEEDERKILEFIGVGYVEPQDRV

Secondary structure (DSSP, 8-state):
-----SSTT-EEEEETTEEEEEE-TTS-SS-EEEESB--SSTTTTSB-PPPHHHHHHTT-PSSSTTSEEEE---SEEEEE-SS-EEE--EE-TTS-EEEEBPS---HHHHHTSPTT--EEEEEESSTT-HHHHHHHTT---BTTB-HHHHHHHHTT-EEEEEE-TT--S-HHHHHHHHHHHHHHHHHHHHHHHTTPPP-EEEPP-EE--SHHHHHHHHHHHHHTT---EEEE-TTPPP-SSEEEEEEEE-PPEEEEEEEEEEEEP-GGG--B-TT-SPBPEEEEEEEETTS-EEEE-BS--HHHHHHTT-TTSTT---TT-EEEEEES-B-TTSPBSS-EEEEE-SSS---SPPPTTS--HHHHHHHHHHHHHHHHHHT-TTHHHHHHHHHHHHHHHHHSS---SHHHHHHHHHHTT---TT--TTS--SHHHHHHHHHHHHS--HHHHHHHH-HHHHHHHHHTTSTT--HHHHHHHHHHH---SHHHHHH-HHHHHTS-HHHHHHHHTHHHHTS-EEHHHHHHHHHHHHHHS--EE-HHHHTT-SEESSEEEEEE-STTHHHHHHHHHTT-SSEEEEEEEEE-SSEEEEEEEESSTTPPPEEEEEEEE-STTHHHHHHHHH--HHHHHHHHHHHHHTTEEEETTEEEESSTT-----S-TT-HHHHHHHTT-----GGG--

Organism: NCBI:txid1070528

pLDDT: mean 83.21, std 12.61, range [34.66, 98.31]

InterPro domains:
  IPR002008 DNA polymerase family X, beta-like [PR00870] (427-444)
  IPR002008 DNA polymerase family X, beta-like [PR00870] (537-556)
  IPR002008 DNA polymerase family X, beta-like [PR00870] (617-624)
  IPR002008 DNA polymerase family X, beta-like [PR00870] (664-681)
  IPR002054 DNA-directed DNA polymerase X [SM00483] (359-682)
  IPR012310 DNA ligase, ATP-dependent, central [PF01068] (52-250)
  IPR012310 DNA ligase, ATP-dependent, central [PS50160] (170-285)
  IPR012340 Nucleic acid-binding, OB-fold [G3DSA:2.40.50.140] (251-348)
  IPR012340 Nucleic acid-binding, OB-fold [SSF50249] (225-345)
  IPR016059 DNA ligase, ATP-dependent, conserved site [PS00333] (227-250)
  IPR022312 DNA polymerase family X [PR00869] (536-550)
  IPR022312 DNA polymerase family X [PR00869] (603-612)
  IPR022312 DNA polymerase family X [PR00869] (619-632)
  IPR022312 DNA polymerase family X [PR00869] (663-681)
  IPR028207 DNA polymerase beta, palm domain [PF14792] (516-611)
  IPR029319 DNA ligase, OB-like domain [PF14743] (280-345)
  IPR029398 DNA polymerase beta, thumb domain [PF14791] (617-681)
  IPR037160 DNA polymerase, thumb domain superfamily [G3DSA:3.30.210.10] (620-681)
  IPR043519 Nucleotidyltransferase superfamily [G3DSA:3.30.460.10] (516-619)
  IPR043519 Nucleotidyltransferase superfamily [SSF81301] (517-681)